Protein AF-A0A2M7KI78-F1 (afdb_monomer_lite)

Structure (mmCIF, N/CA/C/O backbone):
data_AF-A0A2M7KI78-F1
#
_entry.id   AF-A0A2M7KI78-F1
#
loop_
_atom_site.group_PDB
_atom_site.id
_atom_site.type_symbol
_atom_site.label_atom_id
_atom_site.label_alt_id
_atom_site.label_comp_id
_atom_site.label_asym_id
_atom_site.label_entity_id
_atom_site.label_seq_id
_atom_site.pdbx_PDB_ins_code
_atom_site.Cartn_x
_atom_site.Cartn_y
_atom_site.Cartn_z
_atom_site.occupancy
_atom_site.B_iso_or_equiv
_atom_site.auth_seq_id
_atom_site.auth_comp_id
_atom_site.auth_asym_id
_atom_site.auth_atom_id
_atom_site.pdbx_PDB_model_num
ATOM 1 N N . VAL A 1 1 ? -23.558 5.005 12.422 1.00 52.53 1 VAL A N 1
ATOM 2 C CA . VAL A 1 1 ? -23.453 5.993 11.321 1.00 52.53 1 VAL A CA 1
ATOM 3 C C . VAL A 1 1 ? -22.065 6.598 11.396 1.00 52.53 1 VAL A C 1
ATOM 5 O O . VAL A 1 1 ? -21.736 7.137 12.442 1.00 52.53 1 VAL A O 1
ATOM 8 N N . CYS A 1 2 ? -21.240 6.445 10.361 1.00 55.22 2 CYS A N 1
ATOM 9 C CA . CYS A 1 2 ? -19.956 7.143 10.281 1.00 55.22 2 CYS A CA 1
ATOM 10 C C . CYS A 1 2 ? -20.215 8.471 9.561 1.00 55.22 2 CYS A C 1
ATOM 12 O O . CYS A 1 2 ? -20.615 8.455 8.402 1.00 55.22 2 CYS A O 1
ATOM 14 N N . ALA A 1 3 ? -20.082 9.595 10.264 1.00 67.62 3 ALA A N 1
ATOM 15 C CA . ALA A 1 3 ? -20.373 10.934 9.747 1.00 67.62 3 ALA A CA 1
ATOM 16 C C . ALA A 1 3 ? -19.071 11.736 9.584 1.00 67.62 3 ALA A C 1
ATOM 18 O O . ALA A 1 3 ? -18.900 12.788 10.191 1.00 67.62 3 ALA A O 1
ATOM 19 N N . GLY A 1 4 ? -18.119 11.188 8.824 1.00 81.12 4 GLY A N 1
ATOM 20 C CA . GLY A 1 4 ? -16.916 11.926 8.444 1.00 81.12 4 GLY A CA 1
ATOM 21 C C . GLY A 1 4 ? -17.234 12.866 7.285 1.00 81.12 4 GLY A C 1
ATOM 22 O O . GLY A 1 4 ? -17.748 12.405 6.269 1.00 81.12 4 GLY A O 1
ATOM 23 N N . ASP A 1 5 ? -16.932 14.154 7.442 1.00 88.31 5 ASP A N 1
ATOM 24 C CA . ASP A 1 5 ? -17.040 15.155 6.378 1.00 88.31 5 ASP A CA 1
ATOM 25 C C . ASP A 1 5 ? -15.627 15.668 6.028 1.00 88.31 5 ASP A C 1
ATOM 27 O O . ASP A 1 5 ? -14.983 16.320 6.864 1.00 88.31 5 ASP A O 1
ATOM 31 N N . PRO A 1 6 ? -15.071 15.292 4.859 1.00 89.94 6 PRO A N 1
ATOM 32 C CA . PRO A 1 6 ? -13.726 15.690 4.459 1.00 89.94 6 PRO A CA 1
ATOM 33 C C . PRO A 1 6 ? -13.534 17.211 4.472 1.00 89.94 6 PRO A C 1
ATOM 35 O O . PRO A 1 6 ? -14.373 17.972 4.006 1.00 89.94 6 PRO A O 1
ATOM 38 N N . GLY A 1 7 ? -12.388 17.669 4.978 1.00 89.88 7 GLY A N 1
ATOM 39 C CA . GLY A 1 7 ? -12.052 19.099 5.016 1.00 89.88 7 GLY A CA 1
ATOM 40 C C . GLY A 1 7 ? -12.703 19.902 6.152 1.00 89.88 7 GLY A C 1
ATOM 41 O O . GLY A 1 7 ? -12.377 21.077 6.316 1.00 89.88 7 GLY A O 1
ATOM 42 N N . VAL A 1 8 ? -13.564 19.301 6.980 1.00 93.94 8 VAL A N 1
ATOM 43 C CA . VAL A 1 8 ? -14.210 20.016 8.090 1.00 93.94 8 VAL A CA 1
ATOM 44 C C . VAL A 1 8 ? -13.251 20.281 9.260 1.00 93.94 8 VAL A C 1
ATOM 46 O O . VAL A 1 8 ? -12.515 19.396 9.702 1.00 93.94 8 VAL A O 1
ATOM 49 N N . THR A 1 9 ? -13.277 21.520 9.761 1.00 94.56 9 THR A N 1
ATOM 50 C CA . THR A 1 9 ? -12.652 21.972 11.017 1.00 94.56 9 THR A CA 1
ATOM 51 C C . THR A 1 9 ? -13.607 21.809 12.200 1.00 94.56 9 THR A C 1
ATOM 53 O O . THR A 1 9 ? -14.807 21.592 12.012 1.00 94.56 9 THR A O 1
ATOM 56 N N . VAL A 1 10 ? -13.134 21.990 13.434 1.00 95.44 10 VAL A N 1
ATOM 57 C CA . VAL A 1 10 ? -14.013 21.942 14.619 1.00 95.44 10 VAL A CA 1
ATOM 58 C C . VAL A 1 10 ? -15.139 22.978 14.535 1.00 95.44 10 VAL A C 1
ATOM 60 O O . VAL A 1 10 ? -16.306 22.635 14.727 1.00 95.44 10 VAL A O 1
ATOM 63 N N . GLY A 1 11 ? -14.821 24.227 14.182 1.00 95.00 11 GLY A N 1
ATOM 64 C CA . GLY A 1 11 ? -15.822 25.277 13.978 1.00 95.00 11 GLY A CA 1
ATOM 65 C C . GLY A 1 11 ? -16.830 24.959 12.866 1.00 95.00 11 GLY A C 1
ATOM 66 O O . GLY A 1 11 ? -17.989 25.371 12.935 1.00 95.00 11 GLY A O 1
ATOM 67 N N . GLY A 1 12 ? -16.426 24.189 11.850 1.00 94.56 12 GLY A N 1
ATOM 68 C CA . GLY A 1 12 ? -17.341 23.646 10.846 1.00 94.56 12 GLY A CA 1
ATOM 69 C C . GLY A 1 12 ? -18.303 22.617 11.441 1.00 94.56 12 GLY A C 1
ATOM 70 O O . GLY A 1 12 ? -19.514 22.739 11.254 1.00 94.56 12 GLY A O 1
ATOM 71 N N . ALA A 1 13 ? -17.779 21.664 12.214 1.00 94.62 13 ALA A N 1
ATOM 72 C CA . ALA A 1 13 ? -18.561 20.607 12.852 1.00 94.62 13 ALA A CA 1
ATOM 73 C C . ALA A 1 13 ? -19.606 21.141 13.841 1.00 94.62 13 ALA A C 1
ATOM 75 O O . ALA A 1 13 ? -20.739 20.654 13.871 1.00 94.62 13 ALA A O 1
ATOM 76 N N . LEU A 1 14 ? -19.267 22.185 14.605 1.00 95.00 14 LEU A N 1
ATOM 77 C CA . LEU A 1 14 ? -20.177 22.827 15.564 1.00 95.00 14 LEU A CA 1
ATOM 78 C C . LEU A 1 14 ? -21.501 23.292 14.939 1.00 95.00 14 LEU A C 1
ATOM 80 O O . LEU A 1 14 ? -22.508 23.368 15.638 1.00 95.00 14 LEU A O 1
ATOM 84 N N . LYS A 1 15 ? -21.533 23.560 13.629 1.00 94.62 15 LYS A N 1
ATOM 85 C CA . LYS A 1 15 ? -22.739 24.026 12.928 1.00 94.62 15 LYS A CA 1
ATOM 86 C C . LYS A 1 15 ? -23.817 22.955 12.785 1.00 94.62 15 LYS A C 1
ATOM 88 O O . LYS A 1 15 ? -24.976 23.306 12.595 1.00 94.62 15 LYS A O 1
ATOM 93 N N . TYR A 1 16 ? -23.447 21.676 12.826 1.00 91.75 16 TYR A N 1
ATOM 94 C CA . TYR A 1 16 ? -24.367 20.577 12.518 1.00 91.75 16 TYR A CA 1
ATOM 95 C C . TYR A 1 16 ? -24.284 19.395 13.491 1.00 91.75 16 TYR A C 1
ATOM 97 O O . TYR A 1 16 ? -25.165 18.533 13.474 1.00 91.75 16 TYR A O 1
ATOM 105 N N . VAL A 1 17 ? -23.259 19.326 14.350 1.00 89.44 17 VAL A N 1
ATOM 106 C CA . VAL A 1 17 ? -23.060 18.193 15.268 1.00 89.44 17 VAL A CA 1
ATOM 107 C C . VAL A 1 17 ? -24.247 17.995 16.211 1.00 89.44 17 VAL A C 1
ATOM 109 O O . VAL A 1 17 ? -24.638 16.860 16.467 1.00 89.44 17 VAL A O 1
ATOM 112 N N . GLU A 1 18 ? -24.875 19.077 16.680 1.00 88.25 18 GLU A N 1
ATOM 113 C CA . GLU A 1 18 ? -26.038 18.988 17.566 1.00 88.25 18 GLU A CA 1
ATOM 114 C C . GLU A 1 18 ? -27.227 18.306 16.874 1.00 88.25 18 GLU A C 1
ATOM 116 O O . GLU A 1 18 ? -27.842 17.398 17.442 1.00 88.25 18 GLU A O 1
ATOM 121 N N . GLU A 1 19 ? -27.527 18.698 15.633 1.00 87.94 19 GLU A N 1
ATOM 122 C CA . GLU A 1 19 ? -28.587 18.076 14.837 1.00 87.94 19 GLU A CA 1
ATOM 123 C C . GLU A 1 19 ? -28.278 16.593 14.602 1.00 87.94 19 GLU A C 1
ATOM 125 O O . GLU A 1 19 ? -29.149 15.739 14.776 1.00 87.94 19 GLU A O 1
ATOM 130 N N . GLN A 1 20 ? -27.027 16.264 14.266 1.00 88.81 20 GLN A N 1
ATOM 131 C CA . GLN A 1 20 ? -26.611 14.884 14.024 1.00 88.81 20 GLN A CA 1
ATOM 132 C C . GLN A 1 20 ? -26.723 14.009 15.275 1.00 88.81 20 GLN A C 1
ATOM 134 O O . GLN A 1 20 ? -27.283 12.915 15.195 1.00 88.81 20 GLN A O 1
ATOM 139 N N . LEU A 1 21 ? -26.235 14.481 16.424 1.00 87.50 21 LEU A N 1
ATOM 140 C CA . LEU A 1 21 ? -26.330 13.756 17.691 1.00 87.50 21 LEU A CA 1
ATOM 141 C C . LEU A 1 21 ? -27.788 13.549 18.103 1.00 87.50 21 LEU A C 1
ATOM 143 O O . LEU A 1 21 ? -28.148 12.452 18.518 1.00 87.50 21 LEU A O 1
ATOM 147 N N . THR A 1 22 ? -28.637 14.562 17.922 1.00 85.75 22 THR A N 1
ATOM 148 C CA . THR A 1 22 ? -30.075 14.468 18.216 1.00 85.75 22 THR A CA 1
ATOM 149 C C . THR A 1 22 ? -30.766 13.463 17.297 1.00 85.75 22 THR A C 1
ATOM 151 O O . THR A 1 22 ? -31.551 12.634 17.754 1.00 85.75 22 THR A O 1
ATOM 154 N N . ARG A 1 23 ? -30.462 13.510 15.996 1.00 86.75 23 ARG A N 1
ATOM 155 C CA . ARG A 1 23 ? -31.076 12.648 14.981 1.00 86.75 23 ARG A CA 1
ATOM 156 C C . ARG A 1 23 ? -30.660 11.187 15.122 1.00 86.75 23 ARG A C 1
ATOM 158 O O . ARG A 1 23 ? -31.486 10.302 14.926 1.00 86.75 23 ARG A O 1
ATOM 165 N N . VAL A 1 24 ? -29.382 10.932 15.399 1.00 88.50 24 VAL A N 1
ATOM 166 C CA . VAL A 1 24 ? -28.830 9.571 15.494 1.00 88.50 24 VAL A CA 1
ATOM 167 C C . VAL A 1 24 ? -29.044 8.979 16.886 1.00 88.50 24 VAL A C 1
ATOM 169 O O . VAL A 1 24 ? -29.265 7.776 16.989 1.00 88.50 24 VAL A O 1
ATOM 172 N N . ALA A 1 25 ? -28.989 9.809 17.933 1.00 87.56 25 ALA A N 1
ATOM 173 C CA . ALA A 1 25 ? -29.039 9.412 19.340 1.00 87.56 25 ALA A CA 1
ATOM 174 C C . ALA A 1 25 ? -28.111 8.216 19.657 1.00 87.56 25 ALA A C 1
ATOM 176 O O . ALA A 1 25 ? -28.601 7.168 20.081 1.00 87.56 25 ALA A O 1
ATOM 177 N N . PRO A 1 26 ? -26.793 8.339 19.387 1.00 89.81 26 PRO A N 1
ATOM 178 C CA . PRO A 1 26 ? -25.865 7.212 19.451 1.00 89.81 26 PRO A CA 1
ATOM 179 C C . PRO A 1 26 ? -25.575 6.771 20.892 1.00 89.81 26 PRO A C 1
ATOM 181 O O . PRO A 1 26 ? -25.567 7.601 21.791 1.00 89.81 26 PRO A O 1
ATOM 184 N N . ASP A 1 27 ? -25.232 5.494 21.087 1.00 90.31 27 ASP A N 1
ATOM 185 C CA . ASP A 1 27 ? -24.708 4.972 22.365 1.00 90.31 27 ASP A CA 1
ATOM 186 C C . ASP A 1 27 ? -23.192 5.212 22.533 1.00 90.31 27 ASP A C 1
ATOM 188 O O . ASP A 1 27 ? -22.667 5.201 23.646 1.00 90.31 27 ASP A O 1
ATOM 192 N N . LEU A 1 28 ? -22.485 5.461 21.422 1.00 92.06 28 LEU A N 1
ATOM 193 C CA . LEU A 1 28 ? -21.052 5.753 21.362 1.00 92.06 28 LEU A CA 1
ATOM 194 C C . LEU A 1 28 ? -20.790 6.939 20.427 1.00 92.06 28 LEU A C 1
ATOM 196 O O . LEU A 1 28 ? -21.210 6.933 19.268 1.00 92.06 28 LEU A O 1
ATOM 200 N N . VAL A 1 29 ? -20.036 7.921 20.912 1.00 93.88 29 VAL A N 1
ATOM 201 C CA . VAL A 1 29 ? -19.558 9.075 20.147 1.00 93.88 29 VAL A CA 1
ATOM 202 C C . VAL A 1 29 ? -18.034 9.054 20.107 1.00 93.88 29 VAL A C 1
ATOM 204 O O . VAL A 1 29 ? -17.374 9.050 21.142 1.00 93.88 29 VAL A O 1
ATOM 207 N N . THR A 1 30 ? -17.463 9.087 18.906 1.00 95.81 30 THR A N 1
ATOM 208 C CA . THR A 1 30 ? -16.020 9.265 18.698 1.00 95.81 30 THR A CA 1
ATOM 209 C C . THR A 1 30 ? -15.764 10.625 18.066 1.00 95.81 30 THR A C 1
ATOM 211 O O . THR A 1 30 ? -16.312 10.913 17.001 1.00 95.81 30 THR A O 1
ATOM 214 N N . LEU A 1 31 ? -14.934 11.459 18.693 1.00 96.00 31 LEU A N 1
ATOM 215 C CA . LEU A 1 31 ? -14.611 12.799 18.193 1.00 96.00 31 LEU A CA 1
ATOM 216 C C . LEU A 1 31 ? -13.170 12.845 17.679 1.00 96.00 31 LEU A C 1
ATOM 218 O O . LEU A 1 31 ? -12.237 12.892 18.477 1.00 96.00 31 LEU A O 1
ATOM 222 N N . GLN A 1 32 ? -12.997 12.871 16.356 1.00 95.75 32 GLN A N 1
ATOM 223 C CA . GLN A 1 32 ? -11.699 13.013 15.691 1.00 95.75 32 GLN A CA 1
ATOM 224 C C . GLN A 1 32 ? -11.679 14.308 14.870 1.00 95.75 32 GLN A C 1
ATOM 226 O O . GLN A 1 32 ? -12.197 14.349 13.759 1.00 95.75 32 GLN A O 1
ATOM 231 N N . TYR A 1 33 ? -11.063 15.357 15.410 1.00 94.50 33 TYR A N 1
ATOM 232 C CA . TYR A 1 33 ? -10.894 16.652 14.742 1.00 94.50 33 TYR A CA 1
ATOM 233 C C . TYR A 1 33 ? -9.508 17.223 15.040 1.00 94.50 33 TYR A C 1
ATOM 235 O O . TYR A 1 33 ? -8.817 16.733 15.932 1.00 94.50 33 TYR A O 1
ATOM 243 N N . GLY A 1 34 ? -9.105 18.255 14.300 1.00 91.94 34 GLY A N 1
ATOM 244 C CA . GLY A 1 34 ? -7.810 18.913 14.463 1.00 91.94 34 GLY A CA 1
ATOM 245 C C . GLY A 1 34 ? -6.884 18.773 13.260 1.00 91.94 34 GLY A C 1
ATOM 246 O O . GLY A 1 34 ? -6.011 19.611 13.102 1.00 91.94 34 GLY A O 1
ATOM 247 N N . GLY A 1 35 ? -7.086 17.789 12.374 1.00 90.38 35 GLY A N 1
ATOM 248 C CA . GLY A 1 35 ? -6.247 17.624 11.177 1.00 90.38 35 GLY A CA 1
ATOM 249 C C . GLY A 1 35 ? -6.387 18.777 10.170 1.00 90.38 35 GLY A C 1
ATOM 250 O O . GLY A 1 35 ? -5.393 19.317 9.693 1.00 90.38 35 GLY A O 1
ATOM 251 N N . ASN A 1 36 ? -7.618 19.211 9.879 1.00 90.44 36 ASN A N 1
ATOM 252 C CA . ASN A 1 36 ? -7.850 20.350 8.979 1.00 90.44 36 ASN A CA 1
ATOM 253 C C . ASN A 1 36 ? -7.582 21.685 9.669 1.00 90.44 36 ASN A C 1
ATOM 255 O O . ASN A 1 36 ? -6.978 22.567 9.067 1.00 90.44 36 ASN A O 1
ATOM 259 N N . ASP A 1 37 ? -7.976 21.815 10.940 1.00 91.75 37 ASP A N 1
ATOM 260 C CA . ASP A 1 37 ? -7.619 22.964 11.779 1.00 91.75 37 ASP A CA 1
ATOM 261 C C . ASP A 1 37 ? -6.099 23.166 11.778 1.00 91.75 37 ASP A C 1
ATOM 263 O O . ASP A 1 37 ? -5.594 24.287 11.694 1.00 91.75 37 ASP A O 1
ATOM 267 N N . SER A 1 38 ? -5.376 22.044 11.790 1.00 86.94 38 SER A N 1
ATOM 268 C CA . SER A 1 38 ? -3.938 22.017 11.693 1.00 86.94 38 SER A CA 1
ATOM 269 C C . SER A 1 38 ? -3.437 22.563 10.357 1.00 86.94 38 SER A C 1
ATOM 271 O O . SER A 1 38 ? -2.770 23.601 10.295 1.00 86.94 38 SER A O 1
ATOM 273 N N . ARG A 1 39 ? -3.828 21.939 9.253 1.00 84.75 39 ARG A N 1
ATOM 274 C CA . ARG A 1 39 ? -3.401 22.363 7.911 1.00 84.75 39 ARG A CA 1
ATOM 275 C C . ARG A 1 39 ? -3.724 23.826 7.593 1.00 84.75 39 ARG A C 1
ATOM 277 O O . ARG A 1 39 ? -2.970 24.469 6.871 1.00 84.75 39 ARG A O 1
ATOM 284 N N . LEU A 1 40 ? -4.812 24.363 8.146 1.00 86.19 40 LEU A N 1
ATOM 285 C CA . LEU A 1 40 ? -5.228 25.755 7.955 1.00 86.19 40 LEU A CA 1
ATOM 286 C C . LEU A 1 40 ? -4.538 26.750 8.899 1.00 86.19 40 LEU A C 1
ATOM 288 O O . LEU A 1 40 ? -4.789 27.952 8.805 1.00 86.19 40 LEU A O 1
ATOM 292 N N . GLY A 1 41 ? -3.688 26.284 9.815 1.00 82.38 41 GLY A N 1
ATOM 293 C CA . GLY A 1 41 ? -2.996 27.160 10.754 1.00 82.38 41 GLY A CA 1
ATOM 294 C C . GLY A 1 41 ? -3.911 27.761 11.819 1.00 82.38 41 GLY A C 1
ATOM 295 O O . GLY A 1 41 ? -3.550 28.763 12.432 1.00 82.38 41 GLY A O 1
ATOM 296 N N . THR A 1 42 ? -5.091 27.184 12.068 1.00 75.50 42 THR A N 1
ATOM 297 C CA . THR A 1 42 ? -6.065 27.733 13.026 1.00 75.50 42 THR A CA 1
ATOM 298 C C . THR A 1 42 ? -5.772 27.335 14.479 1.00 75.50 42 THR A C 1
ATOM 300 O O . THR A 1 42 ? -6.662 27.407 15.333 1.00 75.50 42 THR A O 1
ATOM 303 N N . TYR A 1 43 ? -4.526 26.959 14.796 1.00 67.25 43 TYR A N 1
ATOM 304 C CA . TYR A 1 43 ? -4.052 26.699 16.161 1.00 67.25 43 TYR A CA 1
ATOM 305 C C . TYR A 1 43 ? -4.048 27.989 16.956 1.00 67.25 43 TYR A C 1
ATOM 307 O O . TYR A 1 43 ? -3.193 28.865 16.840 1.00 67.25 43 TYR A O 1
ATOM 315 N N . SER A 1 44 ? -5.104 28.151 17.721 1.00 75.88 44 SER A N 1
ATOM 316 C CA . SER A 1 44 ? -5.349 29.372 18.445 1.00 75.88 44 SER A CA 1
ATOM 317 C C . SER A 1 44 ? -6.212 29.051 19.643 1.00 75.88 44 SER A C 1
ATOM 319 O O . SER A 1 44 ? -6.759 27.953 19.801 1.00 75.88 44 SER A O 1
ATOM 321 N N . GLN A 1 45 ? -6.404 30.066 20.474 1.00 88.00 45 GLN A N 1
ATOM 322 C CA . GLN A 1 45 ? -7.432 30.028 21.497 1.00 88.00 45 GLN A CA 1
ATOM 323 C C . GLN A 1 45 ? -8.814 29.655 20.917 1.00 88.00 45 GLN A C 1
ATOM 325 O O . GLN A 1 45 ? -9.616 29.065 21.638 1.00 88.00 45 GLN A O 1
ATOM 330 N N . THR A 1 46 ? -9.068 29.925 19.628 1.00 90.56 46 THR A N 1
ATOM 331 C CA . THR A 1 46 ? -10.288 29.529 18.913 1.00 90.56 46 THR A CA 1
ATOM 332 C C . THR A 1 46 ? -10.445 28.013 18.857 1.00 90.56 46 THR A C 1
ATOM 334 O O . THR A 1 46 ? -11.420 27.522 19.412 1.00 90.56 46 THR A O 1
ATOM 337 N N . PHE A 1 47 ? -9.469 27.261 18.326 1.00 93.12 47 PHE A N 1
ATOM 338 C CA . PHE A 1 47 ? -9.539 25.790 18.288 1.00 93.12 47 PHE A CA 1
ATOM 339 C C . PHE A 1 47 ? -9.778 25.198 19.684 1.00 93.12 47 PHE A C 1
ATOM 341 O O . PHE A 1 47 ? -10.635 24.339 19.864 1.00 93.12 47 PHE A O 1
ATOM 348 N N . ARG A 1 48 ? -9.075 25.704 20.707 1.00 94.50 48 ARG A N 1
ATOM 349 C CA . ARG A 1 48 ? -9.245 25.233 22.095 1.00 94.50 48 ARG A CA 1
ATOM 350 C C . ARG A 1 48 ? -10.655 25.466 22.631 1.00 94.50 48 ARG A C 1
ATOM 352 O O . ARG A 1 48 ? -11.191 24.608 23.331 1.00 94.50 48 ARG A O 1
ATOM 359 N N . ASN A 1 49 ? -11.229 26.633 22.347 1.00 95.25 49 ASN A N 1
ATOM 360 C CA . ASN A 1 49 ? -12.583 26.976 22.769 1.00 95.25 49 ASN A CA 1
ATOM 361 C C . ASN A 1 49 ? -13.612 26.136 22.009 1.00 95.25 49 ASN A C 1
ATOM 363 O O . ASN A 1 49 ? -14.429 25.477 22.640 1.00 95.25 49 ASN A O 1
ATOM 367 N N . GLU A 1 50 ? -13.518 26.094 20.682 1.00 95.50 50 GLU A N 1
ATOM 368 C CA . GLU A 1 50 ? -14.443 25.350 19.827 1.00 95.50 50 GLU A CA 1
ATOM 369 C C . GLU A 1 50 ? -14.400 23.847 20.120 1.00 95.50 50 GLU A C 1
ATOM 371 O O . GLU A 1 50 ? -15.444 23.204 20.194 1.00 95.50 50 GLU A O 1
ATOM 376 N N . TYR A 1 51 ? -13.215 23.274 20.360 1.00 96.62 51 TYR A N 1
ATOM 377 C CA . TYR A 1 51 ? -13.084 21.849 20.673 1.00 96.62 51 TYR A CA 1
ATOM 378 C C . TYR A 1 51 ? -13.686 21.519 22.040 1.00 96.62 51 TYR A C 1
ATOM 380 O O . TYR A 1 51 ? -14.368 20.507 22.195 1.00 96.62 51 TYR A O 1
ATOM 388 N N . ARG A 1 52 ? -13.502 22.395 23.036 1.00 96.00 52 ARG A N 1
ATOM 389 C CA . ARG A 1 52 ? -14.193 22.271 24.325 1.00 96.00 52 ARG A CA 1
ATOM 390 C C . ARG A 1 52 ? -15.708 22.325 24.138 1.00 96.00 52 ARG A C 1
ATOM 392 O O . ARG A 1 52 ? -16.403 21.501 24.726 1.00 96.00 52 ARG A O 1
ATOM 399 N N . ASP A 1 53 ? -16.205 23.272 23.351 1.00 94.94 53 ASP A N 1
ATOM 400 C CA . ASP A 1 53 ? -17.640 23.451 23.127 1.00 94.94 53 ASP A CA 1
ATOM 401 C C . ASP A 1 53 ? -18.226 22.230 22.387 1.00 94.94 53 ASP A C 1
ATOM 403 O O . ASP A 1 53 ? -19.291 21.734 22.755 1.00 94.94 53 ASP A O 1
ATOM 407 N N . LEU A 1 54 ? -17.481 21.651 21.438 1.00 95.19 54 LEU A N 1
ATOM 408 C CA . LEU A 1 54 ? -17.831 20.401 20.756 1.00 95.19 54 LEU A CA 1
ATOM 409 C C . LEU A 1 54 ? -17.962 19.229 21.743 1.00 95.19 54 LEU A C 1
ATOM 411 O O . LEU A 1 54 ? -18.949 18.493 21.700 1.00 95.19 54 LEU A O 1
ATOM 415 N N . VAL A 1 55 ? -17.000 19.074 22.658 1.00 95.12 55 VAL A N 1
ATOM 416 C CA . VAL A 1 55 ? -17.052 18.049 23.716 1.00 95.12 55 VAL A CA 1
ATOM 417 C C . VAL A 1 55 ? -18.220 18.304 24.674 1.00 95.12 55 VAL A C 1
ATOM 419 O O . VAL A 1 55 ? -18.907 17.376 25.087 1.00 95.12 55 VAL A O 1
ATOM 422 N N . GLN A 1 56 ? -18.503 19.559 25.023 1.00 92.56 56 GLN A N 1
ATOM 423 C CA . GLN A 1 56 ? -19.653 19.885 25.869 1.00 92.56 56 GLN A CA 1
ATOM 424 C C . GLN A 1 56 ? -20.982 19.543 25.190 1.00 92.56 56 GLN A C 1
ATOM 426 O O . GLN A 1 56 ? -21.874 19.017 25.856 1.00 92.56 56 GLN A O 1
ATOM 431 N N . LEU A 1 57 ? -21.114 19.781 23.882 1.00 89.12 57 LEU A N 1
ATOM 432 C CA . LEU A 1 57 ? -22.301 19.393 23.117 1.00 89.12 57 LEU A CA 1
ATOM 433 C C . LEU A 1 57 ? -22.496 17.874 23.098 1.00 89.12 57 LEU A C 1
ATOM 435 O O . LEU A 1 57 ? -23.624 17.413 23.296 1.00 89.12 57 LEU A O 1
ATOM 439 N N . SER A 1 58 ? -21.419 17.096 22.929 1.00 89.69 58 SER A N 1
ATOM 440 C CA . SER A 1 58 ? -21.512 15.631 22.950 1.00 89.69 58 SER A CA 1
ATOM 441 C C . SER A 1 58 ? -21.927 15.083 24.317 1.00 89.69 58 SER A C 1
ATOM 443 O O . SER A 1 58 ? -22.608 14.066 24.377 1.00 89.69 58 SER A O 1
ATOM 445 N N . LEU A 1 59 ? -21.583 15.768 25.411 1.00 88.75 59 LEU A N 1
ATOM 446 C CA . LEU A 1 59 ? -21.977 15.372 26.768 1.00 88.75 59 LEU A CA 1
ATOM 447 C C . LEU A 1 59 ? -23.379 15.868 27.163 1.00 88.75 59 LEU A C 1
ATOM 449 O O . LEU A 1 59 ? -24.152 15.133 27.776 1.00 88.75 59 LEU A O 1
ATOM 453 N N . GLY A 1 60 ? -23.717 17.117 26.834 1.00 76.69 60 GLY A N 1
ATOM 454 C CA . GLY A 1 60 ? -24.873 17.825 27.395 1.00 76.69 60 GLY A CA 1
ATOM 455 C C . GLY A 1 60 ? -26.232 17.433 26.812 1.00 76.69 60 GLY A C 1
ATOM 456 O O . GLY A 1 60 ? -27.237 17.480 27.519 1.00 76.69 60 GLY A O 1
ATOM 457 N N . LYS A 1 61 ? -26.300 17.029 25.538 1.00 62.16 61 LYS A N 1
ATOM 458 C CA . LYS A 1 61 ? -27.581 16.719 24.868 1.00 62.16 61 LYS A CA 1
ATOM 459 C C . LYS A 1 61 ? -27.993 15.256 24.963 1.00 62.16 61 LYS A C 1
ATOM 461 O O . LYS A 1 61 ? -29.179 14.965 24.847 1.00 62.16 61 LYS A O 1
ATOM 466 N N . ILE A 1 62 ? -27.060 14.357 25.267 1.00 54.31 62 ILE A N 1
ATOM 467 C CA . ILE A 1 62 ? -27.390 12.942 25.478 1.00 54.31 62 ILE A CA 1
ATOM 468 C C . ILE A 1 62 ? -28.019 12.725 26.867 1.00 54.31 62 ILE A C 1
ATOM 470 O O . ILE A 1 62 ? -28.738 11.756 27.069 1.00 54.31 62 ILE A O 1
ATOM 474 N N . GLY A 1 63 ? -27.848 13.677 27.795 1.00 45.47 63 GLY A N 1
ATOM 475 C CA . GLY A 1 63 ? -28.475 13.658 29.124 1.00 45.47 63 GLY A CA 1
ATOM 476 C C . GLY A 1 63 ? -29.745 14.508 29.295 1.00 45.47 63 GLY A C 1
ATOM 477 O O . GLY A 1 63 ? -30.340 14.474 30.369 1.00 45.47 63 GLY A O 1
ATOM 478 N N . ALA A 1 64 ? -30.172 15.293 28.295 1.00 51.69 64 ALA A N 1
ATOM 479 C CA . ALA A 1 64 ? -31.314 16.211 28.450 1.00 51.69 64 ALA A CA 1
ATOM 480 C C . ALA A 1 64 ? -32.684 15.503 28.415 1.00 51.69 64 ALA A C 1
ATOM 482 O O . ALA A 1 64 ? -33.651 16.002 28.992 1.00 51.69 64 ALA A O 1
ATOM 483 N N . ASP A 1 65 ? -32.769 14.325 27.794 1.00 58.06 65 ASP A N 1
ATOM 484 C CA . ASP A 1 65 ? -33.877 13.397 28.016 1.00 58.06 65 ASP A CA 1
ATOM 485 C C . ASP A 1 65 ? -33.448 12.441 29.132 1.00 58.06 65 ASP A C 1
ATOM 487 O O . ASP A 1 65 ? -32.724 11.477 28.892 1.00 58.06 65 ASP A O 1
ATOM 491 N N . ALA A 1 66 ? -33.877 12.720 30.369 1.00 54.72 66 ALA A N 1
ATOM 492 C CA . ALA A 1 66 ? -33.506 11.990 31.593 1.00 54.72 66 ALA A CA 1
ATOM 493 C C . ALA A 1 66 ? -33.795 10.468 31.561 1.00 54.72 66 ALA A C 1
ATOM 495 O O . ALA A 1 66 ? -33.564 9.761 32.539 1.00 54.72 66 ALA A O 1
ATOM 496 N N . ARG A 1 67 ? -34.340 9.962 30.450 1.00 59.09 67 ARG A N 1
ATOM 497 C CA . ARG A 1 67 ? -34.670 8.563 30.190 1.00 59.09 67 ARG A CA 1
ATOM 498 C C . ARG A 1 67 ? -33.602 7.795 29.407 1.00 59.09 67 ARG A C 1
ATOM 500 O O . ARG A 1 67 ? -33.771 6.586 29.257 1.00 59.09 67 ARG A O 1
ATOM 507 N N . ARG A 1 68 ? -32.531 8.431 28.913 1.00 58.97 68 ARG A N 1
ATOM 508 C CA . ARG A 1 68 ? -31.435 7.727 28.222 1.00 58.97 68 ARG A CA 1
ATOM 509 C C . ARG A 1 68 ? -30.095 7.887 28.948 1.00 58.97 68 ARG A C 1
ATOM 511 O O . ARG A 1 68 ? -29.790 8.984 29.410 1.00 58.97 68 ARG A O 1
ATOM 518 N N . PRO A 1 69 ? -29.289 6.814 29.052 1.00 64.06 69 PRO A N 1
ATOM 519 C CA . PRO A 1 69 ? -27.899 6.933 29.473 1.00 64.06 69 PRO A CA 1
ATOM 520 C C . PRO A 1 69 ? -27.149 7.887 28.536 1.00 64.06 69 PRO A C 1
ATOM 522 O O . PRO A 1 69 ? -27.365 7.862 27.325 1.00 64.06 69 PRO A O 1
ATOM 525 N N . SER A 1 70 ? -26.256 8.711 29.086 1.00 75.44 70 SER A N 1
ATOM 526 C CA . SER A 1 70 ? -25.310 9.485 28.281 1.00 75.44 70 SER A CA 1
ATOM 527 C C . SER A 1 70 ? -24.467 8.536 27.429 1.00 75.44 70 SER A C 1
ATOM 529 O O . SER A 1 70 ? -23.952 7.551 27.961 1.00 75.44 70 SER A O 1
ATOM 531 N N . ALA A 1 71 ? -24.286 8.835 26.143 1.00 87.44 71 ALA A N 1
ATOM 532 C CA . ALA A 1 71 ? -23.427 8.029 25.285 1.00 87.44 71 ALA A CA 1
ATOM 533 C C . ALA A 1 71 ? -21.999 8.029 25.816 1.00 87.44 71 ALA A C 1
ATOM 535 O O . ALA A 1 71 ? -21.490 9.055 26.283 1.00 87.44 71 ALA A O 1
ATOM 536 N N . THR A 1 72 ? -21.321 6.900 25.659 1.00 91.62 72 THR A N 1
ATOM 537 C CA . THR A 1 72 ? -19.878 6.839 25.864 1.00 91.62 72 THR A CA 1
ATOM 538 C C . THR A 1 72 ? -19.214 7.762 24.846 1.00 91.62 72 THR A C 1
ATOM 540 O O . THR A 1 72 ? -19.462 7.645 23.649 1.00 91.62 72 THR A O 1
ATOM 543 N N . THR A 1 73 ? -18.384 8.701 25.300 1.00 94.81 73 THR A N 1
ATOM 544 C CA . THR A 1 73 ? -17.650 9.615 24.411 1.00 94.81 73 THR A CA 1
ATOM 545 C C . THR A 1 73 ? -16.161 9.311 24.478 1.00 94.81 73 THR A C 1
ATOM 547 O O . THR A 1 73 ? -15.585 9.343 25.560 1.00 94.81 73 THR A O 1
ATOM 550 N N . ILE A 1 74 ? -15.533 9.060 23.327 1.00 97.56 74 ILE A N 1
ATOM 551 C CA . ILE A 1 74 ? -14.084 8.863 23.191 1.00 97.56 74 ILE A CA 1
ATOM 552 C C . ILE A 1 74 ? -13.500 9.969 22.321 1.00 97.56 74 ILE A C 1
ATOM 554 O O . ILE A 1 74 ? -13.935 10.186 21.186 1.00 97.56 74 ILE A O 1
ATOM 558 N N . LEU A 1 75 ? -12.482 10.655 22.837 1.00 98.00 75 LEU A N 1
ATOM 559 C CA . LEU A 1 75 ? -11.741 11.641 22.057 1.00 98.00 75 LEU A CA 1
ATOM 560 C C . LEU A 1 75 ? -10.635 10.935 21.275 1.00 98.00 75 LEU A C 1
ATOM 562 O O . LEU A 1 75 ? -9.908 10.117 21.828 1.00 98.00 75 LEU A O 1
ATOM 566 N N . CYS A 1 76 ? -10.513 11.229 19.989 1.00 97.81 76 CYS A N 1
ATOM 567 C CA . CYS A 1 76 ? -9.538 10.599 19.110 1.00 97.81 76 CYS A CA 1
ATOM 568 C C . CYS A 1 76 ? -8.521 11.649 18.661 1.00 97.81 76 CYS A C 1
ATOM 570 O O . CYS A 1 76 ? -8.889 12.619 17.995 1.00 97.81 76 CYS A O 1
ATOM 572 N N . VAL A 1 77 ? -7.250 11.460 19.018 1.00 96.00 77 VAL A N 1
ATOM 573 C CA . VAL A 1 77 ? -6.161 12.291 18.483 1.00 96.00 77 VAL A CA 1
ATOM 574 C C . VAL A 1 77 ? -5.978 11.898 17.019 1.00 96.00 77 VAL A C 1
ATOM 576 O O . VAL A 1 77 ? -5.727 10.719 16.773 1.00 96.00 77 VAL A O 1
ATOM 579 N N . PRO A 1 78 ? -6.151 12.807 16.042 1.00 94.06 78 PRO A N 1
ATOM 580 C CA . PRO A 1 78 ? -6.000 12.455 14.636 1.00 94.06 78 PRO A CA 1
ATOM 581 C C . PRO A 1 78 ? -4.533 12.142 14.299 1.00 94.06 78 PRO A C 1
ATOM 583 O O . PRO A 1 78 ? -3.631 12.597 14.999 1.00 94.06 78 PRO A O 1
ATOM 586 N N . PRO A 1 79 ? -4.259 11.418 13.202 1.00 91.44 79 PRO A N 1
ATOM 587 C CA . PRO A 1 79 ? -2.931 11.447 12.605 1.00 91.44 79 PRO A CA 1
ATOM 588 C C . PRO A 1 79 ? -2.589 12.882 12.190 1.00 91.44 79 PRO A C 1
ATOM 590 O O . PRO A 1 79 ? -3.409 13.556 11.564 1.00 91.44 79 PRO A O 1
ATOM 593 N N . LEU A 1 80 ? -1.380 13.331 12.521 1.00 87.62 80 LEU A N 1
ATOM 594 C CA . LEU A 1 80 ? -0.876 14.666 12.201 1.00 87.62 80 LEU A CA 1
ATOM 595 C C . LEU A 1 80 ? 0.440 14.567 11.410 1.00 87.62 80 LEU A C 1
ATOM 597 O O . LEU A 1 80 ? 1.170 13.575 11.506 1.00 87.62 80 LEU A O 1
ATOM 601 N N . GLU A 1 81 ? 0.673 15.556 10.547 1.00 76.50 81 GLU A N 1
ATOM 602 C CA . GLU A 1 81 ? 1.740 15.558 9.536 1.00 76.50 81 GLU A CA 1
ATOM 603 C C . GLU A 1 81 ? 2.956 16.410 9.956 1.00 76.50 81 GLU A C 1
ATOM 605 O O . GLU A 1 81 ? 4.096 16.037 9.670 1.00 76.50 81 GLU A O 1
ATOM 610 N N . ASP A 1 82 ? 2.736 17.524 10.668 1.00 66.69 82 ASP A N 1
ATOM 611 C CA . ASP A 1 82 ? 3.769 18.507 11.024 1.00 66.69 82 ASP A CA 1
ATOM 612 C C . ASP A 1 82 ? 4.104 18.498 12.524 1.00 66.69 82 ASP A C 1
ATOM 614 O O . ASP A 1 82 ? 3.308 18.902 13.373 1.00 66.69 82 ASP A O 1
ATOM 618 N N . LYS A 1 83 ? 5.369 18.179 12.829 1.00 63.66 83 LYS A N 1
ATOM 619 C CA . LYS A 1 83 ? 5.943 18.103 14.182 1.00 63.66 83 LYS A CA 1
ATOM 620 C C . LYS A 1 83 ? 5.651 19.309 15.082 1.00 63.66 83 LYS A C 1
ATOM 622 O O . LYS A 1 83 ? 5.620 19.131 16.299 1.00 63.66 83 LYS A O 1
ATOM 627 N N . PHE A 1 84 ? 5.505 20.521 14.540 1.00 55.50 84 PHE A N 1
ATOM 628 C CA . PHE A 1 84 ? 5.200 21.705 15.358 1.00 55.50 84 PHE A CA 1
ATOM 629 C C . PHE A 1 84 ? 3.717 21.792 15.725 1.00 55.50 84 PHE A C 1
ATOM 631 O O . PHE A 1 84 ? 3.378 22.132 16.859 1.00 55.50 84 PHE A O 1
ATOM 638 N N . SER A 1 85 ? 2.845 21.440 14.786 1.00 60.22 85 SER A N 1
ATOM 639 C CA . SER A 1 85 ? 1.398 21.399 14.978 1.00 60.22 85 SER A CA 1
ATOM 640 C C . SER A 1 85 ? 0.901 20.250 15.848 1.00 60.22 85 SER A C 1
ATOM 642 O O . SER A 1 85 ? -0.100 20.401 16.558 1.00 60.22 85 SER A O 1
ATOM 644 N N . ASP A 1 86 ? 1.644 19.138 15.824 1.00 68.12 86 ASP A N 1
ATOM 645 C CA . ASP A 1 86 ? 1.363 17.904 16.554 1.00 68.12 86 ASP A CA 1
ATOM 646 C C . ASP A 1 86 ? 1.123 18.189 18.041 1.00 68.12 86 ASP A C 1
ATOM 648 O O . ASP A 1 86 ? 0.149 17.740 18.644 1.00 68.12 86 ASP A O 1
ATOM 652 N N . ALA A 1 87 ? 1.989 19.008 18.643 1.00 79.25 87 ALA A N 1
ATOM 653 C CA . ALA A 1 87 ? 1.965 19.232 20.080 1.00 79.25 87 ALA A CA 1
ATOM 654 C C . ALA A 1 87 ? 0.706 19.975 20.547 1.00 79.25 87 ALA A C 1
ATOM 656 O O . ALA A 1 87 ? 0.146 19.619 21.581 1.00 79.25 87 ALA A O 1
ATOM 657 N N . GLU A 1 88 ? 0.239 20.994 19.820 1.00 86.31 88 GLU A N 1
ATOM 658 C CA . GLU A 1 88 ? -0.846 21.851 20.308 1.00 86.31 88 GLU A CA 1
ATOM 659 C C . GLU A 1 88 ? -2.229 21.212 20.145 1.00 86.31 88 GLU A C 1
ATOM 661 O O . GLU A 1 88 ? -3.045 21.268 21.076 1.00 86.31 88 GLU A O 1
ATOM 666 N N . VAL A 1 89 ? -2.492 20.580 18.996 1.00 91.00 89 VAL A N 1
ATOM 667 C CA . VAL A 1 89 ? -3.748 19.850 18.764 1.00 91.00 89 VAL A CA 1
ATOM 668 C C . VAL A 1 89 ? -3.858 18.717 19.775 1.00 91.00 89 VAL A C 1
ATOM 670 O O . VAL A 1 89 ? -4.817 18.678 20.553 1.00 91.00 89 VAL A O 1
ATOM 673 N N . SER A 1 90 ? -2.839 17.860 19.851 1.00 92.69 90 SER A N 1
ATOM 674 C CA . SER A 1 90 ? -2.835 16.713 20.757 1.00 92.69 90 SER A CA 1
ATOM 675 C C . SER A 1 90 ? -2.917 17.167 22.220 1.00 92.69 90 SER A C 1
ATOM 677 O O . SER A 1 90 ? -3.753 16.664 22.975 1.00 92.69 90 SER A O 1
ATOM 679 N N . GLN A 1 91 ? -2.174 18.203 22.634 1.00 93.12 91 GLN A N 1
ATOM 680 C CA . GLN A 1 91 ? -2.264 18.746 23.998 1.00 93.12 91 GLN A CA 1
ATOM 681 C C . GLN A 1 91 ? -3.649 19.318 24.325 1.00 93.12 91 GLN A C 1
ATOM 683 O O . GLN A 1 91 ? -4.122 19.156 25.456 1.00 93.12 91 GLN A O 1
ATOM 688 N N . THR A 1 92 ? -4.314 19.974 23.372 1.00 94.94 92 THR A N 1
ATOM 689 C CA . THR A 1 92 ? -5.679 20.493 23.552 1.00 94.94 92 THR A CA 1
ATOM 690 C C . THR A 1 92 ? -6.667 19.355 23.773 1.00 94.94 92 THR A C 1
ATOM 692 O O . THR A 1 92 ? -7.469 19.422 24.711 1.00 94.94 92 THR A O 1
ATOM 695 N N . ILE A 1 93 ? -6.570 18.291 22.972 1.00 96.38 93 ILE A N 1
ATOM 696 C CA . ILE A 1 93 ? -7.406 17.093 23.104 1.00 96.38 93 ILE A CA 1
ATOM 697 C C . ILE A 1 93 ? -7.177 16.451 24.475 1.00 96.38 93 ILE A C 1
ATOM 699 O O . ILE A 1 93 ? -8.128 16.307 25.242 1.00 96.38 93 ILE A O 1
ATOM 703 N N . PHE A 1 94 ? -5.927 16.172 24.854 1.00 96.81 94 PHE A N 1
ATOM 704 C CA . PHE A 1 94 ? -5.601 15.581 26.159 1.00 96.81 94 PHE A CA 1
ATOM 705 C C . PHE A 1 94 ? -6.027 16.451 27.346 1.00 96.81 94 PHE A C 1
ATOM 707 O O . PHE A 1 94 ? -6.512 15.940 28.360 1.00 96.81 94 PHE A O 1
ATOM 714 N N . THR A 1 95 ? -5.864 17.771 27.246 1.00 96.81 95 THR A N 1
ATOM 715 C CA . THR A 1 95 ? -6.274 18.704 28.306 1.00 96.81 95 THR A CA 1
ATOM 716 C C . THR A 1 95 ? -7.791 18.727 28.457 1.00 96.81 95 THR A C 1
ATOM 718 O O . THR A 1 95 ? -8.294 18.735 29.583 1.00 96.81 95 THR A O 1
ATOM 721 N N . THR A 1 96 ? -8.521 18.723 27.342 1.00 96.81 96 THR A N 1
ATOM 722 C CA . THR A 1 96 ? -9.989 18.692 27.332 1.00 96.81 96 THR A CA 1
ATOM 723 C C . THR A 1 96 ? -10.501 17.361 27.872 1.00 96.81 96 THR A C 1
ATOM 725 O O . THR A 1 96 ? -11.346 17.365 28.765 1.00 96.81 96 THR A O 1
ATOM 728 N N . ALA A 1 97 ? -9.911 16.243 27.435 1.00 97.31 97 ALA A N 1
ATOM 729 C CA . ALA A 1 97 ? -10.214 14.902 27.927 1.00 97.31 97 ALA A CA 1
ATOM 730 C C . ALA A 1 97 ? -10.073 14.819 29.449 1.00 97.31 97 ALA A C 1
ATOM 732 O O . ALA A 1 97 ? -11.008 14.440 30.146 1.00 97.31 97 ALA A O 1
ATOM 733 N N . ARG A 1 98 ? -8.933 15.273 29.987 1.00 97.62 98 ARG A N 1
ATOM 734 C CA . ARG A 1 98 ? -8.665 15.262 31.431 1.00 97.62 98 ARG A CA 1
ATOM 735 C C . ARG A 1 98 ? -9.679 16.092 32.217 1.00 97.62 98 ARG A C 1
ATOM 737 O O . ARG A 1 98 ? -10.116 15.661 33.277 1.00 97.62 98 ARG A O 1
ATOM 744 N N . LYS A 1 99 ? -10.046 17.275 31.715 1.00 96.94 99 LYS A N 1
ATOM 745 C CA . LYS A 1 99 ? -11.041 18.149 32.362 1.00 96.94 99 LYS A CA 1
ATOM 746 C C . LYS A 1 99 ? -12.446 17.548 32.347 1.00 96.94 99 LYS A C 1
ATOM 748 O O . LYS A 1 99 ? -13.188 17.758 33.297 1.00 96.94 99 LYS A O 1
ATOM 753 N N . ALA A 1 100 ? -12.793 16.829 31.284 1.00 95.19 100 ALA A N 1
ATOM 754 C CA . ALA A 1 100 ? -14.085 16.169 31.125 1.00 95.19 100 ALA A CA 1
ATOM 755 C C . ALA A 1 100 ? -14.111 14.730 31.679 1.00 95.19 100 ALA A C 1
ATOM 757 O O . ALA A 1 100 ? -15.148 14.083 31.596 1.00 95.19 100 ALA A O 1
ATOM 758 N N . ALA A 1 101 ? -12.992 14.240 32.230 1.00 95.94 101 ALA A N 1
ATOM 759 C CA . ALA A 1 101 ? -12.793 12.846 32.633 1.00 95.94 101 ALA A CA 1
ATOM 760 C C . ALA A 1 101 ? -13.137 11.840 31.515 1.00 95.94 101 ALA A C 1
ATOM 762 O O . ALA A 1 101 ? -13.768 10.819 31.768 1.00 95.94 101 ALA A O 1
ATOM 763 N N . LEU A 1 102 ? -12.731 12.150 30.278 1.00 96.38 102 LEU A N 1
ATOM 764 C CA . LEU A 1 102 ? -12.995 11.321 29.107 1.00 96.38 102 LEU A CA 1
ATOM 765 C C . LEU A 1 102 ? -11.778 10.490 28.674 1.00 96.38 102 LEU A C 1
ATOM 767 O O . LEU A 1 102 ? -10.641 10.970 28.757 1.00 96.38 102 LEU A O 1
ATOM 771 N N . PRO A 1 103 ? -12.017 9.286 28.133 1.00 97.69 103 PRO A N 1
ATOM 772 C CA . PRO A 1 103 ? -11.012 8.485 27.443 1.00 97.69 103 PRO A CA 1
ATOM 773 C C . PRO A 1 103 ? -10.440 9.162 26.194 1.00 97.69 103 PRO A C 1
ATOM 775 O O . PRO A 1 103 ? -11.137 9.886 25.474 1.00 97.69 103 PRO A O 1
ATOM 778 N N . VAL A 1 104 ? -9.188 8.818 25.874 1.00 98.19 104 VAL A N 1
ATOM 779 C CA . VAL A 1 104 ? -8.522 9.217 24.627 1.00 98.19 104 VAL A CA 1
ATOM 780 C C . VAL A 1 104 ? -8.019 7.990 23.866 1.00 98.19 104 VAL A C 1
ATOM 782 O O . VAL A 1 104 ? -7.350 7.127 24.435 1.00 98.19 104 VAL A O 1
ATOM 785 N N . ALA A 1 105 ? -8.329 7.918 22.575 1.00 97.88 105 ALA A N 1
ATOM 786 C CA . ALA A 1 105 ? -7.682 7.032 21.618 1.00 97.88 105 ALA A CA 1
ATOM 787 C C . ALA A 1 105 ? -6.627 7.835 20.842 1.00 97.88 105 ALA A C 1
ATOM 789 O O . ALA A 1 105 ? -6.955 8.736 20.071 1.00 97.88 105 ALA A O 1
ATOM 790 N N . ASP A 1 106 ? -5.351 7.545 21.083 1.00 96.50 106 ASP A N 1
ATOM 791 C CA . ASP A 1 106 ? -4.242 8.282 20.474 1.00 96.50 106 ASP A CA 1
ATOM 792 C C . ASP A 1 106 ? -3.787 7.605 19.172 1.00 96.50 106 ASP A C 1
ATOM 794 O O . ASP A 1 106 ? -2.959 6.686 19.182 1.00 96.50 106 ASP A O 1
ATOM 798 N N . PHE A 1 107 ? -4.375 8.018 18.043 1.00 94.94 107 PHE A N 1
ATOM 799 C CA . PHE A 1 107 ? -4.030 7.450 16.738 1.00 94.94 107 PHE A CA 1
ATOM 800 C C . PHE A 1 107 ? -2.642 7.876 16.282 1.00 94.94 107 PHE A C 1
ATOM 802 O O . PHE A 1 107 ? -1.940 7.082 15.659 1.00 94.94 107 PHE A O 1
ATOM 809 N N . GLU A 1 108 ? -2.223 9.091 16.623 1.00 91.31 108 GLU A N 1
ATOM 810 C CA . GLU A 1 108 ? -0.913 9.629 16.280 1.00 91.31 108 GLU A CA 1
ATOM 811 C C . GLU A 1 108 ? 0.209 8.759 16.863 1.00 91.31 108 GLU A C 1
ATOM 813 O O . GLU A 1 108 ? 1.081 8.284 16.128 1.00 91.31 108 GLU A O 1
ATOM 818 N N . VAL A 1 109 ? 0.159 8.473 18.167 1.00 91.44 109 VAL A N 1
ATOM 819 C CA . VAL A 1 109 ? 1.142 7.609 18.838 1.00 91.44 109 VAL A CA 1
ATOM 820 C C . VAL A 1 109 ? 1.057 6.173 18.332 1.00 91.44 109 VAL A C 1
ATOM 822 O O . VAL A 1 109 ? 2.097 5.544 18.114 1.00 91.44 109 VAL A O 1
ATOM 825 N N . ALA A 1 110 ? -0.151 5.643 18.118 1.00 92.00 110 ALA A N 1
ATOM 826 C CA . ALA A 1 110 ? -0.325 4.287 17.598 1.00 92.00 110 ALA A CA 1
ATOM 827 C C . ALA A 1 110 ? 0.327 4.124 16.215 1.00 92.00 110 ALA A C 1
ATOM 829 O O . ALA A 1 110 ? 1.097 3.184 16.002 1.00 92.00 110 ALA A O 1
ATOM 830 N N . LEU A 1 111 ? 0.092 5.076 15.310 1.00 89.12 111 LEU A N 1
ATOM 831 C CA . LEU A 1 111 ? 0.671 5.086 13.970 1.00 89.12 111 LEU A CA 1
ATOM 832 C C . LEU A 1 111 ? 2.180 5.310 14.011 1.00 89.12 111 LEU A C 1
ATOM 834 O O . LEU A 1 111 ? 2.908 4.537 13.403 1.00 89.12 111 LEU A O 1
ATOM 838 N N . LYS A 1 112 ? 2.688 6.287 14.772 1.00 85.81 112 LYS A N 1
ATOM 839 C CA . LYS A 1 112 ? 4.141 6.532 14.886 1.00 85.81 112 LYS A CA 1
ATOM 840 C C . LYS A 1 112 ? 4.898 5.325 15.455 1.00 85.81 112 LYS A C 1
ATOM 842 O O . LYS A 1 112 ? 6.052 5.101 15.093 1.00 85.81 112 LYS A O 1
ATOM 847 N N . ARG A 1 113 ? 4.261 4.536 16.327 1.00 86.81 113 ARG A N 1
ATOM 848 C CA . ARG A 1 113 ? 4.839 3.304 16.884 1.00 86.81 113 ARG A CA 1
ATOM 849 C C . ARG A 1 113 ? 4.877 2.163 15.870 1.00 86.81 113 ARG A C 1
ATOM 851 O O . ARG A 1 113 ? 5.847 1.411 15.849 1.00 86.81 113 ARG A O 1
ATOM 858 N N . GLU A 1 114 ? 3.816 1.993 15.088 1.00 81.75 114 GLU A N 1
ATOM 859 C CA . GLU A 1 114 ? 3.659 0.830 14.205 1.00 81.75 114 GLU A CA 1
ATOM 860 C C . GLU A 1 114 ? 4.146 1.096 12.773 1.00 81.75 114 GLU A C 1
ATOM 862 O O . GLU A 1 114 ? 4.526 0.153 12.082 1.00 81.75 114 GLU A O 1
ATOM 867 N N . LEU A 1 115 ? 4.222 2.364 12.356 1.00 73.56 115 LEU A N 1
ATOM 868 C CA . LEU A 1 115 ? 4.569 2.812 11.005 1.00 73.56 115 LEU A CA 1
ATOM 869 C C . LEU A 1 115 ? 5.840 3.678 11.010 1.00 73.56 115 LEU A C 1
ATOM 871 O O . LEU A 1 115 ? 5.779 4.893 10.818 1.00 73.56 115 LEU A O 1
ATOM 875 N N . PRO A 1 116 ? 7.036 3.086 11.178 1.00 63.34 116 PRO A N 1
ATOM 876 C CA . PRO A 1 116 ? 8.299 3.829 11.243 1.00 63.34 116 PRO A CA 1
ATOM 877 C C . PRO A 1 116 ? 8.789 4.344 9.872 1.00 63.34 116 PRO A C 1
ATOM 879 O O . PRO A 1 116 ? 9.970 4.684 9.713 1.00 63.34 116 PRO A O 1
ATOM 882 N N . GLY A 1 117 ? 7.922 4.347 8.852 1.00 69.12 117 GLY A N 1
ATOM 883 C CA . GLY A 1 117 ? 8.241 4.818 7.509 1.00 69.12 117 GLY A CA 1
ATOM 884 C C . GLY A 1 117 ? 8.715 6.270 7.541 1.00 69.12 117 GLY A C 1
ATOM 885 O O . GLY A 1 117 ? 8.159 7.108 8.245 1.00 69.12 117 GLY A O 1
ATOM 886 N N . PHE A 1 118 ? 9.748 6.597 6.760 1.00 71.94 118 PHE A N 1
ATOM 887 C CA . PHE A 1 118 ? 10.307 7.960 6.733 1.00 71.94 118 PHE A CA 1
ATOM 888 C C . PHE A 1 118 ? 9.348 9.002 6.140 1.00 71.94 118 PHE A C 1
ATOM 890 O O . PHE A 1 118 ? 9.611 10.195 6.239 1.00 71.94 118 PHE A O 1
ATOM 897 N N . ARG A 1 119 ? 8.257 8.542 5.521 1.00 73.81 119 ARG A N 1
ATOM 898 C CA . ARG A 1 119 ? 7.203 9.369 4.931 1.00 73.81 119 ARG A CA 1
ATOM 899 C C . ARG A 1 119 ? 6.087 9.723 5.924 1.00 73.81 119 ARG A C 1
ATOM 901 O O . ARG A 1 119 ? 5.223 10.517 5.586 1.00 73.81 119 ARG A O 1
ATOM 908 N N . GLY A 1 120 ? 6.114 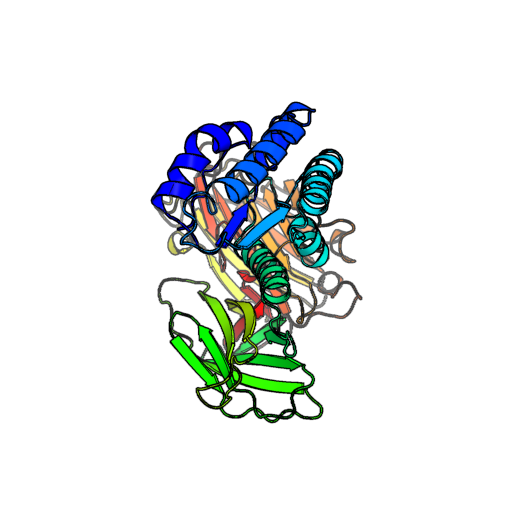9.161 7.137 1.00 77.50 120 GLY A N 1
ATOM 909 C CA . GLY A 1 120 ? 5.079 9.389 8.145 1.00 77.50 120 GLY A CA 1
ATOM 910 C C . GLY A 1 120 ? 3.727 8.744 7.798 1.00 77.50 120 GLY A C 1
ATOM 911 O O . GLY A 1 120 ? 3.655 7.922 6.883 1.00 77.50 120 GLY A O 1
ATOM 912 N N . PRO A 1 121 ? 2.660 9.090 8.542 1.00 79.12 121 PRO A N 1
ATOM 913 C CA . PRO A 1 121 ? 1.314 8.547 8.337 1.00 79.12 121 PRO A CA 1
ATOM 914 C C . PRO A 1 121 ? 0.588 9.123 7.107 1.00 79.12 121 PRO A C 1
ATOM 916 O O . PRO A 1 121 ? -0.462 8.599 6.744 1.00 79.12 121 PRO A O 1
ATOM 919 N N . PHE A 1 122 ? 1.145 10.166 6.477 1.00 82.69 122 PHE A N 1
ATOM 920 C CA . PHE A 1 122 ? 0.642 10.798 5.252 1.00 82.69 122 PHE A CA 1
ATOM 921 C C . PHE A 1 122 ? 1.700 10.721 4.142 1.00 82.69 122 PHE A C 1
ATOM 923 O O . PHE A 1 122 ? 2.350 11.722 3.822 1.00 82.69 122 PHE A O 1
ATOM 930 N N . PRO A 1 123 ? 1.970 9.531 3.583 1.00 74.06 123 PRO A N 1
ATOM 931 C CA . PRO A 1 123 ? 2.971 9.413 2.536 1.00 74.06 123 PRO A CA 1
ATOM 932 C C . PRO A 1 123 ? 2.570 10.269 1.326 1.00 74.06 123 PRO A C 1
ATOM 934 O O . PRO A 1 123 ? 1.494 10.089 0.775 1.00 74.06 123 PRO A O 1
ATOM 937 N N . TRP A 1 124 ? 3.438 11.209 0.930 1.00 74.06 124 TRP A N 1
ATOM 938 C CA . TRP A 1 124 ? 3.184 12.168 -0.163 1.00 74.06 124 TRP A CA 1
ATOM 939 C C . TRP A 1 124 ? 1.962 13.078 0.047 1.00 74.06 124 TRP A C 1
ATOM 941 O O . TRP A 1 124 ? 1.368 13.556 -0.913 1.00 74.06 124 TRP A O 1
ATOM 951 N N . GLY A 1 125 ? 1.587 13.330 1.306 1.00 78.19 125 GLY A N 1
ATOM 952 C CA . GLY A 1 125 ? 0.407 14.130 1.645 1.00 78.19 125 GLY A CA 1
ATOM 953 C C . GLY A 1 125 ? -0.918 13.384 1.453 1.00 78.19 125 GLY A C 1
ATOM 954 O O . GLY A 1 125 ? -1.986 13.958 1.687 1.00 78.19 125 GLY A O 1
ATOM 955 N N . GLU A 1 126 ? -0.872 12.105 1.062 1.00 79.88 126 GLU A N 1
ATOM 956 C CA . GLU A 1 126 ? -2.062 11.272 0.943 1.00 79.88 126 GLU A CA 1
ATOM 957 C C . GLU A 1 126 ? -2.645 10.928 2.312 1.00 79.88 126 GLU A C 1
ATOM 959 O O . GLU A 1 126 ? -1.945 10.838 3.321 1.00 79.88 126 GLU A O 1
ATOM 964 N N . HIS A 1 127 ? -3.961 10.732 2.345 1.00 85.25 127 HIS A N 1
ATOM 965 C CA . HIS A 1 127 ? -4.664 10.314 3.550 1.00 85.25 127 HIS A CA 1
ATOM 966 C C . HIS A 1 127 ? -4.160 8.936 4.030 1.00 85.25 127 HIS A C 1
ATOM 968 O O . HIS A 1 127 ? -3.847 8.093 3.186 1.00 85.25 127 HIS A O 1
ATOM 974 N N . PRO A 1 128 ? -4.137 8.668 5.355 1.00 87.12 128 PRO A N 1
ATOM 975 C CA . PRO A 1 128 ? -3.896 7.344 5.910 1.00 87.12 128 PRO A CA 1
ATOM 976 C C . PRO A 1 128 ? -4.615 6.251 5.118 1.00 87.12 128 PRO A C 1
ATOM 978 O O . PRO A 1 128 ? -5.823 6.346 4.883 1.00 87.12 128 PRO A O 1
ATOM 981 N N . ASP A 1 129 ? -3.866 5.229 4.714 1.00 84.00 129 ASP A N 1
ATOM 982 C CA . ASP A 1 129 ? -4.394 4.099 3.954 1.00 84.00 129 ASP A CA 1
ATOM 983 C C . ASP A 1 129 ? -5.120 3.083 4.857 1.00 84.00 129 ASP A C 1
ATOM 985 O O . ASP A 1 129 ? -5.25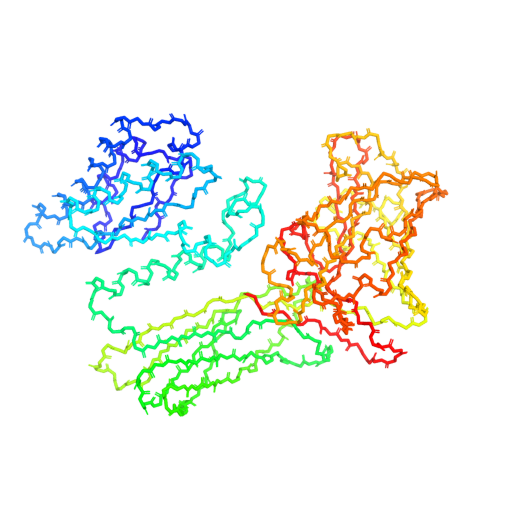8 3.250 6.074 1.00 84.00 129 ASP A O 1
ATOM 989 N N . GLU A 1 130 ? -5.582 1.983 4.263 1.00 83.19 130 GLU A N 1
ATOM 990 C CA . GLU A 1 130 ? -6.301 0.933 4.989 1.00 83.19 130 GLU A CA 1
ATOM 991 C C . GLU A 1 130 ? -5.498 0.342 6.160 1.00 83.19 130 GLU A C 1
ATOM 993 O O . GLU A 1 130 ? -6.079 -0.017 7.190 1.00 83.19 130 GLU A O 1
ATOM 998 N N . HIS A 1 131 ? -4.173 0.255 6.022 1.00 83.69 131 HIS A N 1
ATOM 999 C CA . HIS A 1 131 ? -3.303 -0.276 7.059 1.00 83.69 131 HIS A CA 1
ATOM 1000 C C . HIS A 1 131 ? -3.231 0.669 8.253 1.00 83.69 131 HIS A C 1
ATOM 1002 O O . HIS A 1 131 ? -3.451 0.243 9.394 1.00 83.69 131 HIS A O 1
ATOM 1008 N N . ALA A 1 132 ? -3.023 1.960 8.001 1.00 88.06 132 ALA A N 1
ATOM 1009 C CA . ALA A 1 132 ? -3.110 2.975 9.040 1.00 88.06 132 ALA A CA 1
ATOM 1010 C C . ALA A 1 132 ? -4.491 2.964 9.716 1.00 88.06 132 ALA A C 1
ATOM 1012 O O . ALA A 1 132 ? -4.581 2.974 10.945 1.00 88.06 132 ALA A O 1
ATOM 1013 N N . HIS A 1 133 ? -5.576 2.839 8.951 1.00 89.69 133 HIS A N 1
ATOM 1014 C CA . HIS A 1 133 ? -6.922 2.727 9.515 1.00 89.69 133 HIS A CA 1
ATOM 1015 C C . HIS A 1 133 ? -7.104 1.511 10.434 1.00 89.69 133 HIS A C 1
ATOM 1017 O O . HIS A 1 133 ? -7.767 1.636 11.465 1.00 89.69 133 HIS A O 1
ATOM 1023 N N . ALA A 1 134 ? -6.492 0.360 10.142 1.00 87.31 134 ALA A N 1
ATOM 1024 C CA . ALA A 1 134 ? -6.531 -0.782 11.058 1.00 87.31 134 ALA A CA 1
ATOM 1025 C C . ALA A 1 134 ? -5.754 -0.531 12.359 1.00 87.31 134 ALA A C 1
ATOM 1027 O O . ALA A 1 134 ? -6.214 -0.938 13.428 1.00 87.31 134 ALA A O 1
ATOM 1028 N N . VAL A 1 135 ? -4.614 0.166 12.298 1.00 89.00 135 VAL A N 1
ATOM 1029 C CA . VAL A 1 135 ? -3.874 0.600 13.498 1.00 89.00 135 VAL A CA 1
ATOM 1030 C C . VAL A 1 135 ? -4.751 1.520 14.355 1.00 89.00 135 VAL A C 1
ATOM 1032 O O . VAL A 1 135 ? -4.889 1.297 15.560 1.00 89.00 135 VAL A O 1
ATOM 1035 N N . MET A 1 136 ? -5.411 2.504 13.734 1.00 93.31 136 MET A N 1
ATOM 1036 C CA . MET A 1 136 ? -6.336 3.415 14.421 1.00 93.31 136 MET A CA 1
ATOM 1037 C C . MET A 1 136 ? -7.531 2.669 15.025 1.00 93.31 136 MET A C 1
ATOM 1039 O O . MET A 1 136 ? -7.885 2.900 16.179 1.00 93.31 136 MET A O 1
ATOM 1043 N N . ALA A 1 137 ? -8.111 1.711 14.299 1.00 91.69 137 ALA A N 1
ATOM 1044 C CA . ALA A 1 137 ? -9.209 0.888 14.798 1.00 91.69 137 ALA A CA 1
ATOM 1045 C C . ALA A 1 137 ? -8.801 0.062 16.030 1.00 91.69 137 ALA A C 1
ATOM 1047 O O . ALA A 1 137 ? -9.563 -0.008 16.995 1.00 91.69 137 ALA A O 1
ATOM 1048 N N . ARG A 1 138 ? -7.588 -0.513 16.049 1.00 89.06 138 ARG A N 1
ATOM 1049 C CA . ARG A 1 138 ? -7.053 -1.208 17.236 1.00 89.06 138 ARG A CA 1
ATOM 1050 C C . ARG A 1 138 ? -6.852 -0.259 18.415 1.00 89.06 138 ARG A C 1
ATOM 1052 O O . ARG A 1 138 ? -7.150 -0.641 19.545 1.00 89.06 138 ARG A O 1
ATOM 1059 N N . ALA A 1 139 ? -6.370 0.959 18.168 1.00 93.06 139 ALA A N 1
ATOM 1060 C CA . ALA A 1 139 ? -6.196 1.980 19.202 1.00 93.06 139 ALA A CA 1
ATOM 1061 C C . ALA A 1 139 ? -7.537 2.472 19.772 1.00 93.06 139 ALA A C 1
ATOM 1063 O O . ALA A 1 139 ? -7.654 2.661 20.979 1.00 93.06 139 ALA A O 1
ATOM 1064 N N . LEU A 1 140 ? -8.568 2.610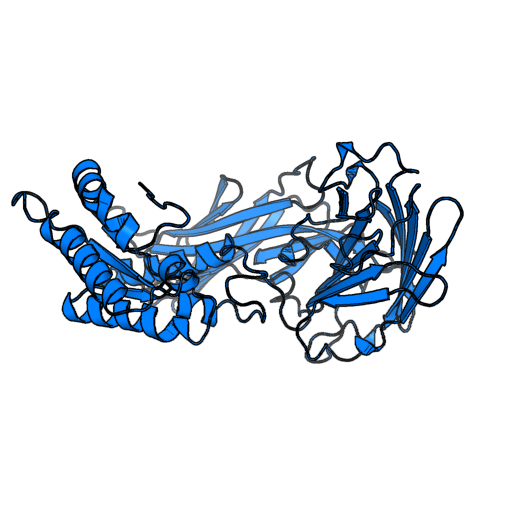 18.935 1.00 94.81 140 LEU A N 1
ATOM 1065 C CA . LEU A 1 140 ? -9.923 2.930 19.382 1.00 94.81 140 LEU A CA 1
ATOM 1066 C C . LEU A 1 140 ? -10.535 1.778 20.189 1.00 94.81 140 LEU A C 1
ATOM 1068 O O . LEU A 1 140 ? -11.109 2.007 21.252 1.00 94.81 140 LEU A O 1
ATOM 1072 N N . TYR A 1 141 ? -10.387 0.542 19.708 1.00 91.19 141 TYR A N 1
ATOM 1073 C CA . TYR A 1 141 ? -10.913 -0.652 20.369 1.00 91.19 141 TYR A CA 1
ATOM 1074 C C . TYR A 1 141 ? -10.266 -0.895 21.739 1.00 91.19 141 TYR A C 1
ATOM 1076 O O . TYR A 1 141 ? -10.976 -1.016 22.735 1.00 91.19 141 TYR A O 1
ATOM 1084 N N . ALA A 1 142 ? -8.928 -0.905 21.774 1.00 89.75 142 ALA A N 1
ATOM 1085 C CA . ALA A 1 142 ? -8.126 -0.139 22.723 1.00 89.75 142 ALA A CA 1
ATOM 1086 C C . ALA A 1 142 ? -8.855 0.478 23.913 1.00 89.75 142 ALA A C 1
ATOM 1088 O O . ALA A 1 142 ? -9.120 -0.131 24.955 1.00 89.75 142 ALA A O 1
ATOM 1089 N N . THR A 1 143 ? -9.111 1.754 23.696 1.00 94.31 143 THR A N 1
ATOM 1090 C CA . THR A 1 143 ? -9.705 2.680 24.632 1.00 94.31 143 THR A CA 1
ATOM 1091 C C . THR A 1 143 ? -11.131 2.278 25.001 1.00 94.31 143 THR A C 1
ATOM 1093 O O . THR A 1 143 ? -11.448 2.223 26.184 1.00 94.31 143 THR A O 1
ATOM 1096 N N . LEU A 1 144 ? -11.970 1.915 24.025 1.00 93.00 144 LEU A N 1
ATOM 1097 C CA . LEU A 1 144 ? -13.363 1.526 24.273 1.00 93.00 144 LEU A CA 1
ATOM 1098 C C . LEU A 1 144 ? -13.475 0.325 25.220 1.00 93.00 144 LEU A C 1
ATOM 1100 O O . LEU A 1 144 ? -14.307 0.324 26.120 1.00 93.00 144 LEU A O 1
ATOM 1104 N N . SER A 1 145 ? -12.626 -0.686 25.043 1.00 88.94 145 SER A N 1
ATOM 1105 C CA . SER A 1 145 ? -12.633 -1.876 25.899 1.00 88.94 145 SER A CA 1
ATOM 1106 C C . SER A 1 145 ? -12.293 -1.529 27.347 1.00 88.94 145 SER A C 1
ATOM 1108 O O . SER A 1 145 ? -12.931 -2.046 28.260 1.00 88.94 145 SER A O 1
ATOM 1110 N N . GLY A 1 146 ? -11.323 -0.630 27.553 1.00 90.06 146 GLY A N 1
ATOM 1111 C CA . GLY A 1 146 ? -10.961 -0.142 28.885 1.00 90.06 146 GLY A CA 1
ATOM 1112 C C . GLY A 1 146 ? -12.116 0.584 29.574 1.00 90.06 146 GLY A C 1
ATOM 1113 O O . GLY A 1 146 ? -12.402 0.313 30.736 1.00 90.06 146 GLY A O 1
ATOM 1114 N N . GLU A 1 147 ? -12.829 1.432 28.835 1.00 91.31 147 GLU A N 1
ATOM 1115 C CA . GLU A 1 147 ? -13.983 2.191 29.339 1.00 91.31 147 GLU A CA 1
ATOM 1116 C C . GLU A 1 147 ? -15.180 1.311 29.689 1.00 91.31 147 GLU A C 1
ATOM 1118 O O . GLU A 1 147 ? -15.896 1.569 30.653 1.00 91.31 147 GLU A O 1
ATOM 1123 N N . LEU A 1 148 ? -15.380 0.237 28.929 1.00 88.94 148 LEU A N 1
ATOM 1124 C CA . LEU A 1 148 ? -16.425 -0.746 29.196 1.00 88.94 148 LEU A CA 1
ATOM 1125 C C . LEU A 1 148 ? -16.029 -1.760 30.284 1.00 88.94 148 LEU A C 1
ATOM 1127 O O . LEU A 1 148 ? -16.815 -2.655 30.592 1.00 88.94 148 LEU A O 1
ATOM 1131 N N . GLY A 1 149 ? -14.820 -1.661 30.852 1.00 87.56 149 GLY A N 1
ATOM 1132 C CA . GLY A 1 149 ? -14.303 -2.625 31.826 1.00 87.56 149 GLY A CA 1
ATOM 1133 C C . GLY A 1 149 ? -14.136 -4.036 31.252 1.00 87.56 149 GLY A C 1
ATOM 1134 O O . GLY A 1 149 ? -14.151 -5.015 31.999 1.00 87.56 149 GLY A O 1
ATOM 1135 N N . LEU A 1 150 ? -14.007 -4.158 29.927 1.00 83.62 150 LEU A N 1
ATOM 1136 C CA . LEU A 1 150 ? -13.823 -5.437 29.255 1.00 83.62 150 LEU A CA 1
ATOM 1137 C C . LEU A 1 150 ? -12.381 -5.905 29.452 1.00 83.62 150 LEU A C 1
ATOM 1139 O O . LEU A 1 150 ? -11.427 -5.221 29.074 1.00 83.62 150 LEU A O 1
ATOM 1143 N N . ALA A 1 151 ? -12.223 -7.097 30.025 1.00 77.88 151 ALA A N 1
ATOM 1144 C CA . ALA A 1 151 ? -10.917 -7.717 30.184 1.00 77.88 151 ALA A CA 1
ATOM 1145 C C . ALA A 1 151 ? -10.290 -7.985 28.806 1.00 77.88 151 ALA A C 1
ATOM 1147 O O . ALA A 1 151 ? -10.827 -8.745 27.999 1.00 77.88 151 ALA A O 1
ATOM 1148 N N . ARG A 1 152 ? -9.129 -7.375 28.537 1.00 75.31 152 ARG A N 1
ATOM 1149 C CA . ARG A 1 152 ? -8.305 -7.651 27.348 1.00 75.31 152 ARG A CA 1
ATOM 1150 C C . ARG A 1 152 ? -7.255 -8.706 27.665 1.00 75.31 152 ARG A C 1
ATOM 1152 O O . ARG A 1 152 ? -6.060 -8.495 27.497 1.00 75.31 152 ARG A O 1
ATOM 1159 N N . ASP A 1 153 ? -7.735 -9.849 28.125 1.00 77.69 153 ASP A N 1
ATOM 1160 C CA . ASP A 1 153 ? -6.913 -10.987 28.534 1.00 77.69 153 ASP A CA 1
ATOM 1161 C C . ASP A 1 153 ? -6.536 -11.887 27.353 1.00 77.69 153 ASP A C 1
ATOM 1163 O O . ASP A 1 153 ? -6.143 -13.041 27.519 1.00 77.69 153 ASP A O 1
ATOM 1167 N N . LEU A 1 154 ? -6.699 -11.389 26.134 1.00 77.62 154 LEU A N 1
ATOM 1168 C CA . LEU A 1 154 ? -6.309 -12.091 24.935 1.00 77.62 154 LEU A CA 1
ATOM 1169 C C . LEU A 1 154 ? -5.811 -11.092 23.904 1.00 77.62 154 LEU A C 1
ATOM 1171 O O . LEU A 1 154 ? -6.445 -10.066 23.665 1.00 77.62 154 LEU A O 1
ATOM 1175 N N . TRP A 1 155 ? -4.698 -11.439 23.278 1.00 82.81 155 TRP A N 1
ATOM 1176 C CA . TRP A 1 155 ? -4.138 -10.733 22.141 1.00 82.81 155 TRP A CA 1
ATOM 1177 C C . TRP A 1 155 ? -4.024 -11.690 20.979 1.00 82.81 155 TRP A C 1
ATOM 1179 O O . TRP A 1 155 ? -3.435 -12.756 21.154 1.00 82.81 155 TRP A O 1
ATOM 1189 N N . VAL A 1 156 ? -4.530 -11.308 19.813 1.00 83.50 156 VAL A N 1
ATOM 1190 C CA . VAL A 1 156 ? -4.339 -12.045 18.564 1.00 83.50 156 VAL A CA 1
ATOM 1191 C C . VAL A 1 156 ? -3.373 -11.337 17.649 1.00 83.50 156 VAL A C 1
ATOM 1193 O O . VAL A 1 156 ? -3.332 -10.111 17.574 1.00 83.50 156 VAL A O 1
ATOM 1196 N N . ARG A 1 157 ? -2.599 -12.127 16.914 1.00 86.00 157 ARG A N 1
ATOM 1197 C CA . ARG A 1 157 ? -1.736 -11.613 15.870 1.00 86.00 157 ARG A CA 1
ATOM 1198 C C . ARG A 1 157 ? -1.679 -12.553 14.682 1.00 86.00 157 ARG A C 1
ATOM 1200 O O . ARG A 1 157 ? -1.350 -13.728 14.833 1.00 86.00 157 ARG A O 1
ATOM 1207 N N . LEU A 1 158 ? -1.915 -12.016 13.492 1.00 86.50 158 LEU A N 1
ATOM 1208 C CA . LEU A 1 158 ? -1.581 -12.691 12.245 1.00 86.50 158 LEU A CA 1
ATOM 1209 C C . LEU A 1 158 ? -0.064 -12.656 12.038 1.00 86.50 158 LEU A C 1
ATOM 1211 O O . LEU A 1 158 ? 0.581 -11.607 12.183 1.00 86.50 158 LEU A O 1
ATOM 1215 N N . GLN A 1 159 ? 0.513 -13.813 11.714 1.00 88.50 159 GLN A N 1
ATOM 1216 C CA . GLN A 1 159 ? 1.920 -13.915 11.354 1.00 88.50 159 GLN A CA 1
ATOM 1217 C C . GLN A 1 159 ? 2.144 -13.204 10.021 1.00 88.50 159 GLN A C 1
ATOM 1219 O O . GLN A 1 159 ? 1.636 -13.622 8.983 1.00 88.50 159 GLN A O 1
ATOM 1224 N N . ARG A 1 160 ? 2.909 -12.116 10.087 1.00 87.25 160 ARG A N 1
ATOM 1225 C CA . ARG A 1 160 ? 3.313 -11.308 8.938 1.00 87.25 160 ARG A CA 1
ATOM 1226 C C . ARG A 1 160 ? 4.582 -11.875 8.309 1.00 87.25 160 ARG A C 1
ATOM 1228 O O . ARG A 1 160 ? 5.354 -12.567 8.975 1.00 87.25 160 ARG A O 1
ATOM 1235 N N . GLY A 1 161 ? 4.792 -11.554 7.041 1.00 88.94 161 GLY A N 1
ATOM 1236 C CA . GLY A 1 161 ? 5.982 -11.912 6.285 1.00 88.94 161 GLY A CA 1
ATOM 1237 C C . GLY A 1 161 ? 5.671 -12.344 4.859 1.00 88.94 161 GLY A C 1
ATOM 1238 O O . GLY A 1 161 ? 4.517 -12.518 4.465 1.00 88.94 161 GLY A O 1
ATOM 1239 N N . SER A 1 162 ? 6.740 -12.528 4.098 1.00 91.19 162 SER A N 1
ATOM 1240 C CA . SER A 1 162 ? 6.733 -12.969 2.709 1.00 91.19 162 SER A CA 1
ATOM 1241 C C . SER A 1 162 ? 7.369 -14.347 2.595 1.00 91.19 162 SER A C 1
ATOM 1243 O O . SER A 1 162 ? 8.373 -14.637 3.253 1.00 91.19 162 SER A O 1
ATOM 1245 N N . ARG A 1 163 ? 6.808 -15.196 1.739 1.00 92.25 163 ARG A N 1
ATOM 1246 C CA . ARG A 1 163 ? 7.407 -16.478 1.358 1.00 92.25 163 ARG A CA 1
ATOM 1247 C C . ARG A 1 163 ? 7.036 -16.859 -0.067 1.00 92.25 163 ARG A C 1
ATOM 1249 O O . ARG A 1 163 ? 6.011 -16.426 -0.589 1.00 92.25 163 ARG A O 1
ATOM 1256 N N . LEU A 1 164 ? 7.858 -17.706 -0.672 1.00 91.00 164 LEU A N 1
ATOM 1257 C CA . LEU A 1 164 ? 7.553 -18.323 -1.958 1.00 91.00 164 LEU A CA 1
ATOM 1258 C C . LEU A 1 164 ? 6.731 -19.598 -1.734 1.00 91.00 164 LEU A C 1
ATOM 1260 O O . LEU A 1 164 ? 7.004 -20.357 -0.802 1.00 91.00 164 LEU A O 1
ATOM 1264 N N . ALA A 1 165 ? 5.731 -19.827 -2.579 1.00 89.50 165 ALA A N 1
ATOM 1265 C CA . ALA A 1 165 ? 4.894 -21.023 -2.582 1.00 89.50 165 ALA A CA 1
ATOM 1266 C C . ALA A 1 165 ? 4.727 -21.555 -4.019 1.00 89.50 165 ALA A C 1
ATOM 1268 O O . ALA A 1 165 ? 4.840 -20.772 -4.966 1.00 89.50 165 ALA A O 1
ATOM 1269 N N . PRO A 1 166 ? 4.452 -22.858 -4.215 1.00 89.56 166 PRO A N 1
ATOM 1270 C CA . PRO A 1 166 ? 4.160 -23.408 -5.539 1.00 89.56 166 PRO A CA 1
ATOM 1271 C C . PRO A 1 166 ? 2.969 -22.698 -6.197 1.00 89.56 166 PRO A C 1
ATOM 1273 O O . PRO A 1 166 ? 1.954 -22.450 -5.539 1.00 89.56 166 PRO A O 1
ATOM 1276 N N . ALA A 1 167 ? 3.065 -22.370 -7.487 1.00 84.19 167 ALA A N 1
ATOM 1277 C CA . ALA A 1 167 ? 2.014 -21.634 -8.197 1.00 84.19 167 ALA A CA 1
ATOM 1278 C C . ALA A 1 167 ? 0.725 -22.440 -8.420 1.00 84.19 167 ALA A C 1
ATOM 1280 O O . ALA A 1 167 ? -0.314 -21.852 -8.719 1.00 84.19 167 ALA A O 1
ATOM 1281 N N . ASP A 1 168 ? 0.765 -23.759 -8.280 1.00 83.06 168 ASP A N 1
ATOM 1282 C CA . ASP A 1 168 ? -0.383 -24.666 -8.340 1.00 83.06 168 ASP A CA 1
ATOM 1283 C C . ASP A 1 168 ? -1.046 -24.888 -6.970 1.00 83.06 168 ASP A C 1
ATOM 1285 O O . ASP A 1 168 ? -2.059 -25.583 -6.887 1.00 83.06 168 ASP A O 1
ATOM 1289 N N . SER A 1 169 ? -0.541 -24.252 -5.905 1.00 83.31 169 SER A N 1
ATOM 1290 C CA . SER A 1 169 ? -1.133 -24.344 -4.568 1.00 83.31 169 SER A CA 1
ATOM 1291 C C . SER A 1 169 ? -2.604 -23.919 -4.591 1.00 83.31 169 SER A C 1
ATOM 1293 O O . SER A 1 169 ? -2.941 -22.775 -4.914 1.00 83.31 169 SER A O 1
ATOM 1295 N N . ALA A 1 170 ? -3.489 -24.842 -4.209 1.00 80.69 170 ALA A N 1
ATOM 1296 C CA . ALA A 1 170 ? -4.925 -24.587 -4.115 1.00 80.69 170 ALA A CA 1
ATOM 1297 C C . ALA A 1 170 ? -5.289 -23.653 -2.945 1.00 80.69 170 ALA A C 1
ATOM 1299 O O . ALA A 1 170 ? -6.361 -23.049 -2.949 1.00 80.69 170 ALA A O 1
ATOM 1300 N N . ALA A 1 171 ? -4.402 -23.519 -1.954 1.00 84.44 171 ALA A N 1
ATOM 1301 C CA . ALA A 1 171 ? -4.608 -22.691 -0.775 1.00 84.44 171 ALA A CA 1
ATOM 1302 C C . ALA A 1 171 ? -3.312 -22.022 -0.299 1.00 84.44 171 ALA A C 1
ATOM 1304 O O . ALA A 1 171 ? -2.207 -22.485 -0.581 1.00 84.44 171 ALA A O 1
ATOM 1305 N N . VAL A 1 172 ? -3.473 -20.940 0.457 1.00 81.56 172 VAL A N 1
ATOM 1306 C CA . VAL A 1 172 ? -2.410 -20.246 1.180 1.00 81.56 172 VAL A CA 1
ATOM 1307 C C . VAL A 1 172 ? -2.578 -20.498 2.673 1.00 81.56 172 VAL A C 1
ATOM 1309 O O . VAL A 1 172 ? -3.636 -20.229 3.234 1.00 81.56 172 VAL A O 1
ATOM 1312 N N . GLU A 1 173 ? -1.519 -20.970 3.329 1.00 85.69 173 GLU A N 1
ATOM 1313 C CA . GLU A 1 173 ? -1.516 -21.148 4.783 1.00 85.69 173 GLU A CA 1
ATOM 1314 C C . GLU A 1 173 ? -1.305 -19.815 5.517 1.00 85.69 173 GLU A C 1
ATOM 1316 O O . GLU A 1 173 ? -0.261 -19.169 5.389 1.00 85.69 173 GLU A O 1
ATOM 1321 N N . LEU A 1 174 ? -2.275 -19.391 6.315 1.00 82.31 174 LEU A N 1
ATOM 1322 C CA . LEU A 1 174 ? -2.120 -18.265 7.233 1.00 82.31 174 LEU A CA 1
ATOM 1323 C C . LEU A 1 174 ? -1.982 -18.782 8.651 1.00 82.31 174 LEU A C 1
ATOM 1325 O O . LEU A 1 174 ? -2.684 -19.708 9.037 1.00 82.31 174 LEU A O 1
ATOM 1329 N N . SER A 1 175 ? -1.119 -18.154 9.437 1.00 85.06 175 SER A N 1
ATOM 1330 C CA . SER A 1 175 ? -0.945 -18.506 10.841 1.00 85.06 175 SER A CA 1
ATOM 1331 C C . SER A 1 175 ? -1.394 -17.349 11.716 1.00 85.06 175 SER A C 1
ATOM 1333 O O . SER A 1 175 ? -0.969 -16.211 11.508 1.00 85.06 175 SER A O 1
ATOM 1335 N N . ALA A 1 176 ? -2.206 -17.638 12.723 1.00 82.25 176 ALA A N 1
ATOM 1336 C CA . ALA A 1 176 ? -2.526 -16.696 13.787 1.00 82.25 176 ALA A CA 1
ATOM 1337 C C . ALA A 1 176 ? -1.964 -17.220 15.105 1.00 82.25 176 ALA A C 1
ATOM 1339 O O . ALA A 1 176 ? -1.987 -18.423 15.359 1.00 82.25 176 ALA A O 1
ATOM 1340 N N . GLN A 1 177 ? -1.463 -16.317 15.937 1.00 85.44 177 GLN A N 1
ATOM 1341 C CA . GLN A 1 177 ? -1.036 -16.597 17.300 1.00 85.44 177 GLN A CA 1
ATOM 1342 C C . GLN A 1 177 ? -1.931 -15.844 18.265 1.00 85.44 177 GLN A C 1
ATOM 1344 O O . GLN A 1 177 ? -2.361 -14.730 17.965 1.00 85.44 177 GLN A O 1
ATOM 1349 N N . PHE A 1 178 ? -2.158 -16.424 19.437 1.00 81.81 178 PHE A N 1
ATOM 1350 C CA . PHE A 1 178 ? -2.736 -15.693 20.548 1.00 81.81 178 PHE A CA 1
ATOM 1351 C C . PHE A 1 178 ? -1.882 -15.799 21.801 1.00 81.81 178 PHE A C 1
ATOM 1353 O O . PHE A 1 178 ? -1.146 -16.770 21.995 1.00 81.81 178 PHE A O 1
ATOM 1360 N N . THR A 1 179 ? -2.000 -14.790 22.656 1.00 82.81 179 THR A N 1
ATOM 1361 C CA . THR A 1 179 ? -1.401 -14.762 23.994 1.00 82.81 179 THR A CA 1
ATOM 1362 C C . THR A 1 179 ? -2.422 -14.237 24.998 1.00 82.81 179 THR A C 1
ATOM 1364 O O . THR A 1 179 ? -3.211 -13.376 24.629 1.00 82.81 179 THR A O 1
ATOM 1367 N N . GLY A 1 180 ? -2.432 -14.724 26.236 1.00 80.38 180 GLY A N 1
ATOM 1368 C CA . GLY A 1 180 ? -3.397 -14.300 27.254 1.00 80.38 180 GLY A CA 1
ATOM 1369 C C . GLY A 1 180 ? -3.369 -15.177 28.509 1.00 80.38 180 GLY A C 1
ATOM 1370 O O . GLY A 1 180 ? -2.942 -16.321 28.414 1.00 80.38 180 GLY A O 1
ATOM 1371 N N . PRO A 1 181 ? -3.805 -14.712 29.695 1.00 77.38 181 PRO A N 1
ATOM 1372 C CA . PRO A 1 181 ? -3.832 -15.543 30.906 1.00 77.38 181 PRO A CA 1
ATOM 1373 C C . PRO A 1 181 ? -4.831 -16.712 30.860 1.00 77.38 181 PRO A C 1
ATOM 1375 O O . PRO A 1 181 ? -4.785 -17.579 31.736 1.00 77.38 181 PRO A O 1
ATOM 1378 N N . THR A 1 182 ? -5.734 -16.756 29.874 1.00 73.06 182 THR A N 1
ATOM 1379 C CA . THR A 1 182 ? -6.714 -17.842 29.755 1.00 73.06 182 THR A CA 1
ATOM 1380 C C . THR A 1 182 ? -6.044 -19.199 29.516 1.00 73.06 182 THR A C 1
ATOM 1382 O O . THR A 1 182 ? -5.105 -19.328 28.732 1.00 73.06 182 THR A O 1
ATOM 1385 N N . ARG A 1 183 ? -6.552 -20.226 30.208 1.00 71.31 183 ARG A N 1
ATOM 1386 C CA . ARG A 1 183 ? -6.207 -21.642 29.984 1.00 71.31 183 ARG A CA 1
ATOM 1387 C C . ARG A 1 183 ? -7.300 -22.403 29.230 1.00 71.31 183 ARG A C 1
ATOM 1389 O O . ARG A 1 183 ? -7.181 -23.608 29.019 1.00 71.31 183 ARG A O 1
ATOM 1396 N N . SER A 1 184 ? -8.389 -21.714 28.898 1.00 73.69 184 SER A N 1
ATOM 1397 C CA . SER A 1 184 ? -9.508 -22.292 28.167 1.00 73.69 184 SER A CA 1
ATOM 1398 C C . SER A 1 184 ? -9.165 -22.392 26.680 1.00 73.69 184 SER A C 1
ATOM 1400 O O . SER A 1 184 ? -8.464 -21.515 26.165 1.00 73.69 184 SER A O 1
ATOM 1402 N N . PRO A 1 185 ? -9.679 -23.412 25.970 1.00 74.38 185 PRO A N 1
ATOM 1403 C CA . PRO A 1 185 ? -9.560 -23.489 24.522 1.00 74.38 185 PRO A CA 1
ATOM 1404 C C . PRO A 1 185 ? -10.050 -22.206 23.847 1.00 74.38 185 PRO A C 1
ATOM 1406 O O . PRO A 1 185 ? -11.068 -21.624 24.231 1.00 74.38 185 PRO A O 1
ATOM 1409 N N . VAL A 1 186 ? -9.316 -21.774 22.826 1.00 75.50 186 VAL A N 1
ATOM 1410 C CA . VAL A 1 186 ? -9.622 -20.567 22.055 1.00 75.50 186 VAL A CA 1
ATOM 1411 C C . VAL A 1 186 ? -10.075 -20.969 20.659 1.00 75.50 186 VAL A C 1
ATOM 1413 O O . VAL A 1 186 ? -9.474 -21.843 20.036 1.00 75.50 186 VAL A O 1
ATOM 1416 N N . ARG A 1 187 ? -11.118 -20.313 20.142 1.00 80.88 187 ARG A N 1
ATOM 1417 C CA . ARG A 1 187 ? -11.549 -20.475 18.753 1.00 80.88 187 ARG A CA 1
ATOM 1418 C C . ARG A 1 187 ? -11.078 -19.284 17.933 1.00 80.88 187 ARG A C 1
ATOM 1420 O O . ARG A 1 187 ? -11.401 -18.139 18.232 1.00 80.88 187 ARG A O 1
ATOM 1427 N N . LEU A 1 188 ? -10.306 -19.553 16.890 1.00 79.06 188 LEU A N 1
ATOM 1428 C CA . LEU A 1 188 ? -9.811 -18.511 15.995 1.00 79.06 188 LEU A CA 1
ATOM 1429 C C . LEU A 1 188 ? -10.681 -18.485 14.740 1.00 79.06 188 LEU A C 1
ATOM 1431 O O . LEU A 1 188 ? -10.899 -19.532 14.124 1.00 79.06 188 LEU A O 1
ATOM 1435 N N . HIS A 1 189 ? -11.163 -17.300 14.369 1.00 80.88 189 HIS A N 1
ATOM 1436 C CA . HIS A 1 189 ? -11.907 -17.066 13.138 1.00 80.88 189 HIS A CA 1
ATOM 1437 C C . HIS A 1 189 ? -11.066 -16.211 12.187 1.00 80.88 189 HIS A C 1
ATOM 1439 O O . HIS A 1 189 ? -10.486 -15.195 12.562 1.00 80.88 189 HIS A O 1
ATOM 1445 N N . LEU A 1 190 ? -10.980 -16.622 10.933 1.00 79.75 190 LEU A N 1
ATOM 1446 C CA . LEU A 1 190 ? -10.328 -15.869 9.875 1.00 79.75 190 LEU A CA 1
ATOM 1447 C C . LEU A 1 190 ? -11.372 -15.573 8.805 1.00 79.75 190 LEU A C 1
ATOM 1449 O O . LEU A 1 190 ? -11.856 -16.485 8.155 1.00 79.75 190 LEU A O 1
ATOM 1453 N N . ASP A 1 191 ? -11.686 -14.306 8.608 1.00 80.88 191 ASP A N 1
ATOM 1454 C CA . ASP A 1 191 ? -12.530 -13.796 7.540 1.00 80.88 191 ASP A CA 1
ATOM 1455 C C . ASP A 1 191 ? -11.656 -13.300 6.378 1.00 80.88 191 ASP A C 1
ATOM 1457 O O . ASP A 1 191 ? -10.996 -12.266 6.460 1.00 80.88 191 ASP A O 1
ATOM 1461 N N . CYS A 1 192 ? -11.634 -14.011 5.255 1.00 76.81 192 CYS A N 1
ATOM 1462 C CA . CYS A 1 192 ? -10.835 -13.640 4.086 1.00 76.81 192 CYS A CA 1
ATOM 1463 C C . CYS A 1 192 ? -11.688 -13.721 2.815 1.00 76.81 192 CYS A C 1
ATOM 1465 O O . CYS A 1 192 ? -12.359 -14.720 2.582 1.00 76.81 192 CYS A O 1
ATOM 1467 N N . SER A 1 193 ? -11.700 -12.665 1.990 1.00 72.56 193 SER A N 1
ATOM 1468 C CA . SER A 1 193 ? -12.589 -12.565 0.807 1.00 72.56 193 SER A CA 1
ATOM 1469 C C . SER A 1 193 ? -14.087 -12.782 1.091 1.00 72.56 193 SER A C 1
ATOM 1471 O O . SER A 1 193 ? -14.808 -13.309 0.243 1.00 72.56 193 SER A O 1
ATOM 1473 N N . GLY A 1 194 ? -14.571 -12.412 2.281 1.00 74.31 194 GLY A N 1
ATOM 1474 C CA . GLY A 1 194 ? -15.968 -12.646 2.671 1.00 74.31 194 GLY A CA 1
ATOM 1475 C C . GLY A 1 194 ? -16.298 -14.101 3.029 1.00 74.31 194 GLY A C 1
ATOM 1476 O O . GLY A 1 194 ? -17.469 -14.421 3.207 1.00 74.31 194 GLY A O 1
ATOM 1477 N N . GLU A 1 195 ? -15.293 -14.972 3.147 1.00 77.06 195 GLU A N 1
ATOM 1478 C CA . GLU A 1 195 ? -15.432 -16.332 3.672 1.00 77.06 195 GLU A CA 1
ATOM 1479 C C . GLU A 1 195 ? -14.829 -16.428 5.074 1.00 77.06 195 GLU A C 1
ATOM 1481 O O . GLU A 1 195 ? -13.749 -15.894 5.318 1.00 77.06 195 GLU A O 1
ATOM 1486 N N . THR A 1 196 ? -15.509 -17.141 5.975 1.00 82.69 196 THR A N 1
ATOM 1487 C CA . THR A 1 196 ? -15.052 -17.373 7.351 1.00 82.69 196 THR A CA 1
ATOM 1488 C C . THR A 1 196 ? -14.467 -18.776 7.496 1.00 82.69 196 THR A C 1
ATOM 1490 O O . THR A 1 196 ? -15.163 -19.780 7.341 1.00 82.69 196 THR A O 1
ATOM 1493 N N . PHE A 1 197 ? -13.200 -18.852 7.885 1.00 82.06 197 PHE A N 1
ATOM 1494 C CA . PHE A 1 197 ? -12.481 -20.064 8.263 1.00 82.06 197 PHE A CA 1
ATOM 1495 C C . PHE A 1 197 ? -12.395 -20.131 9.787 1.00 82.06 197 PHE A C 1
ATOM 1497 O O . PHE A 1 197 ? -12.156 -19.124 10.447 1.00 82.06 197 PHE A O 1
ATOM 1504 N N . SER A 1 198 ? -12.592 -21.310 10.372 1.00 82.12 198 SER A N 1
ATOM 1505 C CA . SER A 1 198 ? -12.537 -21.482 11.828 1.00 82.12 198 SER A CA 1
ATOM 1506 C C . SER A 1 198 ? -11.570 -22.596 12.195 1.00 82.12 198 SER A C 1
ATOM 1508 O O . SER A 1 198 ? -11.694 -23.707 11.685 1.00 82.12 198 SER A O 1
ATOM 1510 N N . ALA A 1 199 ? -10.643 -22.312 13.108 1.00 77.62 199 ALA A N 1
ATOM 1511 C CA . ALA A 1 199 ? -9.829 -23.328 13.762 1.00 77.62 199 ALA A CA 1
ATOM 1512 C C . ALA A 1 199 ? -10.460 -23.651 15.122 1.00 77.62 199 ALA A C 1
ATOM 1514 O O . ALA A 1 199 ? -10.575 -22.774 15.985 1.00 77.62 199 ALA A O 1
ATOM 1515 N N . ALA A 1 200 ? -10.934 -24.888 15.284 1.00 70.69 200 ALA A N 1
ATOM 1516 C CA . ALA A 1 200 ? -11.569 -25.330 16.518 1.00 70.69 200 ALA A CA 1
ATOM 1517 C C . ALA A 1 200 ? -10.526 -25.590 17.616 1.00 70.69 200 ALA A C 1
ATOM 1519 O O . ALA A 1 200 ? -9.493 -26.201 17.356 1.00 70.69 200 ALA A O 1
ATOM 1520 N N . ASP A 1 201 ? -10.850 -25.138 18.829 1.00 67.38 201 ASP A N 1
ATOM 1521 C CA . ASP A 1 201 ? -10.267 -25.562 20.105 1.00 67.38 201 ASP A CA 1
ATOM 1522 C C . ASP A 1 201 ? -8.732 -25.579 20.137 1.00 67.38 201 ASP A C 1
ATOM 1524 O O . ASP A 1 201 ? -8.094 -26.581 20.466 1.00 67.38 201 ASP A O 1
ATOM 1528 N N . VAL A 1 202 ? -8.125 -24.432 19.819 1.00 72.25 202 VAL A N 1
ATOM 1529 C CA . VAL A 1 202 ? -6.676 -24.260 19.912 1.00 72.25 202 VAL A CA 1
ATOM 1530 C C . VAL A 1 202 ? -6.278 -24.324 21.383 1.00 72.25 202 VAL A C 1
ATOM 1532 O O . VAL A 1 202 ? -6.644 -23.452 22.179 1.00 72.25 202 VAL A O 1
ATOM 1535 N N . ALA A 1 203 ? -5.539 -25.372 21.746 1.00 72.69 203 ALA A N 1
ATOM 1536 C CA . ALA A 1 203 ? -5.025 -25.548 23.094 1.00 72.69 203 ALA A CA 1
ATOM 1537 C C . ALA A 1 203 ? -4.115 -24.370 23.469 1.00 72.69 203 ALA A C 1
ATOM 1539 O O . ALA A 1 203 ? -3.214 -23.997 22.715 1.00 72.69 203 ALA A O 1
ATOM 1540 N N . SER A 1 204 ? -4.349 -23.789 24.644 1.00 70.00 204 SER A N 1
ATOM 1541 C CA . SER A 1 204 ? -3.465 -22.778 25.214 1.00 70.00 204 SER A CA 1
ATOM 1542 C C . SER A 1 204 ? -2.369 -23.465 26.034 1.00 70.00 204 SER A C 1
ATOM 1544 O O . SER A 1 204 ? -2.637 -23.952 27.136 1.00 70.00 204 SER A O 1
ATOM 1546 N N . ASP A 1 205 ? -1.135 -23.483 25.539 1.00 75.94 205 ASP A N 1
ATOM 1547 C CA . ASP A 1 205 ? 0.030 -23.853 26.344 1.00 75.94 205 ASP A CA 1
ATOM 1548 C C . ASP A 1 205 ? 0.537 -22.609 27.081 1.00 75.94 205 ASP A C 1
ATOM 1550 O O . ASP A 1 205 ? 0.988 -21.640 26.467 1.00 75.94 205 ASP A O 1
ATOM 1554 N N . ALA A 1 206 ? 0.377 -22.595 28.406 1.00 79.31 206 ALA A N 1
ATOM 1555 C CA . ALA A 1 206 ? 0.719 -21.457 29.264 1.00 79.31 206 ALA A CA 1
ATOM 1556 C C . ALA A 1 206 ? 0.157 -20.106 28.764 1.00 79.31 206 ALA A C 1
ATOM 1558 O O . ALA A 1 206 ? 0.818 -19.070 28.861 1.00 79.31 206 ALA A O 1
ATOM 1559 N N . GLY A 1 207 ? -1.063 -20.121 28.215 1.00 75.3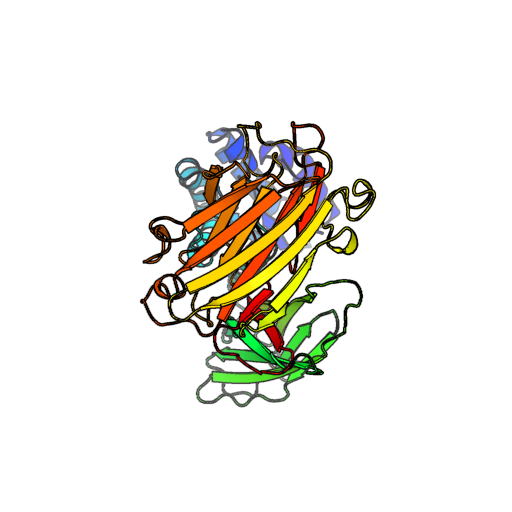8 207 GLY A N 1
ATOM 1560 C CA . GLY A 1 207 ? -1.705 -18.911 27.708 1.00 75.38 207 GLY A CA 1
ATOM 1561 C C . GLY A 1 207 ? -1.260 -18.487 26.309 1.00 75.38 207 GLY A C 1
ATOM 1562 O O . GLY A 1 207 ? -1.509 -17.355 25.905 1.00 75.38 207 GLY A O 1
ATOM 1563 N N . LYS A 1 208 ? -0.580 -19.360 25.559 1.00 83.94 208 LYS A N 1
ATOM 1564 C CA . LYS A 1 208 ? -0.201 -19.130 24.161 1.00 83.94 208 LYS A CA 1
ATOM 1565 C C . LYS A 1 208 ? -0.745 -20.238 23.273 1.00 83.94 208 LYS A C 1
ATOM 1567 O O . LYS A 1 208 ? -0.778 -21.395 23.676 1.00 83.94 208 LYS A O 1
ATOM 1572 N N . GLY A 1 209 ? -1.118 -19.901 22.049 1.00 84.50 209 GLY A N 1
ATOM 1573 C CA . GLY A 1 209 ? -1.512 -20.891 21.051 1.00 84.50 209 GLY A CA 1
ATOM 1574 C C . GLY A 1 209 ? -1.396 -20.344 19.638 1.00 84.50 209 GLY A C 1
ATOM 1575 O O . GLY A 1 209 ? -1.176 -19.147 19.438 1.00 84.50 209 GLY A O 1
ATOM 1576 N N . ALA A 1 210 ? -1.513 -21.231 18.654 1.00 86.56 210 ALA A N 1
ATOM 1577 C CA . ALA A 1 210 ? -1.489 -20.870 17.245 1.00 86.56 210 ALA A CA 1
ATOM 1578 C C . ALA A 1 210 ? -2.413 -21.775 16.428 1.00 86.56 210 ALA A C 1
ATOM 1580 O O . ALA A 1 210 ? -2.572 -22.949 16.757 1.00 86.56 210 ALA A O 1
ATOM 1581 N N . ALA A 1 211 ? -2.976 -21.247 15.344 1.00 85.81 211 ALA A N 1
ATOM 1582 C CA . ALA A 1 211 ? -3.642 -22.055 14.327 1.00 85.81 211 ALA A CA 1
ATOM 1583 C C . ALA A 1 211 ? -3.157 -21.696 12.933 1.00 85.81 211 ALA A C 1
ATOM 1585 O O . ALA A 1 211 ? -2.764 -20.555 12.678 1.00 85.81 211 ALA A O 1
ATOM 1586 N N . GLN A 1 212 ? -3.249 -22.682 12.045 1.00 86.94 212 GLN A N 1
ATOM 1587 C CA . GLN A 1 212 ? -3.056 -22.523 10.615 1.00 86.94 212 GLN A CA 1
ATOM 1588 C C . GLN A 1 212 ? -4.409 -22.574 9.904 1.00 86.94 212 GLN A C 1
ATOM 1590 O O . GLN A 1 212 ? -5.273 -23.383 10.240 1.00 86.94 212 GLN A O 1
ATOM 1595 N N . PHE A 1 213 ? -4.579 -21.719 8.905 1.00 82.69 213 PHE A N 1
ATOM 1596 C CA . PHE A 1 213 ? -5.762 -21.636 8.062 1.00 82.69 213 PHE A CA 1
ATOM 1597 C C . PHE A 1 213 ? -5.350 -21.853 6.615 1.00 82.69 213 PHE A C 1
ATOM 1599 O O . PHE A 1 213 ? -4.512 -21.117 6.105 1.00 82.69 213 PHE A O 1
ATOM 1606 N N . ALA A 1 214 ? -5.960 -22.822 5.941 1.00 87.19 214 ALA A N 1
ATOM 1607 C CA . ALA A 1 214 ? -5.822 -22.976 4.501 1.00 87.19 214 ALA A CA 1
ATOM 1608 C C . ALA A 1 214 ? -6.855 -22.078 3.809 1.00 87.19 214 ALA A C 1
ATOM 1610 O O . ALA A 1 214 ? -8.031 -22.429 3.734 1.00 87.19 214 ALA A O 1
ATOM 1611 N N . VAL A 1 215 ? -6.426 -20.912 3.329 1.00 81.88 215 VAL A N 1
ATOM 1612 C CA . VAL A 1 215 ? -7.288 -19.981 2.589 1.00 81.88 215 VAL A CA 1
ATOM 1613 C C . VAL A 1 215 ? -7.283 -20.384 1.119 1.00 81.88 215 VAL A C 1
ATOM 1615 O O . VAL A 1 215 ? -6.219 -20.307 0.498 1.00 81.88 215 VAL A O 1
ATOM 1618 N N . PRO A 1 216 ? -8.416 -20.810 0.532 1.00 79.50 216 PRO A N 1
ATOM 1619 C CA . PRO A 1 216 ? -8.483 -21.152 -0.877 1.00 79.50 216 PRO A CA 1
ATOM 1620 C C . PRO A 1 216 ? -7.992 -19.986 -1.723 1.00 79.50 216 PRO A C 1
ATOM 1622 O O . PRO A 1 216 ? -8.455 -18.850 -1.587 1.00 79.50 216 PRO A O 1
ATOM 1625 N N . ARG A 1 217 ? -7.068 -20.269 -2.637 1.00 75.81 217 ARG A N 1
ATOM 1626 C CA . ARG A 1 217 ? -6.693 -19.292 -3.646 1.00 75.81 217 ARG A CA 1
ATOM 1627 C C . ARG A 1 217 ? -7.827 -19.256 -4.656 1.00 75.81 217 ARG A C 1
ATOM 1629 O O . ARG A 1 217 ? -7.840 -20.052 -5.590 1.00 75.81 217 ARG A O 1
ATOM 1636 N N . LYS A 1 218 ? -8.787 -18.347 -4.479 1.00 64.94 218 LYS A N 1
ATOM 1637 C CA . LYS A 1 218 ? -9.721 -18.033 -5.561 1.00 64.94 218 LYS A CA 1
ATOM 1638 C C . LYS A 1 218 ? -8.886 -17.421 -6.684 1.00 64.94 218 LYS A C 1
ATOM 1640 O O . LYS A 1 218 ? -8.296 -16.363 -6.459 1.00 64.94 218 LYS A O 1
ATOM 1645 N N . PRO A 1 219 ? -8.759 -18.080 -7.849 1.00 50.66 219 PRO A N 1
ATOM 1646 C CA . PRO A 1 219 ? -8.112 -17.443 -8.977 1.00 50.66 219 PRO A CA 1
ATOM 1647 C C . PRO A 1 219 ? -8.939 -16.198 -9.268 1.00 50.66 219 PRO A C 1
ATOM 1649 O O . PRO A 1 219 ? -10.129 -16.311 -9.551 1.00 50.66 219 PRO A O 1
ATOM 1652 N N . ASN A 1 220 ? -8.347 -15.018 -9.117 1.00 46.84 220 ASN A N 1
ATOM 1653 C CA . ASN A 1 220 ? -8.939 -13.824 -9.680 1.00 46.84 220 ASN A CA 1
ATOM 1654 C C . ASN A 1 220 ? -8.404 -13.734 -11.113 1.00 46.84 220 ASN A C 1
ATOM 1656 O O . ASN A 1 220 ? -7.255 -13.333 -11.291 1.00 46.84 220 ASN A O 1
ATOM 1660 N N . PRO A 1 221 ? -9.174 -14.160 -12.130 1.00 36.97 221 PRO A N 1
ATOM 1661 C CA . PRO A 1 221 ? -8.686 -14.228 -13.504 1.00 36.97 221 PRO A CA 1
ATOM 1662 C C . PRO A 1 221 ? -8.346 -12.849 -14.086 1.00 36.97 221 PRO A C 1
ATOM 1664 O O . PRO A 1 221 ? -7.744 -12.789 -15.152 1.00 36.97 221 PRO A O 1
ATOM 1667 N N . MET A 1 222 ? -8.715 -11.755 -13.406 1.00 32.19 222 MET A N 1
ATOM 1668 C CA . MET A 1 222 ? -8.464 -10.390 -13.868 1.00 32.19 222 MET A CA 1
ATOM 1669 C C . MET A 1 222 ? -7.312 -9.674 -13.166 1.00 32.19 222 MET A C 1
ATOM 1671 O O . MET A 1 222 ? -6.974 -8.570 -13.583 1.00 32.19 222 MET A O 1
ATOM 1675 N N . VAL A 1 223 ? -6.709 -10.243 -12.116 1.00 41.91 223 VAL A N 1
ATOM 1676 C CA . VAL A 1 223 ? -5.662 -9.527 -11.378 1.00 41.91 223 VAL A CA 1
ATOM 1677 C C . VAL A 1 223 ? -4.364 -10.314 -11.409 1.00 41.91 223 VAL A C 1
ATOM 1679 O O . VAL A 1 223 ? -4.252 -11.408 -10.859 1.00 41.91 223 VAL A O 1
ATOM 1682 N N . ARG A 1 224 ? -3.376 -9.718 -12.082 1.00 53.28 224 ARG A N 1
ATOM 1683 C CA . ARG A 1 224 ? -1.981 -10.176 -12.151 1.00 53.28 224 ARG A CA 1
ATOM 1684 C C . ARG A 1 224 ? -1.379 -10.337 -10.749 1.00 53.28 224 ARG A C 1
ATOM 1686 O O . ARG A 1 224 ? -0.536 -11.206 -10.548 1.00 53.28 224 ARG A O 1
ATOM 1693 N N . THR A 1 225 ? -1.899 -9.572 -9.787 1.00 50.03 225 THR A N 1
ATOM 1694 C CA . THR A 1 225 ? -1.708 -9.681 -8.335 1.00 50.03 225 THR A CA 1
ATOM 1695 C C . THR A 1 225 ? -3.040 -9.807 -7.596 1.00 50.03 225 THR A C 1
ATOM 1697 O O . THR A 1 225 ? -3.877 -8.921 -7.610 1.00 50.03 225 THR A O 1
ATOM 1700 N N . GLY A 1 226 ? -3.272 -10.895 -6.870 1.00 48.84 226 GLY A N 1
ATOM 1701 C CA . GLY A 1 226 ? -4.445 -10.984 -6.000 1.00 48.84 226 GLY A CA 1
ATOM 1702 C C . GLY A 1 226 ? -4.147 -10.362 -4.640 1.00 48.84 226 GLY A C 1
ATOM 1703 O O . GLY A 1 226 ? -3.662 -11.081 -3.769 1.00 48.84 226 GLY A O 1
ATOM 1704 N N . THR A 1 227 ? -4.435 -9.075 -4.425 1.00 48.19 227 THR A N 1
ATOM 1705 C CA . THR A 1 227 ? -4.499 -8.532 -3.056 1.00 48.19 227 THR A CA 1
ATOM 1706 C C . THR A 1 227 ? -5.897 -8.751 -2.507 1.00 48.19 227 THR A C 1
ATOM 1708 O O . THR A 1 227 ? -6.886 -8.214 -3.003 1.00 48.19 227 THR A O 1
ATOM 1711 N N . VAL A 1 228 ? -5.981 -9.565 -1.466 1.00 49.50 228 VAL A N 1
ATOM 1712 C CA . VAL A 1 228 ? -7.213 -9.888 -0.763 1.00 49.50 228 VAL A CA 1
ATOM 1713 C C . VAL A 1 228 ? -7.085 -9.411 0.677 1.00 49.50 228 VAL A C 1
ATOM 1715 O O . VAL A 1 228 ? -6.114 -9.708 1.376 1.00 49.50 228 VAL A O 1
ATOM 1718 N N . ARG A 1 229 ? -8.108 -8.709 1.168 1.00 48.25 229 ARG A N 1
ATOM 1719 C CA . ARG A 1 229 ? -8.191 -8.360 2.588 1.00 48.25 229 ARG A CA 1
ATOM 1720 C C . ARG A 1 229 ? -8.419 -9.630 3.421 1.00 48.25 229 ARG A C 1
ATOM 1722 O O . ARG A 1 229 ? -9.357 -10.388 3.154 1.00 48.25 229 ARG A O 1
ATOM 1729 N N . ALA A 1 230 ? -7.571 -9.850 4.425 1.00 45.06 230 ALA A N 1
ATOM 1730 C CA . ALA A 1 230 ? -7.658 -10.972 5.356 1.00 45.06 230 ALA A CA 1
ATOM 1731 C C . ALA A 1 230 ? -7.849 -10.442 6.784 1.00 45.06 230 ALA A C 1
ATOM 1733 O O . ALA A 1 230 ? -6.929 -9.984 7.456 1.00 45.06 230 ALA A O 1
ATOM 1734 N N . TRP A 1 231 ? -9.076 -10.492 7.269 1.00 40.06 231 TRP A N 1
ATOM 1735 C CA . TRP A 1 231 ? -9.414 -10.129 8.633 1.00 40.06 231 TRP A CA 1
ATOM 1736 C C . TRP A 1 231 ? -9.343 -11.372 9.523 1.00 40.06 231 TRP A C 1
ATOM 1738 O O . TRP A 1 231 ? -9.923 -12.392 9.191 1.00 40.06 231 TRP A O 1
ATOM 1748 N N . CYS A 1 232 ? -8.643 -11.334 10.656 1.00 46.91 232 CYS A N 1
ATOM 1749 C CA . CYS A 1 232 ? -8.707 -12.412 11.643 1.00 46.91 232 CYS A CA 1
ATOM 1750 C C . CYS A 1 232 ? -9.268 -11.876 12.953 1.00 46.91 232 CYS A C 1
ATOM 1752 O O . CYS A 1 232 ? -8.758 -10.918 13.532 1.00 46.91 232 CYS A O 1
ATOM 1754 N N . SER A 1 233 ? -10.333 -12.497 13.435 1.00 47.56 233 SER A N 1
ATOM 1755 C CA . SER A 1 233 ? -10.914 -12.185 14.730 1.00 47.56 233 SER A CA 1
ATOM 1756 C C . SER A 1 233 ? -10.793 -13.395 15.644 1.00 47.56 233 SER A C 1
ATOM 1758 O O . SER A 1 233 ? -10.960 -14.544 15.233 1.00 47.56 233 SER A O 1
ATOM 1760 N N . ILE A 1 234 ? -10.504 -13.161 16.918 1.00 51.09 234 ILE A N 1
ATOM 1761 C CA . ILE A 1 234 ? -10.721 -14.195 17.920 1.00 51.09 234 ILE A CA 1
ATOM 1762 C C . ILE A 1 234 ? -12.082 -13.980 18.537 1.00 51.09 234 ILE A C 1
ATOM 1764 O O . ILE A 1 234 ? -12.387 -12.902 19.045 1.00 51.09 234 ILE A O 1
ATOM 1768 N N . ARG A 1 235 ? -12.863 -15.055 18.582 1.00 49.97 235 ARG A N 1
ATOM 1769 C CA . ARG A 1 235 ? -13.945 -15.178 19.552 1.00 49.97 235 ARG A CA 1
ATOM 1770 C C . ARG A 1 235 ? -13.558 -16.289 20.512 1.00 49.97 235 ARG A C 1
ATOM 1772 O O . ARG A 1 235 ? -13.400 -17.430 20.084 1.00 49.97 235 ARG A O 1
ATOM 1779 N N . LEU A 1 236 ? -13.388 -15.992 21.799 1.00 43.66 236 LEU A N 1
ATOM 1780 C CA . LEU A 1 236 ? -13.221 -17.078 22.761 1.00 43.66 236 LEU A CA 1
ATOM 1781 C C . LEU A 1 236 ? -14.522 -17.882 22.800 1.00 43.66 236 LEU A C 1
ATOM 1783 O O . LEU A 1 236 ? -15.612 -17.349 22.999 1.00 43.66 236 LEU A O 1
ATOM 1787 N N . GLY A 1 237 ? -14.399 -19.187 22.573 1.00 34.56 237 GLY A N 1
ATOM 1788 C CA . GLY A 1 237 ? -15.486 -20.126 22.792 1.00 34.56 237 GLY A CA 1
ATOM 1789 C C . GLY A 1 237 ? -15.668 -20.338 24.289 1.00 34.56 237 GLY A C 1
ATOM 1790 O O . GLY A 1 237 ? -15.121 -21.283 24.845 1.00 34.56 237 GLY A O 1
ATOM 1791 N N . GLY A 1 238 ? -16.408 -19.446 24.941 1.00 34.22 238 GLY A N 1
ATOM 1792 C CA . GLY A 1 238 ? -17.074 -19.708 26.216 1.00 34.22 238 GLY A CA 1
ATOM 1793 C C . GLY A 1 238 ? -18.554 -19.999 25.975 1.00 34.22 238 GLY A C 1
ATOM 1794 O O . GLY A 1 238 ? -19.082 -19.652 24.918 1.00 34.22 238 GLY A O 1
ATOM 1795 N N . ALA A 1 239 ? -19.220 -20.657 26.927 1.00 38.16 239 ALA A N 1
ATOM 1796 C CA . ALA A 1 239 ? -20.666 -20.873 26.895 1.00 38.16 239 ALA A CA 1
ATOM 1797 C C . ALA A 1 239 ? -21.421 -19.554 26.600 1.00 38.16 239 ALA A C 1
ATOM 1799 O O . ALA A 1 239 ? -20.914 -18.468 26.879 1.00 38.16 239 ALA A O 1
ATOM 1800 N N . ALA A 1 240 ? -22.595 -19.659 25.967 1.00 45.81 240 ALA A N 1
ATOM 1801 C CA . ALA A 1 240 ? -23.361 -18.578 25.328 1.00 45.81 240 ALA A CA 1
ATOM 1802 C C . ALA A 1 240 ? -23.788 -17.395 26.239 1.00 45.81 240 ALA A C 1
ATOM 1804 O O . ALA A 1 240 ? -24.556 -16.534 25.818 1.00 45.81 240 ALA A O 1
ATOM 1805 N N . ASP A 1 241 ? -23.313 -17.359 27.477 1.00 45.00 241 ASP A N 1
ATOM 1806 C CA . ASP A 1 241 ? -23.821 -16.613 28.616 1.00 45.00 241 ASP A CA 1
ATOM 1807 C C . ASP A 1 241 ? -22.754 -15.787 29.368 1.00 45.00 241 ASP A C 1
ATOM 1809 O O . ASP A 1 241 ? -23.095 -15.114 30.341 1.00 45.00 241 ASP A O 1
ATOM 1813 N N . GLN A 1 242 ? -21.497 -15.733 28.903 1.00 47.62 242 GLN A N 1
ATOM 1814 C CA . GLN A 1 242 ? -20.520 -14.737 29.379 1.00 47.62 242 GLN A CA 1
ATOM 1815 C C . GLN A 1 242 ? -19.994 -13.844 28.247 1.00 47.62 242 GLN A C 1
ATOM 1817 O O . GLN A 1 242 ? -19.762 -14.338 27.141 1.00 47.62 242 GLN A O 1
ATOM 1822 N N . PRO A 1 243 ? -19.769 -12.536 28.496 1.00 54.84 243 PRO A N 1
ATOM 1823 C CA . PRO A 1 243 ? -19.056 -11.679 27.558 1.00 54.84 243 PRO A CA 1
ATOM 1824 C C . PRO A 1 243 ? -17.642 -12.239 27.359 1.00 54.84 243 PRO A C 1
ATOM 1826 O O . PRO A 1 243 ? -16.753 -12.071 28.189 1.00 54.84 243 PRO A O 1
ATOM 1829 N N . SER A 1 244 ? -17.464 -12.969 26.260 1.00 58.50 244 SER A N 1
ATOM 1830 C CA . SER A 1 244 ? -16.181 -13.511 25.833 1.00 58.50 244 SER A CA 1
ATOM 1831 C C . SER A 1 244 ? -15.200 -12.357 25.615 1.00 58.50 244 SER A C 1
ATOM 1833 O O . SER A 1 244 ? -15.546 -11.433 24.872 1.00 58.50 244 SER A O 1
ATOM 1835 N N . PRO A 1 245 ? -13.964 -12.420 26.144 1.00 64.69 245 PRO A N 1
ATOM 1836 C CA . PRO A 1 245 ? -12.912 -11.519 25.697 1.00 64.69 245 PRO A CA 1
ATOM 1837 C C . PRO A 1 245 ? -12.812 -11.593 24.165 1.00 64.69 245 PRO A C 1
ATOM 1839 O O . PRO A 1 245 ? -12.834 -12.677 23.572 1.00 64.69 245 PRO A O 1
ATOM 1842 N N . TYR A 1 246 ? -12.803 -10.430 23.522 1.00 72.38 246 TYR A N 1
ATOM 1843 C CA . TYR A 1 246 ? -12.713 -10.286 22.072 1.00 72.38 246 TYR A CA 1
ATOM 1844 C C . TYR A 1 246 ? -11.417 -9.552 21.751 1.00 72.38 246 TYR A C 1
ATOM 1846 O O . TYR A 1 246 ? -11.073 -8.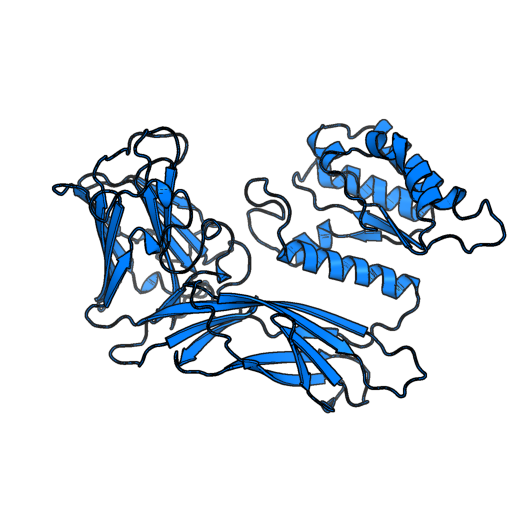559 22.396 1.00 72.38 246 TYR A O 1
ATOM 1854 N N . ASP A 1 247 ? -10.696 -10.040 20.754 1.00 80.94 247 ASP A N 1
ATOM 1855 C CA . ASP A 1 247 ? -9.568 -9.327 20.171 1.00 80.94 247 ASP A CA 1
ATOM 1856 C C . ASP A 1 247 ? -9.504 -9.643 18.679 1.00 80.94 247 ASP A C 1
ATOM 1858 O O . ASP A 1 247 ? -10.040 -10.655 18.215 1.00 80.94 247 ASP A O 1
ATOM 1862 N N . PHE A 1 248 ? -8.881 -8.764 17.905 1.00 85.31 248 PHE A N 1
ATOM 1863 C CA . PHE A 1 248 ? -8.782 -8.924 16.461 1.00 85.31 248 PHE A CA 1
ATOM 1864 C C . PHE A 1 248 ? -7.445 -8.400 15.940 1.00 85.31 248 PHE A C 1
ATOM 1866 O O . PHE A 1 248 ? -6.877 -7.448 16.476 1.00 85.31 248 PHE A O 1
ATOM 1873 N N . ASP A 1 249 ? -6.974 -9.000 14.850 1.00 83.81 249 ASP A N 1
ATOM 1874 C CA . ASP A 1 249 ? -5.876 -8.474 14.047 1.00 83.81 249 ASP A CA 1
ATOM 1875 C C . ASP A 1 249 ? -6.349 -8.379 12.599 1.00 83.81 249 ASP A C 1
ATOM 1877 O O . ASP A 1 249 ? -7.164 -9.165 12.109 1.00 83.81 249 ASP A O 1
ATOM 1881 N N . VAL A 1 250 ? -5.842 -7.379 11.901 1.00 85.25 250 VAL A N 1
ATOM 1882 C CA . VAL A 1 250 ? -6.145 -7.177 10.488 1.00 85.25 250 VAL A CA 1
ATOM 1883 C C . VAL A 1 250 ? -4.824 -7.206 9.756 1.00 85.25 250 VAL A C 1
ATOM 1885 O O . VAL A 1 250 ? -3.877 -6.521 10.153 1.00 85.25 250 VAL A O 1
ATOM 1888 N N . ALA A 1 251 ? -4.781 -8.014 8.707 1.00 84.88 251 ALA A N 1
ATOM 1889 C CA . ALA A 1 251 ? -3.673 -8.053 7.782 1.00 84.88 251 ALA A CA 1
ATOM 1890 C C . ALA A 1 251 ? -4.203 -8.080 6.348 1.00 84.88 251 ALA A C 1
ATOM 1892 O O . ALA A 1 251 ? -5.395 -8.250 6.072 1.00 84.88 251 ALA A O 1
ATOM 1893 N N . TRP A 1 252 ? -3.294 -7.932 5.408 1.00 84.44 252 TRP A N 1
ATOM 1894 C CA . TRP A 1 252 ? -3.595 -8.060 3.995 1.00 84.44 252 TRP A CA 1
ATOM 1895 C C . TRP A 1 252 ? -2.797 -9.225 3.444 1.00 84.44 252 TRP A C 1
ATOM 1897 O O . TRP A 1 252 ? -1.603 -9.368 3.720 1.00 84.44 252 TRP A O 1
ATOM 1907 N N . LEU A 1 253 ? -3.482 -10.078 2.690 1.00 86.31 253 LEU A N 1
ATOM 1908 C CA . LEU A 1 253 ? -2.876 -11.185 1.977 1.00 86.31 253 LEU A CA 1
ATOM 1909 C C . LEU A 1 253 ? -2.687 -10.756 0.524 1.00 86.31 253 LEU A C 1
ATOM 1911 O O . LEU A 1 253 ? -3.661 -10.601 -0.210 1.00 86.31 253 LEU A O 1
ATOM 1915 N N . SER A 1 254 ? -1.438 -10.604 0.107 1.00 86.75 254 SER A N 1
ATOM 1916 C CA . SER A 1 254 ? -1.085 -10.371 -1.291 1.00 86.75 254 SER A CA 1
ATOM 1917 C C . SER A 1 254 ? -0.482 -11.630 -1.888 1.00 86.75 254 SER A C 1
ATOM 1919 O O . SER A 1 254 ? 0.408 -12.251 -1.298 1.00 86.75 254 SER A O 1
ATOM 1921 N N . VAL A 1 255 ? -0.962 -12.001 -3.071 1.00 86.62 255 VAL A N 1
ATOM 1922 C CA . VAL A 1 255 ? -0.376 -13.055 -3.898 1.00 86.62 255 VAL A CA 1
ATOM 1923 C C . VAL A 1 255 ? 0.116 -12.436 -5.196 1.00 86.62 255 VAL A C 1
ATOM 1925 O O . VAL A 1 255 ? -0.670 -11.846 -5.936 1.00 86.62 255 VAL A O 1
ATOM 1928 N N . ALA A 1 256 ? 1.406 -12.590 -5.473 1.00 88.50 256 ALA A N 1
ATOM 1929 C CA . ALA A 1 256 ? 2.073 -11.964 -6.608 1.00 88.50 256 ALA A CA 1
ATOM 1930 C C . ALA A 1 256 ? 2.911 -12.981 -7.408 1.00 88.50 256 ALA A C 1
ATOM 1932 O O . ALA A 1 256 ? 3.318 -14.011 -6.857 1.00 88.50 256 ALA A O 1
ATOM 1933 N N . PRO A 1 257 ? 3.171 -12.735 -8.704 1.00 90.81 257 PRO A N 1
ATOM 1934 C CA . PRO A 1 257 ? 3.996 -13.612 -9.526 1.00 90.81 257 PRO A CA 1
ATOM 1935 C C . PRO A 1 257 ? 5.466 -13.594 -9.085 1.00 90.81 257 PRO A C 1
ATOM 1937 O O . PRO A 1 257 ? 5.954 -12.641 -8.472 1.00 90.81 257 PRO A O 1
ATOM 1940 N N . VAL A 1 258 ? 6.184 -14.665 -9.420 1.00 92.31 258 VAL A N 1
ATOM 1941 C CA . VAL A 1 258 ? 7.624 -14.807 -9.168 1.00 92.31 258 VAL A CA 1
ATOM 1942 C C . VAL A 1 258 ? 8.337 -15.017 -10.492 1.00 92.31 258 VAL A C 1
ATOM 1944 O O . VAL A 1 258 ? 7.927 -15.856 -11.291 1.00 92.31 258 VAL A O 1
ATOM 1947 N N . LEU A 1 259 ? 9.428 -14.287 -10.695 1.00 91.56 259 LEU A N 1
ATOM 1948 C CA . LEU A 1 259 ? 10.350 -14.462 -11.806 1.00 91.56 259 LEU A CA 1
ATOM 1949 C C . LEU A 1 259 ? 11.567 -15.282 -11.326 1.00 91.56 259 LEU A C 1
ATOM 1951 O O . LEU A 1 259 ? 12.392 -14.760 -10.567 1.00 91.56 259 LEU A O 1
ATOM 1955 N N . PRO A 1 260 ? 11.692 -16.567 -11.707 1.00 92.50 260 PRO A N 1
ATOM 1956 C CA . PRO A 1 260 ? 12.788 -17.419 -11.249 1.00 92.50 260 PRO A CA 1
ATOM 1957 C C . PRO A 1 260 ? 14.083 -17.139 -12.019 1.00 92.50 260 PRO A C 1
ATOM 1959 O O . PRO A 1 260 ? 14.180 -17.451 -13.200 1.00 92.50 260 PRO A O 1
ATOM 1962 N N . LEU A 1 261 ? 15.113 -16.580 -11.378 1.00 90.31 261 LEU A N 1
ATOM 1963 C CA . LEU A 1 261 ? 16.318 -16.135 -12.090 1.00 90.31 261 LEU A CA 1
ATOM 1964 C C . LEU A 1 261 ? 17.280 -17.270 -12.487 1.00 90.31 261 LEU A C 1
ATOM 1966 O O . LEU A 1 261 ? 18.262 -17.522 -11.789 1.00 90.31 261 LEU A O 1
ATOM 1970 N N . GLY A 1 262 ? 17.053 -17.872 -13.655 1.00 85.44 262 GLY A N 1
ATOM 1971 C CA . GLY A 1 262 ? 18.003 -18.766 -14.329 1.00 85.44 262 GLY A CA 1
ATOM 1972 C C . GLY A 1 262 ? 18.983 -18.047 -15.272 1.00 85.44 262 GLY A C 1
ATOM 1973 O O . GLY A 1 262 ? 19.374 -16.897 -15.042 1.00 85.44 262 GLY A O 1
ATOM 1974 N N . ASP A 1 263 ? 19.359 -18.733 -16.356 1.00 86.00 263 ASP A N 1
ATOM 1975 C CA . ASP A 1 263 ? 20.251 -18.196 -17.399 1.00 86.00 263 ASP A CA 1
ATOM 1976 C C . ASP A 1 263 ? 19.634 -16.989 -18.117 1.00 86.00 263 ASP A C 1
ATOM 1978 O O . ASP A 1 263 ? 20.312 -15.988 -18.375 1.00 86.00 263 ASP A O 1
ATOM 1982 N N . GLU A 1 264 ? 18.336 -17.096 -18.413 1.00 91.62 264 GLU A N 1
ATOM 1983 C CA . GLU A 1 264 ? 17.520 -16.047 -19.005 1.00 91.62 264 GLU A CA 1
ATOM 1984 C C . GLU A 1 264 ? 16.039 -16.282 -18.708 1.00 91.62 264 GLU A C 1
ATOM 1986 O O . GLU A 1 264 ? 15.534 -17.394 -18.854 1.00 91.62 264 GLU A O 1
ATOM 1991 N N . GLN A 1 265 ? 15.348 -15.235 -18.269 1.00 92.44 265 GLN A N 1
ATOM 1992 C CA . GLN A 1 265 ? 13.896 -15.181 -18.160 1.00 92.44 265 GLN A CA 1
ATOM 1993 C C . GLN A 1 265 ? 13.381 -13.981 -18.927 1.00 92.44 265 GLN A C 1
ATOM 1995 O O . GLN A 1 265 ? 14.004 -12.922 -18.899 1.00 92.44 265 GLN A O 1
ATOM 2000 N N . VAL A 1 266 ? 12.224 -14.137 -19.557 1.00 93.75 266 VAL A N 1
ATOM 2001 C CA . VAL A 1 266 ? 11.576 -13.076 -20.322 1.00 93.75 266 VAL A CA 1
ATOM 2002 C C . VAL A 1 266 ? 10.182 -12.854 -19.763 1.00 93.75 266 VAL A C 1
ATOM 2004 O O . VAL A 1 266 ? 9.413 -13.801 -19.607 1.00 93.75 266 VAL A O 1
ATOM 2007 N N . LEU A 1 267 ? 9.853 -11.596 -19.503 1.00 93.94 267 LEU A N 1
ATOM 2008 C CA . LEU A 1 267 ? 8.492 -11.129 -19.274 1.00 93.94 267 LEU A CA 1
ATOM 2009 C C . LEU A 1 267 ? 8.171 -10.030 -20.293 1.00 93.94 267 LEU A C 1
ATOM 2011 O O . LEU A 1 267 ? 9.070 -9.347 -20.783 1.00 93.94 267 LEU A O 1
ATOM 2015 N N . VAL A 1 268 ? 6.897 -9.895 -20.646 1.00 95.88 268 VAL A N 1
ATOM 2016 C CA . VAL A 1 268 ? 6.421 -8.918 -21.634 1.00 95.88 268 VAL A CA 1
ATOM 2017 C C . VAL A 1 268 ? 5.377 -8.045 -20.963 1.00 95.88 268 VAL A C 1
ATOM 2019 O O . VAL A 1 268 ? 4.428 -8.600 -20.421 1.00 95.88 268 VAL A O 1
ATOM 2022 N N . LEU A 1 269 ? 5.547 -6.724 -21.003 1.00 96.31 269 LEU A N 1
ATOM 2023 C CA . LEU A 1 269 ? 4.543 -5.721 -20.640 1.00 96.31 269 LEU A CA 1
ATOM 2024 C C . LEU A 1 269 ? 3.906 -5.200 -21.927 1.00 96.31 269 LEU A C 1
ATOM 2026 O O . LEU A 1 269 ? 4.595 -5.003 -22.917 1.00 96.31 269 LEU A O 1
ATOM 2030 N N . ASN A 1 270 ? 2.599 -4.982 -21.911 1.00 96.56 270 ASN A N 1
ATOM 2031 C CA . ASN A 1 270 ? 1.821 -4.421 -23.020 1.00 96.56 270 ASN A CA 1
ATOM 2032 C C . ASN A 1 270 ? 0.500 -3.862 -22.479 1.00 96.56 270 ASN A C 1
ATOM 2034 O O . ASN A 1 270 ? 0.273 -3.929 -21.270 1.00 96.56 270 ASN A O 1
ATOM 2038 N N . LYS A 1 271 ? -0.417 -3.414 -23.342 1.00 95.31 271 LYS A N 1
ATOM 2039 C CA . LYS A 1 271 ? -1.732 -2.859 -22.960 1.00 95.31 271 LYS A CA 1
ATOM 2040 C C . LYS A 1 271 ? -2.488 -3.639 -21.878 1.00 95.31 271 LYS A C 1
ATOM 2042 O O . LYS A 1 271 ? -3.134 -3.050 -21.019 1.00 95.31 271 LYS A O 1
ATOM 2047 N N . SER A 1 272 ? -2.393 -4.970 -21.858 1.00 92.38 272 SER A N 1
ATOM 2048 C CA . SER A 1 272 ? -3.070 -5.781 -20.834 1.00 92.38 272 SER A CA 1
ATOM 2049 C C . SER A 1 272 ? -2.498 -5.600 -19.415 1.00 92.38 272 SER A C 1
ATOM 2051 O O . SER A 1 272 ? -3.063 -6.127 -18.455 1.00 92.38 272 SER A O 1
ATOM 2053 N N . HIS A 1 273 ? -1.361 -4.917 -19.281 1.00 93.56 273 HIS A N 1
ATOM 2054 C CA . HIS A 1 273 ? -0.677 -4.543 -18.040 1.00 93.56 273 HIS A CA 1
ATOM 2055 C C . HIS A 1 273 ? -0.967 -3.097 -17.622 1.00 93.56 273 HIS A C 1
ATOM 2057 O O . HIS A 1 273 ? -0.408 -2.635 -16.629 1.00 93.56 273 HIS A O 1
ATOM 2063 N N . ALA A 1 274 ? -1.800 -2.371 -18.372 1.00 94.56 274 ALA A N 1
ATOM 2064 C CA . ALA A 1 274 ? -2.124 -0.995 -18.047 1.00 94.56 274 ALA A CA 1
ATOM 2065 C C . ALA A 1 274 ? -2.896 -0.919 -16.726 1.00 94.56 274 ALA A C 1
ATOM 2067 O O . ALA A 1 274 ? -3.928 -1.570 -16.547 1.00 94.56 274 ALA A O 1
ATOM 2068 N N . CYS A 1 275 ? -2.390 -0.105 -15.806 1.00 93.06 275 CYS A N 1
ATOM 2069 C CA . CYS A 1 275 ? -3.034 0.221 -14.534 1.00 93.06 275 CYS A CA 1
ATOM 2070 C C . CYS A 1 275 ? -3.513 1.683 -14.480 1.00 93.06 275 CYS A C 1
ATOM 2072 O O . CYS A 1 275 ? -4.308 2.041 -13.611 1.00 93.06 275 CYS A O 1
ATOM 2074 N N . LEU A 1 276 ? -3.073 2.497 -15.442 1.00 94.69 276 LEU A N 1
ATOM 2075 C CA . LEU A 1 276 ? -3.498 3.867 -15.705 1.00 94.69 276 LEU A CA 1
ATOM 2076 C C . LEU A 1 276 ? -3.555 4.067 -17.226 1.00 94.69 276 LEU A C 1
ATOM 2078 O O . LEU A 1 276 ? -2.655 3.593 -17.916 1.00 94.69 276 LEU A O 1
ATOM 2082 N N . GLY A 1 277 ? -4.595 4.739 -17.732 1.00 96.06 277 GLY A N 1
ATOM 2083 C CA . GLY A 1 277 ? -4.672 5.197 -19.128 1.00 96.06 277 GLY A CA 1
ATOM 2084 C C . GLY A 1 277 ? -4.663 4.101 -20.199 1.00 96.06 277 GLY A C 1
ATOM 2085 O O . GLY A 1 277 ? -4.291 4.362 -21.334 1.00 96.06 277 GLY A O 1
ATOM 2086 N N . GLY A 1 278 ? -5.036 2.858 -19.879 1.00 93.38 278 GLY A N 1
ATOM 2087 C CA . GLY A 1 278 ? -4.912 1.731 -20.817 1.00 93.38 278 GLY A CA 1
ATOM 2088 C C . GLY A 1 278 ? -5.714 1.876 -22.116 1.00 93.38 278 GLY A C 1
ATOM 2089 O O . GLY A 1 278 ? -5.396 1.235 -23.116 1.00 93.38 278 GLY A O 1
ATOM 2090 N N . GLU A 1 279 ? -6.752 2.706 -22.126 1.00 96.00 279 GLU A N 1
ATOM 2091 C CA . GLU A 1 279 ? -7.499 3.088 -23.324 1.00 96.00 279 GLU A CA 1
ATOM 2092 C C . GLU A 1 279 ? -6.687 3.928 -24.315 1.00 96.00 279 GLU A C 1
ATOM 2094 O O . GLU A 1 279 ? -7.033 3.925 -25.495 1.00 96.00 279 GLU A O 1
ATOM 2099 N N . LEU A 1 280 ? -5.634 4.602 -23.843 1.00 96.06 280 LEU A N 1
ATOM 2100 C CA . LEU A 1 280 ? -4.747 5.441 -24.645 1.00 96.06 280 LEU A CA 1
ATOM 2101 C C . LEU A 1 280 ? -3.682 4.623 -25.375 1.00 96.06 280 LEU A C 1
ATOM 2103 O O . LEU A 1 280 ? -3.266 5.048 -26.440 1.00 96.06 280 LEU A O 1
ATOM 2107 N N . VAL A 1 281 ? -3.332 3.433 -24.867 1.00 96.31 281 VAL A N 1
ATOM 2108 C CA . VAL A 1 281 ? -2.407 2.519 -25.553 1.00 96.31 281 VAL A CA 1
ATOM 2109 C C . VAL A 1 281 ? -3.068 1.980 -26.812 1.00 96.31 281 VAL A C 1
ATOM 2111 O O . VAL A 1 281 ? -4.005 1.175 -26.719 1.00 96.31 281 VAL A O 1
ATOM 2114 N N . GLU A 1 282 ? -2.614 2.389 -27.986 1.00 95.62 282 GLU A N 1
ATOM 2115 C CA . GLU A 1 282 ? -3.219 1.960 -29.251 1.00 95.62 282 GLU A CA 1
ATOM 2116 C C . GLU A 1 282 ? -2.878 0.495 -29.563 1.00 95.62 282 GLU A C 1
ATOM 2118 O O . GLU A 1 282 ? -3.777 -0.327 -29.788 1.00 95.62 282 GLU A O 1
ATOM 2123 N N . ASP A 1 283 ? -1.592 0.153 -29.494 1.00 96.50 283 ASP A N 1
ATOM 2124 C CA . ASP A 1 283 ? -1.044 -1.182 -29.729 1.00 96.50 283 ASP A CA 1
ATOM 2125 C C . ASP A 1 283 ? 0.320 -1.383 -29.028 1.00 96.50 283 ASP A C 1
ATOM 2127 O O . ASP A 1 283 ? 0.741 -0.576 -28.201 1.00 96.50 283 ASP A O 1
ATOM 2131 N N . ASP A 1 284 ? 1.000 -2.500 -29.310 1.00 96.50 284 ASP A N 1
ATOM 2132 C CA . ASP A 1 284 ? 2.295 -2.821 -28.694 1.00 96.50 284 ASP A CA 1
ATOM 2133 C C . ASP A 1 284 ? 3.443 -1.912 -29.187 1.00 96.50 284 ASP A C 1
ATOM 2135 O O . ASP A 1 284 ? 4.477 -1.851 -28.525 1.00 96.50 284 ASP A O 1
ATOM 2139 N N . ALA A 1 285 ? 3.297 -1.225 -30.327 1.00 97.06 285 ALA A N 1
ATOM 2140 C CA . ALA A 1 285 ? 4.290 -0.262 -30.811 1.00 97.06 285 ALA A CA 1
ATOM 2141 C C . ALA A 1 285 ? 4.124 1.115 -30.154 1.00 97.06 285 ALA A C 1
ATOM 2143 O O . ALA A 1 285 ? 5.085 1.881 -30.106 1.00 97.06 285 ALA A O 1
ATOM 2144 N N . ASP A 1 286 ? 2.916 1.415 -29.677 1.00 96.81 286 ASP A N 1
ATOM 2145 C CA . ASP A 1 286 ? 2.623 2.611 -28.899 1.00 96.81 286 ASP A CA 1
ATOM 2146 C C . ASP A 1 286 ? 3.234 2.537 -27.498 1.00 96.81 286 ASP A C 1
ATOM 2148 O O . ASP A 1 286 ? 3.982 3.430 -27.126 1.00 96.81 286 ASP A O 1
ATOM 2152 N N . LEU A 1 287 ? 2.991 1.443 -26.760 1.00 98.44 287 LEU A N 1
ATOM 2153 C CA . LEU A 1 287 ? 3.644 1.197 -25.472 1.00 98.44 287 LEU A CA 1
ATOM 2154 C C . LEU A 1 287 ? 3.697 -0.295 -25.119 1.00 98.44 287 LEU A C 1
ATOM 2156 O O . LEU A 1 287 ? 2.694 -0.923 -24.750 1.00 98.44 287 LEU A O 1
ATOM 2160 N N . SER A 1 288 ? 4.895 -0.872 -25.142 1.00 98.56 288 SER A N 1
ATOM 2161 C CA . SER A 1 288 ? 5.155 -2.218 -24.624 1.00 98.56 288 SER A CA 1
ATOM 2162 C C . SER A 1 288 ? 6.611 -2.383 -24.192 1.00 98.56 288 SER A C 1
ATOM 2164 O O . SER A 1 288 ? 7.466 -1.547 -24.471 1.00 98.56 288 SER A O 1
ATOM 2166 N N . ALA A 1 289 ? 6.926 -3.465 -23.481 1.00 98.62 289 ALA A N 1
ATOM 2167 C CA . ALA A 1 289 ? 8.318 -3.826 -23.248 1.00 98.62 289 ALA A CA 1
ATOM 2168 C C . ALA A 1 289 ? 8.543 -5.326 -23.176 1.00 98.62 289 ALA A C 1
ATOM 2170 O O . ALA A 1 289 ? 7.772 -6.071 -22.569 1.00 98.62 289 ALA A O 1
ATOM 2171 N N . LYS A 1 290 ? 9.698 -5.755 -23.678 1.00 98.56 290 LYS A N 1
ATOM 2172 C CA . LYS A 1 290 ? 10.282 -7.059 -23.377 1.00 98.56 290 LYS A CA 1
ATOM 2173 C C . LYS A 1 290 ? 11.360 -6.888 -22.314 1.00 98.56 290 LYS A C 1
ATOM 2175 O O . LYS A 1 290 ? 12.420 -6.314 -22.559 1.00 98.56 290 LYS A O 1
ATOM 2180 N N . VAL A 1 291 ? 11.122 -7.446 -21.134 1.00 98.25 291 VAL A N 1
ATOM 2181 C CA . VAL A 1 291 ? 12.068 -7.413 -20.018 1.00 98.25 291 VAL A CA 1
ATOM 2182 C C . VAL A 1 291 ? 12.749 -8.769 -19.909 1.00 98.25 291 VAL A C 1
ATOM 2184 O O . VAL A 1 291 ? 12.104 -9.802 -19.741 1.00 98.25 291 VAL A O 1
ATOM 2187 N N . THR A 1 292 ? 14.072 -8.759 -19.991 1.00 97.88 292 THR A N 1
ATOM 2188 C CA . THR A 1 292 ? 14.918 -9.941 -19.859 1.00 97.88 292 THR A CA 1
ATOM 2189 C C . THR A 1 292 ? 15.688 -9.869 -18.549 1.00 97.88 292 THR A C 1
ATOM 2191 O O . THR A 1 292 ? 16.406 -8.901 -18.313 1.00 97.88 292 THR A O 1
ATOM 2194 N N . ALA A 1 293 ? 15.567 -10.890 -17.703 1.00 95.94 293 ALA A N 1
ATOM 2195 C CA . ALA A 1 293 ? 16.284 -10.992 -16.438 1.00 95.94 293 ALA A CA 1
ATOM 2196 C C . ALA A 1 293 ? 17.244 -12.182 -16.457 1.00 95.94 293 ALA A C 1
ATOM 2198 O O . ALA A 1 293 ? 16.857 -13.308 -16.774 1.00 95.94 293 ALA A O 1
ATOM 2199 N N . ARG A 1 294 ? 18.508 -11.936 -16.111 1.00 94.62 294 ARG A N 1
ATOM 2200 C CA . ARG A 1 294 ? 19.575 -12.941 -16.147 1.00 94.62 294 ARG A CA 1
ATOM 2201 C C . ARG A 1 294 ? 20.360 -12.932 -14.854 1.00 94.62 294 ARG A C 1
ATOM 2203 O O . ARG A 1 294 ? 20.798 -11.876 -14.384 1.00 94.62 294 ARG A O 1
ATOM 2210 N N . ARG A 1 295 ? 20.604 -14.116 -14.301 1.00 92.44 295 ARG A N 1
ATOM 2211 C CA . ARG A 1 295 ? 21.522 -14.276 -13.178 1.00 92.44 295 ARG A CA 1
ATOM 2212 C C . ARG A 1 295 ? 22.941 -14.452 -13.696 1.00 92.44 295 ARG A C 1
ATOM 2214 O O . ARG A 1 295 ? 23.250 -15.413 -14.390 1.00 92.44 295 ARG A O 1
ATOM 2221 N N . LEU A 1 296 ? 23.823 -13.543 -13.306 1.00 93.00 296 LEU A N 1
ATOM 2222 C CA . LEU A 1 296 ? 25.264 -13.660 -13.505 1.00 93.00 296 LEU A CA 1
ATOM 2223 C C . LEU A 1 296 ? 25.943 -13.966 -12.154 1.00 93.00 296 LEU A C 1
ATOM 2225 O O . LEU A 1 296 ? 25.319 -13.811 -11.096 1.00 93.00 296 LEU A O 1
ATOM 2229 N N . PRO A 1 297 ? 27.216 -14.410 -12.139 1.00 90.81 297 PRO A N 1
ATOM 2230 C CA . PRO A 1 297 ? 27.902 -14.761 -10.894 1.00 90.81 297 PRO A CA 1
ATOM 2231 C C . PRO A 1 297 ? 27.929 -13.624 -9.858 1.00 90.81 297 PRO A C 1
ATOM 2233 O O . PRO A 1 297 ? 27.708 -13.873 -8.670 1.00 90.81 297 PRO A O 1
ATOM 2236 N N . ASP A 1 298 ? 28.148 -12.386 -10.310 1.00 92.88 298 ASP A N 1
ATOM 2237 C CA . ASP A 1 298 ? 28.348 -11.178 -9.498 1.00 92.88 298 ASP A CA 1
ATOM 2238 C C . ASP A 1 298 ? 27.136 -10.232 -9.456 1.00 92.88 298 ASP A C 1
ATOM 2240 O O . ASP A 1 298 ? 27.076 -9.351 -8.596 1.00 92.88 298 ASP A O 1
ATOM 2244 N N . LYS A 1 299 ? 26.159 -10.398 -10.356 1.00 95.12 299 LYS A N 1
ATOM 2245 C CA . LYS A 1 299 ? 25.027 -9.471 -10.526 1.00 95.12 299 LYS A CA 1
ATOM 2246 C C . LYS A 1 299 ? 23.782 -10.131 -11.108 1.00 95.12 299 LYS A C 1
ATOM 2248 O O . LYS A 1 299 ? 23.839 -11.216 -11.676 1.00 95.12 299 LYS A O 1
ATOM 2253 N N . VAL A 1 300 ? 22.666 -9.432 -10.996 1.00 95.56 300 VAL A N 1
ATOM 2254 C CA . VAL A 1 300 ? 21.481 -9.635 -11.827 1.00 95.56 300 VAL A CA 1
ATOM 2255 C C . VAL A 1 300 ? 21.529 -8.594 -12.942 1.00 95.56 300 VAL A C 1
ATOM 2257 O O . VAL A 1 300 ? 21.738 -7.410 -12.674 1.00 95.56 300 VAL A O 1
ATOM 2260 N N . LEU A 1 301 ? 21.393 -9.039 -14.188 1.00 97.44 301 LEU A N 1
ATOM 2261 C CA . LEU A 1 301 ? 21.255 -8.166 -15.350 1.00 97.44 301 LEU A CA 1
ATOM 2262 C C . LEU A 1 301 ? 19.781 -8.125 -15.746 1.00 97.44 301 LEU A C 1
ATOM 2264 O O . LEU A 1 301 ? 19.193 -9.173 -16.010 1.00 97.44 301 LEU A O 1
ATOM 2268 N N . LEU A 1 302 ? 19.214 -6.925 -15.791 1.00 98.19 302 LEU A N 1
ATOM 2269 C CA . LEU A 1 302 ? 17.898 -6.661 -16.357 1.00 98.19 302 LEU A CA 1
ATOM 2270 C C . LEU A 1 302 ? 18.086 -5.852 -17.639 1.00 98.19 302 LEU A C 1
ATOM 2272 O O . LEU A 1 302 ? 18.766 -4.828 -17.618 1.00 98.19 302 LEU A O 1
ATOM 2276 N N . THR A 1 303 ? 17.479 -6.293 -18.731 1.00 98.44 303 THR A N 1
ATOM 2277 C CA . THR A 1 303 ? 17.400 -5.543 -19.987 1.00 98.44 303 THR A CA 1
ATOM 2278 C C . THR A 1 303 ? 15.934 -5.286 -20.284 1.00 98.44 303 THR A C 1
ATOM 2280 O O . THR A 1 303 ? 15.160 -6.234 -20.362 1.00 98.44 303 THR A O 1
ATOM 2283 N N . VAL A 1 304 ? 15.557 -4.024 -20.434 1.00 98.69 304 VAL A N 1
ATOM 2284 C CA . VAL A 1 304 ? 14.189 -3.573 -20.693 1.00 98.69 304 VAL A CA 1
ATOM 2285 C C . VAL A 1 304 ? 14.179 -2.968 -22.087 1.00 98.69 304 VAL A C 1
ATOM 2287 O O . VAL A 1 304 ? 14.735 -1.893 -22.290 1.00 98.69 304 VAL A O 1
ATOM 2290 N N . ASP A 1 305 ? 13.640 -3.704 -23.049 1.00 98.75 305 ASP A N 1
ATOM 2291 C CA . ASP A 1 305 ? 13.515 -3.291 -24.445 1.00 98.75 305 ASP A CA 1
ATOM 2292 C C . ASP A 1 305 ? 12.103 -2.734 -24.653 1.00 98.75 305 ASP A C 1
ATOM 2294 O O . ASP A 1 305 ? 11.152 -3.514 -24.692 1.00 98.75 305 ASP A O 1
ATOM 2298 N N . VAL A 1 306 ? 11.972 -1.406 -24.673 1.00 98.81 306 VAL A N 1
ATOM 2299 C CA . VAL A 1 306 ? 10.697 -0.669 -24.681 1.00 98.81 306 VAL A CA 1
ATOM 2300 C C . VAL A 1 306 ? 10.356 -0.245 -26.099 1.00 98.81 306 VAL A C 1
ATOM 2302 O O . VAL A 1 306 ? 11.166 0.424 -26.742 1.00 98.81 306 VAL A O 1
ATOM 2305 N N . ASP A 1 307 ? 9.180 -0.630 -26.581 1.00 98.75 307 ASP A N 1
ATOM 2306 C CA . ASP A 1 307 ? 8.559 -0.020 -27.753 1.00 98.75 307 ASP A CA 1
ATOM 2307 C C . ASP A 1 307 ? 7.683 1.148 -27.287 1.00 98.75 307 ASP A C 1
ATOM 2309 O O . ASP A 1 307 ? 6.852 0.981 -26.394 1.00 98.75 307 ASP A O 1
ATOM 2313 N N . ASP A 1 308 ? 7.952 2.321 -27.851 1.00 98.19 308 ASP A N 1
ATOM 2314 C CA . ASP A 1 308 ? 7.291 3.588 -27.555 1.00 98.19 308 ASP A CA 1
ATOM 2315 C C . ASP A 1 308 ? 7.378 4.488 -28.794 1.00 98.19 308 ASP A C 1
ATOM 2317 O O . ASP A 1 308 ? 8.471 4.808 -29.295 1.00 98.19 308 ASP A O 1
ATOM 2321 N N . SER A 1 309 ? 6.215 4.850 -29.331 1.00 96.50 309 SER A N 1
ATOM 2322 C CA . SER A 1 309 ? 6.121 5.560 -30.602 1.00 96.50 309 SER A CA 1
ATOM 2323 C C . SER A 1 309 ? 6.415 7.064 -30.495 1.00 96.50 309 SER A C 1
ATOM 2325 O O . SER A 1 309 ? 6.748 7.678 -31.521 1.00 96.50 309 SER A O 1
ATOM 2327 N N . LYS A 1 310 ? 6.348 7.666 -29.296 1.00 96.38 310 LYS A N 1
ATOM 2328 C CA . LYS A 1 310 ? 6.506 9.116 -29.085 1.00 96.38 310 LYS A CA 1
ATOM 2329 C C . LYS A 1 310 ? 7.216 9.443 -27.767 1.00 96.38 310 LYS A C 1
ATOM 2331 O O . LYS A 1 310 ? 6.621 9.839 -26.776 1.00 96.38 310 LYS A O 1
ATOM 2336 N N . LEU A 1 311 ? 8.541 9.469 -27.857 1.00 96.31 311 LEU A N 1
ATOM 2337 C CA . LEU A 1 311 ? 9.393 9.748 -26.708 1.00 96.31 311 LEU A CA 1
ATOM 2338 C C . LEU A 1 311 ? 9.349 11.200 -26.198 1.00 96.31 311 LEU A C 1
ATOM 2340 O O . LEU A 1 311 ? 9.439 12.168 -26.959 1.00 96.31 311 LEU A O 1
ATOM 2344 N N . SER A 1 312 ? 9.367 11.317 -24.878 1.00 96.38 312 SER A N 1
ATOM 2345 C CA . SER A 1 312 ? 9.094 12.490 -24.071 1.00 96.38 312 SER A CA 1
ATOM 2346 C C . SER A 1 312 ? 9.853 12.397 -22.740 1.00 96.38 312 SER A C 1
ATOM 2348 O O . SER A 1 312 ? 9.413 11.813 -21.751 1.00 96.38 312 SER A O 1
ATOM 2350 N N . VAL A 1 313 ? 11.061 12.969 -22.721 1.00 96.19 313 VAL A N 1
ATOM 2351 C CA . VAL A 1 313 ? 12.049 12.768 -21.637 1.00 96.19 313 VAL A CA 1
ATOM 2352 C C . VAL A 1 313 ? 12.547 14.054 -20.972 1.00 96.19 313 VAL A C 1
ATOM 2354 O O . VAL A 1 313 ? 13.421 14.018 -20.100 1.00 96.19 313 VAL A O 1
ATOM 2357 N N . ASP A 1 314 ? 11.990 15.199 -21.367 1.00 92.38 314 ASP A N 1
ATOM 2358 C CA . ASP A 1 314 ? 12.492 16.522 -20.984 1.00 92.38 314 ASP A CA 1
ATOM 2359 C C . ASP A 1 314 ? 11.765 17.151 -19.783 1.00 92.38 314 ASP A C 1
ATOM 2361 O O . ASP A 1 314 ? 12.205 18.194 -19.282 1.00 92.38 314 ASP A O 1
ATOM 2365 N N . ASN A 1 315 ? 10.699 16.529 -19.266 1.00 90.94 315 ASN A N 1
ATOM 2366 C CA . ASN A 1 315 ? 9.965 17.034 -18.107 1.00 90.94 315 ASN A CA 1
ATOM 2367 C C . ASN A 1 315 ? 10.852 16.985 -16.847 1.00 90.94 315 ASN A C 1
ATOM 2369 O O . ASN A 1 315 ? 11.466 15.961 -16.524 1.00 90.94 315 ASN A O 1
ATOM 2373 N N . GLN A 1 316 ? 10.970 18.121 -16.157 1.00 84.75 316 GLN A N 1
ATOM 2374 C CA . GLN A 1 316 ? 11.824 18.295 -14.977 1.00 84.75 316 GLN A CA 1
ATOM 2375 C C . GLN A 1 316 ? 11.049 18.269 -13.652 1.00 84.75 316 GLN A C 1
ATOM 2377 O O . GLN A 1 316 ? 11.687 18.148 -12.606 1.00 84.75 316 GLN A O 1
ATOM 2382 N N . ASP A 1 317 ? 9.717 18.374 -13.679 1.00 85.94 317 ASP A N 1
ATOM 2383 C CA . ASP A 1 317 ? 8.894 18.483 -12.468 1.00 85.94 317 ASP A CA 1
ATOM 2384 C C . ASP A 1 317 ? 8.814 17.141 -11.723 1.00 85.94 317 ASP A C 1
ATOM 2386 O O . ASP A 1 317 ? 8.886 17.094 -10.491 1.00 85.94 317 ASP A O 1
ATOM 2390 N N . GLY A 1 318 ? 8.765 16.032 -12.466 1.00 88.75 318 GLY A N 1
ATOM 2391 C CA . GLY A 1 318 ? 8.796 14.681 -11.919 1.00 88.75 318 GLY A CA 1
ATOM 2392 C C . GLY A 1 318 ? 9.319 13.671 -12.939 1.00 88.75 318 GLY A C 1
ATOM 2393 O O . GLY A 1 318 ? 8.921 13.716 -14.100 1.00 88.75 318 GLY A O 1
ATOM 2394 N N . PRO A 1 319 ? 10.201 12.729 -12.550 1.00 94.38 319 PRO A N 1
ATOM 2395 C CA . PRO A 1 319 ? 10.700 11.724 -13.485 1.00 94.38 319 PRO A CA 1
ATOM 2396 C C . PRO A 1 319 ? 9.593 10.782 -13.987 1.00 94.38 319 PRO A C 1
ATOM 2398 O O . PRO A 1 319 ? 9.712 10.300 -15.103 1.00 94.38 319 PRO A O 1
ATOM 2401 N N . TYR A 1 320 ? 8.523 10.590 -13.206 1.00 93.94 320 TYR A N 1
ATOM 2402 C CA . TYR A 1 320 ? 7.337 9.804 -13.571 1.00 93.94 320 TYR A CA 1
ATOM 2403 C C . TYR A 1 320 ? 6.461 10.454 -14.649 1.00 93.94 320 TYR A C 1
ATOM 2405 O O . TYR A 1 320 ? 5.672 9.767 -15.277 1.00 93.94 320 TYR A O 1
ATOM 2413 N N . ASP A 1 321 ? 6.581 11.767 -14.876 1.00 96.38 321 ASP A N 1
ATOM 2414 C CA . ASP A 1 321 ? 5.854 12.480 -15.939 1.00 96.38 321 ASP A CA 1
ATOM 2415 C C . ASP A 1 321 ? 6.615 12.482 -17.278 1.00 96.38 321 ASP A C 1
ATOM 2417 O O . ASP A 1 321 ? 6.316 13.272 -18.178 1.00 96.38 321 ASP A O 1
ATOM 2421 N N . ASN A 1 322 ? 7.628 11.624 -17.393 1.00 97.56 322 ASN A N 1
ATOM 2422 C CA . ASN A 1 322 ? 8.380 11.344 -18.612 1.00 97.56 322 ASN A CA 1
ATOM 2423 C C . ASN A 1 322 ? 8.147 9.892 -19.014 1.00 97.56 322 ASN A C 1
ATOM 2425 O O . ASN A 1 322 ? 7.783 9.078 -18.163 1.00 97.56 322 ASN A O 1
ATOM 2429 N N . ASP A 1 323 ? 8.511 9.547 -20.244 1.00 98.12 323 ASP A N 1
ATOM 2430 C CA . ASP A 1 323 ? 8.658 8.142 -20.604 1.00 98.12 323 ASP A CA 1
ATOM 2431 C C . ASP A 1 323 ? 9.824 7.569 -19.825 1.00 98.12 323 ASP A C 1
ATOM 2433 O O . ASP A 1 323 ? 10.972 8.029 -19.923 1.00 98.12 323 ASP A O 1
ATOM 2437 N N . CYS A 1 324 ? 9.526 6.604 -18.968 1.00 98.12 324 CYS A N 1
ATOM 2438 C CA . CYS A 1 324 ? 10.529 6.083 -18.066 1.00 98.12 324 CYS A CA 1
ATOM 2439 C C . CYS A 1 324 ? 10.249 4.646 -17.653 1.00 98.12 324 CYS A C 1
ATOM 2441 O O . CYS A 1 324 ? 9.125 4.148 -17.696 1.00 98.12 324 CYS A O 1
ATOM 2443 N N . VAL A 1 325 ? 11.317 3.983 -17.218 1.00 98.62 325 VAL A N 1
ATOM 2444 C CA . VAL A 1 325 ? 11.222 2.698 -16.533 1.00 98.62 325 VAL A CA 1
ATOM 2445 C C . VAL A 1 325 ? 11.257 2.953 -15.035 1.00 98.62 325 VAL A C 1
ATOM 2447 O O . VAL A 1 325 ? 12.224 3.518 -14.515 1.00 98.62 325 VAL A O 1
ATOM 2450 N N . GLU A 1 326 ? 10.242 2.471 -14.331 1.00 98.31 326 GLU A N 1
ATOM 2451 C CA . GLU A 1 326 ? 10.243 2.391 -12.877 1.00 98.31 326 GLU A CA 1
ATOM 2452 C C . GLU A 1 326 ? 10.711 1.002 -12.426 1.00 98.31 326 GLU A C 1
ATOM 2454 O O . GLU A 1 326 ? 10.147 -0.016 -12.826 1.00 98.31 326 GLU A O 1
ATOM 2459 N N . LEU A 1 327 ? 11.718 0.941 -11.554 1.00 97.44 327 LEU A N 1
ATOM 2460 C CA . LEU A 1 327 ? 12.191 -0.298 -10.938 1.00 97.44 327 LEU A CA 1
ATOM 2461 C C . LEU A 1 327 ? 11.939 -0.281 -9.431 1.00 97.44 327 LEU A C 1
ATOM 2463 O O . LEU A 1 327 ? 12.487 0.549 -8.702 1.00 97.44 327 LEU A O 1
ATOM 2467 N N . TYR A 1 328 ? 11.176 -1.260 -8.960 1.00 96.44 328 TYR A N 1
ATOM 2468 C CA . TYR A 1 328 ? 10.803 -1.422 -7.562 1.00 96.44 328 TYR A CA 1
ATOM 2469 C C . TYR A 1 328 ? 11.583 -2.562 -6.918 1.00 96.44 328 TYR A C 1
ATOM 2471 O O . TYR A 1 328 ? 11.623 -3.673 -7.446 1.00 96.44 328 TYR A O 1
ATOM 2479 N N . LEU A 1 329 ? 12.193 -2.299 -5.762 1.00 94.69 329 LEU A N 1
ATOM 2480 C CA . LEU A 1 329 ? 13.008 -3.267 -5.032 1.00 94.69 329 LEU A CA 1
ATOM 2481 C C . LEU A 1 329 ? 12.632 -3.288 -3.554 1.00 94.69 329 LEU A C 1
ATOM 2483 O O . LEU A 1 329 ? 12.615 -2.251 -2.894 1.00 94.69 329 LEU A O 1
ATOM 2487 N N . ASP A 1 330 ? 12.412 -4.484 -3.020 1.00 93.81 330 ASP A N 1
ATOM 2488 C CA . ASP A 1 330 ? 12.211 -4.754 -1.601 1.00 93.81 330 ASP A CA 1
ATOM 2489 C C . ASP A 1 330 ? 13.189 -5.839 -1.122 1.00 93.81 330 ASP A C 1
ATOM 2491 O O . ASP A 1 330 ? 12.936 -7.047 -1.192 1.00 93.81 330 ASP A O 1
ATOM 2495 N N . ALA A 1 331 ? 14.333 -5.376 -0.629 1.00 92.06 331 ALA A N 1
ATOM 2496 C CA . ALA A 1 331 ? 15.416 -6.159 -0.044 1.00 92.06 331 ALA A CA 1
ATOM 2497 C C . ALA A 1 331 ? 15.276 -6.339 1.480 1.00 92.06 331 ALA A C 1
ATOM 2499 O O . ALA A 1 331 ? 16.234 -6.700 2.172 1.00 92.06 331 ALA A O 1
ATOM 2500 N N . ARG A 1 332 ? 14.091 -6.090 2.045 1.00 90.62 332 ARG A N 1
ATOM 2501 C CA . ARG A 1 332 ? 13.829 -6.424 3.447 1.00 90.62 332 ARG A CA 1
ATOM 2502 C C . ARG A 1 332 ? 13.899 -7.940 3.665 1.00 90.62 332 ARG A C 1
ATOM 2504 O O . ARG A 1 332 ? 13.595 -8.710 2.753 1.00 90.62 332 ARG A O 1
ATOM 2511 N N . PRO A 1 333 ? 14.271 -8.396 4.875 1.00 89.56 333 PRO A N 1
ATOM 2512 C CA . PRO A 1 333 ? 14.274 -9.819 5.182 1.00 89.56 333 PRO A CA 1
ATOM 2513 C C . PRO A 1 333 ? 12.842 -10.385 5.161 1.00 89.56 333 PRO A C 1
ATOM 2515 O O . PRO A 1 333 ? 11.901 -9.651 5.480 1.00 89.56 333 PRO A O 1
ATOM 2518 N N . PRO A 1 334 ? 12.659 -11.691 4.879 1.00 88.56 334 PRO A N 1
ATOM 2519 C CA . PRO A 1 334 ? 11.341 -12.307 4.693 1.00 88.56 334 PRO A CA 1
ATOM 2520 C C . PRO A 1 334 ? 10.273 -11.965 5.749 1.00 88.56 334 PRO A C 1
ATOM 2522 O O . PRO A 1 334 ? 9.142 -11.698 5.350 1.00 88.56 334 PRO A O 1
ATOM 2525 N N . PRO A 1 335 ? 10.575 -11.875 7.065 1.00 89.56 335 PRO A N 1
ATOM 2526 C CA . PRO A 1 335 ? 9.562 -11.548 8.076 1.00 89.56 335 PRO A CA 1
ATOM 2527 C C . PRO A 1 335 ? 8.909 -10.166 7.929 1.00 89.56 335 PRO A C 1
ATOM 2529 O O . PRO A 1 335 ? 7.841 -9.941 8.490 1.00 89.56 335 PRO A O 1
ATOM 2532 N N . VAL A 1 336 ? 9.549 -9.231 7.217 1.00 89.56 336 VAL A N 1
ATOM 2533 C CA . VAL A 1 336 ? 9.043 -7.859 7.012 1.00 89.56 336 VAL A CA 1
ATOM 2534 C C . VAL A 1 336 ? 9.081 -7.422 5.543 1.00 89.56 336 VAL A C 1
ATOM 2536 O O . VAL A 1 336 ? 8.797 -6.268 5.229 1.00 89.56 336 VAL A O 1
ATOM 2539 N N . GLN A 1 337 ? 9.422 -8.330 4.628 1.00 90.62 337 GLN A N 1
ATOM 2540 C CA . GLN A 1 337 ? 9.356 -8.081 3.193 1.00 90.62 337 GLN A CA 1
ATOM 2541 C C . GLN A 1 337 ? 7.892 -8.005 2.762 1.00 90.62 337 GLN A C 1
ATOM 2543 O O . GLN A 1 337 ? 7.073 -8.840 3.137 1.00 90.62 337 GLN A O 1
ATOM 2548 N N . GLY A 1 338 ? 7.560 -6.990 1.975 1.00 89.56 338 GLY A N 1
ATOM 2549 C CA . GLY A 1 338 ? 6.191 -6.639 1.624 1.00 89.56 338 GLY A CA 1
ATOM 2550 C C . GLY A 1 338 ? 5.399 -6.017 2.774 1.00 89.56 338 GLY A C 1
ATOM 2551 O O . GLY A 1 338 ? 4.200 -5.843 2.630 1.00 89.56 338 GLY A O 1
ATOM 2552 N N . ALA A 1 339 ? 6.023 -5.650 3.901 1.00 88.62 339 ALA A N 1
ATOM 2553 C CA . ALA A 1 339 ? 5.343 -4.821 4.894 1.00 88.62 339 ALA A CA 1
ATOM 2554 C C . ALA A 1 339 ? 4.901 -3.481 4.263 1.00 88.62 339 ALA A C 1
ATOM 2556 O O . ALA A 1 339 ? 5.567 -3.002 3.328 1.00 88.62 339 ALA A O 1
ATOM 2557 N N . PRO A 1 340 ? 3.810 -2.865 4.756 1.00 78.06 340 PRO A N 1
ATOM 2558 C CA . PRO A 1 340 ? 3.316 -1.613 4.206 1.00 78.06 340 PRO A CA 1
ATOM 2559 C C . PRO A 1 340 ? 4.350 -0.499 4.399 1.00 78.06 340 PRO A C 1
ATOM 2561 O O . PRO A 1 340 ? 5.146 -0.518 5.343 1.00 78.06 340 PRO A O 1
ATOM 2564 N N . TYR A 1 341 ? 4.307 0.473 3.490 1.00 79.81 341 TYR A N 1
ATOM 2565 C CA . TYR A 1 341 ? 5.209 1.619 3.407 1.00 79.81 341 TYR A CA 1
ATOM 2566 C C . TYR A 1 341 ? 6.678 1.289 3.129 1.00 79.81 341 TYR A C 1
ATOM 2568 O O . TYR A 1 341 ? 7.206 0.198 3.354 1.00 79.81 341 TYR A O 1
ATOM 2576 N N . TYR A 1 342 ? 7.368 2.314 2.642 1.00 85.75 342 TYR A N 1
ATOM 2577 C CA . TYR A 1 342 ? 8.791 2.253 2.366 1.00 85.75 342 TYR A CA 1
ATOM 2578 C C . TYR A 1 342 ? 9.583 2.443 3.661 1.00 85.75 342 TYR A C 1
ATOM 2580 O O . TYR A 1 342 ? 9.473 3.459 4.356 1.00 85.75 342 TYR A O 1
ATOM 2588 N N . SER A 1 343 ? 10.439 1.472 3.951 1.00 85.06 343 SER A N 1
ATOM 2589 C CA . SER A 1 343 ? 11.434 1.534 5.016 1.00 85.06 343 SER A CA 1
ATOM 2590 C C . SER A 1 343 ? 12.833 1.310 4.443 1.00 85.06 343 SER A C 1
ATOM 2592 O O . SER A 1 343 ? 13.027 1.258 3.230 1.00 85.06 343 SER A O 1
ATOM 2594 N N . GLU A 1 344 ? 13.827 1.177 5.318 1.00 85.75 344 GLU A N 1
ATOM 2595 C CA . GLU A 1 344 ? 15.144 0.700 4.902 1.00 85.75 344 GLU A CA 1
ATOM 2596 C C . GLU A 1 344 ? 15.013 -0.651 4.178 1.00 85.75 344 GLU A C 1
ATOM 2598 O O . GLU A 1 344 ? 14.212 -1.498 4.585 1.00 85.75 344 GLU A O 1
ATOM 2603 N N . GLY A 1 345 ? 15.752 -0.816 3.079 1.00 88.12 345 GLY A N 1
ATOM 2604 C CA . GLY A 1 345 ? 15.660 -1.985 2.202 1.00 88.12 345 GLY A CA 1
ATOM 2605 C C . GLY A 1 345 ? 14.632 -1.875 1.072 1.00 88.12 345 GLY A C 1
ATOM 2606 O O . GLY A 1 345 ? 14.581 -2.786 0.256 1.00 88.12 345 GLY A O 1
ATOM 2607 N N . VAL A 1 346 ? 13.848 -0.793 0.981 1.00 90.75 346 VAL A N 1
ATOM 2608 C CA . VAL A 1 346 ? 12.897 -0.572 -0.124 1.00 90.75 346 VAL A CA 1
ATOM 2609 C C . VAL A 1 346 ? 13.314 0.637 -0.966 1.00 90.75 346 VAL A C 1
ATOM 2611 O O . VAL A 1 346 ? 13.556 1.715 -0.414 1.00 90.75 346 VAL A O 1
ATOM 2614 N N . ALA A 1 347 ? 13.367 0.482 -2.291 1.00 91.94 347 ALA A N 1
ATOM 2615 C CA . ALA A 1 347 ? 13.535 1.586 -3.239 1.00 91.94 347 ALA A CA 1
ATOM 2616 C C . ALA A 1 347 ? 12.580 1.502 -4.417 1.00 91.94 347 ALA A C 1
ATOM 2618 O O . ALA A 1 347 ? 12.143 0.433 -4.835 1.00 91.94 347 ALA A O 1
ATOM 2619 N N . LEU A 1 348 ? 12.373 2.681 -4.983 1.00 93.94 348 LEU A N 1
ATOM 2620 C CA . LEU A 1 348 ? 11.963 2.903 -6.352 1.00 93.94 348 LEU A CA 1
ATOM 2621 C C . LEU A 1 348 ? 13.097 3.644 -7.073 1.00 93.94 348 LEU A C 1
ATOM 2623 O O . LEU A 1 348 ? 13.667 4.593 -6.523 1.00 93.94 348 LEU A O 1
ATOM 2627 N N . LEU A 1 349 ? 13.437 3.199 -8.277 1.00 95.31 349 LEU A N 1
ATOM 2628 C CA . LEU A 1 349 ? 14.293 3.913 -9.212 1.00 95.31 349 LEU A CA 1
ATOM 2629 C C . LEU A 1 349 ? 13.443 4.341 -10.402 1.00 95.31 349 LEU A C 1
ATOM 2631 O O . LEU A 1 349 ? 12.885 3.486 -11.079 1.00 95.31 349 LEU A O 1
ATOM 2635 N N . PHE A 1 350 ? 13.417 5.634 -10.688 1.00 97.50 350 PHE A N 1
ATOM 2636 C CA . PHE A 1 350 ? 12.973 6.128 -11.986 1.00 97.50 350 PHE A CA 1
ATOM 2637 C C . PHE A 1 350 ? 14.163 6.197 -12.929 1.00 97.50 350 PHE A C 1
ATOM 2639 O O . PHE A 1 350 ? 15.211 6.729 -12.545 1.00 97.50 350 PHE A O 1
ATOM 2646 N N . ILE A 1 351 ? 14.005 5.686 -14.144 1.00 98.19 351 ILE A N 1
ATOM 2647 C CA . ILE A 1 351 ? 15.037 5.668 -15.177 1.00 98.19 351 ILE A CA 1
ATOM 2648 C C . ILE A 1 351 ? 14.456 6.316 -16.429 1.00 98.19 351 ILE A C 1
ATOM 2650 O O . ILE A 1 351 ? 13.813 5.654 -17.241 1.00 98.19 351 ILE A O 1
ATOM 2654 N N . VAL A 1 352 ? 14.698 7.617 -16.580 1.00 98.19 352 VAL A N 1
ATOM 2655 C CA . VAL A 1 352 ? 14.361 8.342 -17.809 1.00 98.19 352 VAL A CA 1
ATOM 2656 C C . VAL A 1 352 ? 15.496 8.094 -18.813 1.00 98.19 352 VAL A C 1
ATOM 2658 O O . VAL A 1 352 ? 16.655 8.407 -18.496 1.00 98.19 352 VAL A O 1
ATOM 2661 N N . PRO A 1 353 ? 15.221 7.487 -19.980 1.00 97.81 353 PRO A N 1
ATOM 2662 C CA . PRO A 1 353 ? 16.253 7.027 -20.896 1.00 97.81 353 PRO A CA 1
ATOM 2663 C C . PRO A 1 353 ? 17.007 8.196 -21.538 1.00 97.81 353 PRO A C 1
ATOM 2665 O O . PRO A 1 353 ? 16.438 9.225 -21.890 1.00 97.81 353 PRO A O 1
ATOM 2668 N N . ALA A 1 354 ? 18.316 8.017 -21.707 1.00 95.81 354 ALA A N 1
ATOM 2669 C CA . ALA A 1 354 ? 19.181 8.866 -22.520 1.00 95.81 354 ALA A CA 1
ATOM 2670 C C . ALA A 1 354 ? 20.438 8.077 -22.948 1.00 95.81 354 ALA A C 1
ATOM 2672 O O . ALA A 1 354 ? 20.978 7.310 -22.143 1.00 95.81 354 ALA A O 1
ATOM 2673 N N . PRO A 1 355 ? 20.959 8.249 -24.179 1.00 91.94 355 PRO A N 1
ATOM 2674 C CA . PRO A 1 355 ? 22.085 7.460 -24.677 1.00 91.94 355 PRO A CA 1
ATOM 2675 C C . PRO A 1 355 ? 23.320 7.556 -23.776 1.00 91.94 355 PRO A C 1
ATOM 2677 O O . PRO A 1 355 ? 23.885 8.635 -23.607 1.00 91.94 355 PRO A O 1
ATOM 2680 N N . GLY A 1 356 ? 23.745 6.429 -23.205 1.00 88.19 356 GLY A N 1
ATOM 2681 C CA . GLY A 1 356 ? 24.939 6.315 -22.364 1.00 88.19 356 GLY A CA 1
ATOM 2682 C C . GLY A 1 356 ? 24.822 6.898 -20.951 1.00 88.19 356 GLY A C 1
ATOM 2683 O O . GLY A 1 356 ? 25.688 6.633 -20.120 1.00 88.19 356 GLY A O 1
ATOM 2684 N N . ASN A 1 357 ? 23.807 7.720 -20.665 1.00 91.88 357 ASN A N 1
ATOM 2685 C CA . ASN A 1 357 ? 23.685 8.419 -19.384 1.00 91.88 357 ASN A CA 1
ATOM 2686 C C . ASN A 1 357 ? 22.220 8.753 -19.038 1.00 91.88 357 ASN A C 1
ATOM 2688 O O . ASN A 1 357 ? 21.841 9.928 -19.072 1.00 91.88 357 ASN A O 1
ATOM 2692 N N . PRO A 1 358 ? 21.384 7.745 -18.727 1.00 95.25 358 PRO A N 1
ATOM 2693 C CA . PRO A 1 358 ? 20.001 7.974 -18.324 1.00 95.25 358 PRO A CA 1
ATOM 2694 C C . PRO A 1 358 ? 19.912 8.837 -17.064 1.00 95.25 358 PRO A C 1
ATOM 2696 O O . PRO A 1 358 ? 20.757 8.761 -16.166 1.00 95.25 358 PRO A O 1
ATOM 2699 N N . ARG A 1 359 ? 18.837 9.620 -16.953 1.00 95.94 359 ARG A N 1
ATOM 2700 C CA . ARG A 1 359 ? 18.532 10.358 -15.725 1.00 95.94 359 ARG A CA 1
ATOM 2701 C C . ARG A 1 359 ? 17.876 9.399 -14.735 1.00 95.94 359 ARG A C 1
ATOM 2703 O O . ARG A 1 359 ? 16.739 8.975 -14.925 1.00 95.94 359 ARG A O 1
ATOM 2710 N N . VAL A 1 360 ? 18.601 9.083 -13.663 1.00 95.19 360 VAL A N 1
ATOM 2711 C CA . VAL A 1 360 ? 18.158 8.147 -12.623 1.00 95.19 360 VAL A CA 1
ATOM 2712 C C . VAL A 1 360 ? 17.793 8.895 -11.349 1.00 95.19 360 VAL A C 1
ATOM 2714 O O . VAL A 1 360 ? 18.609 9.645 -10.812 1.00 95.19 360 VAL A O 1
ATOM 2717 N N . THR A 1 361 ? 16.594 8.655 -10.822 1.00 94.44 361 THR A N 1
ATOM 2718 C CA . THR A 1 361 ? 16.151 9.219 -9.538 1.00 94.44 361 THR A CA 1
ATOM 2719 C C . THR A 1 361 ? 15.784 8.116 -8.561 1.00 94.44 361 THR A C 1
ATOM 2721 O O . THR A 1 361 ? 14.916 7.291 -8.825 1.00 94.44 361 THR A O 1
ATOM 2724 N N . TRP A 1 362 ? 16.439 8.128 -7.402 1.00 91.62 362 TRP A N 1
ATOM 2725 C CA . TRP A 1 362 ? 16.166 7.196 -6.317 1.00 91.62 362 TRP A CA 1
ATOM 2726 C C . TRP A 1 362 ? 15.141 7.763 -5.344 1.00 91.62 362 TRP A C 1
ATOM 2728 O O . TRP A 1 362 ? 15.360 8.816 -4.740 1.00 91.62 362 TRP A O 1
ATOM 2738 N N . VAL A 1 363 ? 14.090 6.993 -5.093 1.00 88.69 363 VAL A N 1
ATOM 2739 C CA . VAL A 1 363 ? 13.127 7.230 -4.022 1.00 88.69 363 VAL A CA 1
ATOM 2740 C C . VAL A 1 363 ? 13.266 6.113 -2.992 1.00 88.69 363 VAL A C 1
ATOM 2742 O O . VAL A 1 363 ? 12.686 5.035 -3.115 1.00 88.69 363 VAL A O 1
ATOM 2745 N N . ALA A 1 364 ? 14.059 6.374 -1.954 1.00 82.44 364 ALA A N 1
ATOM 2746 C CA . ALA A 1 364 ? 14.334 5.425 -0.879 1.00 82.44 364 ALA A CA 1
ATOM 2747 C C . ALA A 1 364 ? 14.626 6.142 0.442 1.00 82.44 364 ALA A C 1
ATOM 2749 O O . ALA A 1 364 ? 14.984 7.324 0.464 1.00 82.44 364 ALA A O 1
ATOM 2750 N N . LYS A 1 365 ? 14.549 5.398 1.549 1.00 78.88 365 LYS A N 1
ATOM 2751 C CA . LYS A 1 365 ? 15.088 5.867 2.827 1.00 78.88 365 LYS A CA 1
ATOM 2752 C C . LYS A 1 365 ? 16.616 5.886 2.741 1.00 78.88 365 LYS A C 1
ATOM 2754 O O . LYS A 1 365 ? 17.210 4.883 2.358 1.00 78.88 365 LYS A O 1
ATOM 2759 N N . LYS A 1 366 ? 17.246 7.004 3.111 1.00 77.62 366 LYS A N 1
ATOM 2760 C CA . LYS A 1 366 ? 18.709 7.103 3.238 1.00 77.62 366 LYS A CA 1
ATOM 2761 C C . LYS A 1 366 ? 19.161 6.826 4.685 1.00 77.62 366 LYS A C 1
ATOM 2763 O O . LYS A 1 366 ? 18.424 7.190 5.605 1.00 77.62 366 LYS A O 1
ATOM 2768 N N . PRO A 1 367 ? 20.368 6.260 4.896 1.00 77.06 367 PRO A N 1
ATOM 2769 C CA . PRO A 1 367 ? 21.301 5.766 3.873 1.00 77.06 367 PRO A CA 1
ATOM 2770 C C . PRO A 1 367 ? 20.764 4.521 3.149 1.00 77.06 367 PRO A C 1
ATOM 2772 O O . PRO A 1 367 ? 19.906 3.820 3.675 1.00 77.06 367 PRO A O 1
ATOM 2775 N N . PHE A 1 368 ? 21.244 4.275 1.927 1.00 75.06 368 PHE A N 1
ATOM 2776 C CA . PHE A 1 368 ? 20.897 3.053 1.202 1.00 75.06 368 PHE A CA 1
ATOM 2777 C C . PHE A 1 368 ? 21.492 1.814 1.887 1.00 75.06 368 PHE A C 1
ATOM 2779 O O . PHE A 1 368 ? 22.547 1.926 2.521 1.00 75.06 368 PHE A O 1
ATOM 2786 N N . PRO A 1 369 ? 20.893 0.625 1.687 1.00 75.12 369 PRO A N 1
ATOM 2787 C CA . PRO A 1 369 ? 21.580 -0.627 1.968 1.00 75.12 369 PRO A CA 1
ATOM 2788 C C . PRO A 1 369 ? 22.934 -0.699 1.232 1.00 75.12 369 PRO A C 1
ATOM 2790 O O . PRO A 1 369 ? 23.069 -0.152 0.128 1.00 75.12 369 PRO A O 1
ATOM 2793 N N . PRO A 1 370 ? 23.946 -1.378 1.802 1.00 81.56 370 PRO A N 1
ATOM 2794 C CA . PRO A 1 370 ? 25.260 -1.500 1.178 1.00 81.56 370 PRO A CA 1
ATOM 2795 C C . PRO A 1 370 ? 25.196 -2.023 -0.266 1.00 81.56 370 PRO A C 1
ATOM 2797 O O . PRO A 1 370 ? 24.529 -3.013 -0.557 1.00 81.56 370 PRO A O 1
ATOM 2800 N N . GLY A 1 371 ? 25.927 -1.378 -1.179 1.00 85.06 371 GLY A N 1
ATOM 2801 C CA . GLY A 1 371 ? 26.065 -1.810 -2.572 1.00 85.06 371 GLY A CA 1
ATOM 2802 C C . GLY A 1 371 ? 24.996 -1.284 -3.533 1.00 85.06 371 GLY A C 1
ATOM 2803 O O . GLY A 1 371 ? 25.157 -1.453 -4.740 1.00 85.06 371 GLY A O 1
ATOM 2804 N N . TRP A 1 372 ? 23.938 -0.629 -3.046 1.00 86.62 372 TRP A N 1
ATOM 2805 C CA . TRP A 1 372 ? 22.914 -0.005 -3.901 1.00 86.62 372 TRP A CA 1
ATOM 2806 C C . TRP A 1 372 ? 23.455 1.195 -4.688 1.00 86.62 372 TRP A C 1
ATOM 2808 O O . TRP A 1 372 ? 23.022 1.462 -5.803 1.00 86.62 372 TRP A O 1
ATOM 2818 N N . ASP A 1 373 ? 24.479 1.854 -4.155 1.00 87.06 373 ASP A N 1
ATOM 2819 C CA . ASP A 1 373 ? 25.283 2.877 -4.828 1.00 87.06 373 ASP A CA 1
ATOM 2820 C C . ASP A 1 373 ? 26.058 2.348 -6.050 1.00 87.06 373 ASP A C 1
ATOM 2822 O O . ASP A 1 373 ? 26.531 3.131 -6.869 1.00 87.06 373 ASP A O 1
ATOM 2826 N N . ARG A 1 374 ? 26.185 1.022 -6.187 1.00 91.38 374 ARG A N 1
ATOM 2827 C CA . ARG A 1 374 ? 26.892 0.350 -7.289 1.00 91.38 374 ARG A CA 1
ATOM 2828 C C . ARG A 1 374 ? 25.956 -0.206 -8.359 1.00 91.38 374 ARG A C 1
ATOM 2830 O O . ARG A 1 374 ? 26.424 -0.908 -9.257 1.00 91.38 374 ARG A O 1
ATOM 2837 N N . VAL A 1 375 ? 24.651 0.050 -8.259 1.00 93.62 375 VAL A N 1
ATOM 2838 C CA . VAL A 1 375 ? 23.712 -0.275 -9.337 1.00 93.62 375 VAL A CA 1
ATOM 2839 C C . VAL A 1 375 ? 24.085 0.568 -10.549 1.00 93.62 375 VAL A C 1
ATOM 2841 O O . VAL A 1 375 ? 24.004 1.793 -10.509 1.00 93.62 375 VAL A O 1
ATOM 2844 N N . ALA A 1 376 ? 24.533 -0.095 -11.613 1.00 95.81 376 ALA A N 1
ATOM 2845 C CA . ALA A 1 376 ? 24.918 0.569 -12.850 1.00 95.81 376 ALA A CA 1
ATOM 2846 C C . ALA A 1 376 ? 23.768 0.488 -13.850 1.00 95.81 376 ALA A C 1
ATOM 2848 O O . ALA A 1 376 ? 23.219 -0.592 -14.078 1.00 95.81 376 ALA A O 1
ATOM 2849 N N . ILE A 1 377 ? 23.423 1.626 -14.441 1.00 97.31 377 ILE A N 1
ATOM 2850 C CA . ILE A 1 377 ? 22.308 1.765 -15.372 1.00 97.31 377 ILE A CA 1
ATOM 2851 C C . ILE A 1 377 ? 22.851 2.407 -16.641 1.00 97.31 377 ILE A C 1
ATOM 2853 O O . ILE A 1 377 ? 23.588 3.387 -16.571 1.00 97.31 377 ILE A O 1
ATOM 2857 N N . ASP A 1 378 ? 22.507 1.827 -17.781 1.00 97.88 378 ASP A N 1
ATOM 2858 C CA . ASP A 1 378 ? 22.807 2.366 -19.103 1.00 97.88 378 ASP A CA 1
ATOM 2859 C C . ASP A 1 378 ? 21.525 2.368 -19.938 1.00 97.88 378 ASP A C 1
ATOM 2861 O O . ASP A 1 378 ? 20.598 1.601 -19.662 1.00 97.88 378 ASP A O 1
ATOM 2865 N N . SER A 1 379 ? 21.453 3.225 -20.949 1.00 98.19 379 SER A N 1
ATOM 2866 C CA . SER A 1 379 ? 20.348 3.193 -21.898 1.00 98.19 379 SER A CA 1
ATOM 2867 C C . SER A 1 379 ? 20.753 3.678 -23.279 1.00 98.19 379 SER A C 1
ATOM 2869 O O . SER A 1 379 ? 21.732 4.406 -23.441 1.00 98.19 379 SER A O 1
ATOM 2871 N N . ARG A 1 380 ? 19.994 3.280 -24.296 1.00 97.88 380 ARG A N 1
ATOM 2872 C CA . ARG A 1 380 ? 20.193 3.710 -25.684 1.00 97.88 380 ARG A CA 1
ATOM 2873 C C . ARG A 1 380 ? 18.866 3.816 -26.415 1.00 97.88 380 ARG A C 1
ATOM 2875 O O . ARG A 1 380 ? 17.950 3.045 -26.146 1.00 97.88 380 ARG A O 1
ATOM 2882 N N . TRP A 1 381 ? 18.808 4.711 -27.393 1.00 97.56 381 TRP A N 1
ATOM 2883 C CA . TRP A 1 381 ? 17.704 4.745 -28.343 1.00 97.56 381 TRP A CA 1
ATOM 2884 C C . TRP A 1 381 ? 17.736 3.532 -29.269 1.00 97.56 381 TRP A C 1
ATOM 2886 O O . TRP A 1 381 ? 18.807 3.017 -29.614 1.00 97.56 381 TRP A O 1
ATOM 2896 N N . LYS A 1 382 ? 16.555 3.127 -29.718 1.00 97.25 382 LYS A N 1
ATOM 2897 C CA . LYS A 1 382 ? 16.359 2.256 -30.875 1.00 97.25 382 LYS A CA 1
ATOM 2898 C C . LYS A 1 382 ? 15.280 2.863 -31.771 1.00 97.25 382 LYS A C 1
ATOM 2900 O O . LYS A 1 382 ? 14.637 3.849 -31.423 1.00 97.25 382 LYS A O 1
ATOM 2905 N N . THR A 1 383 ? 15.087 2.289 -32.950 1.00 97.19 383 THR A N 1
ATOM 2906 C CA . THR A 1 383 ? 13.916 2.627 -33.762 1.00 97.19 383 THR A CA 1
ATOM 2907 C C . THR A 1 383 ? 12.652 2.239 -32.995 1.00 97.19 383 THR A C 1
ATOM 2909 O O . THR A 1 383 ? 12.534 1.083 -32.602 1.00 97.19 383 THR A O 1
ATOM 2912 N N . GLY A 1 384 ? 11.745 3.200 -32.793 1.00 96.56 384 GLY A N 1
ATOM 2913 C CA . GLY A 1 384 ? 10.468 2.976 -32.108 1.00 96.56 384 GLY A CA 1
ATOM 2914 C C . GLY A 1 384 ? 10.578 2.773 -30.597 1.00 96.56 384 GLY A C 1
ATOM 2915 O O . GLY A 1 384 ? 9.765 2.048 -30.051 1.00 96.56 384 GLY A O 1
ATOM 2916 N N . GLY A 1 385 ? 11.604 3.322 -29.935 1.00 98.06 385 GLY A N 1
ATOM 2917 C CA . GLY A 1 385 ? 11.676 3.322 -28.472 1.00 98.06 385 GLY A CA 1
ATOM 2918 C C . GLY A 1 385 ? 13.104 3.323 -27.934 1.00 98.06 385 GLY A C 1
ATOM 2919 O O . GLY A 1 385 ? 14.011 3.964 -28.481 1.00 98.06 385 GLY A O 1
ATOM 2920 N N . TYR A 1 386 ? 13.334 2.588 -26.849 1.00 98.62 386 TYR A N 1
ATOM 2921 C CA . TYR A 1 386 ? 14.613 2.594 -26.140 1.00 98.62 386 TYR A CA 1
ATOM 2922 C C . TYR A 1 386 ? 14.914 1.275 -25.435 1.00 98.62 386 TYR A C 1
ATOM 2924 O O . TYR A 1 386 ? 14.059 0.417 -25.256 1.00 98.62 386 TYR A O 1
ATOM 2932 N N . VAL A 1 387 ? 16.173 1.107 -25.037 1.00 98.69 387 VAL A N 1
ATOM 2933 C CA . VAL A 1 387 ? 16.623 -0.026 -24.228 1.00 98.69 387 VAL A CA 1
ATOM 2934 C C . VAL A 1 387 ? 17.275 0.501 -22.963 1.00 98.69 387 VAL A C 1
ATOM 2936 O O . VAL A 1 387 ? 18.173 1.338 -23.052 1.00 98.69 387 VAL A O 1
ATOM 2939 N N . VAL A 1 388 ? 16.874 -0.025 -21.807 1.00 98.62 388 VAL A N 1
ATOM 2940 C CA . VAL A 1 388 ? 17.527 0.199 -20.509 1.00 98.62 388 VAL A CA 1
ATOM 2941 C C . VAL A 1 388 ? 18.218 -1.084 -20.058 1.00 98.62 388 VAL A C 1
ATOM 2943 O O . VAL A 1 388 ? 17.633 -2.164 -20.095 1.00 98.62 388 VAL A O 1
ATOM 2946 N N . GLU A 1 389 ? 19.457 -0.978 -19.586 1.00 98.38 389 GLU A N 1
ATOM 2947 C CA . GLU A 1 389 ? 20.186 -2.070 -18.944 1.00 98.38 389 GLU A CA 1
ATOM 2948 C C . GLU A 1 389 ? 20.485 -1.727 -17.485 1.00 98.38 389 GLU A C 1
ATOM 2950 O O . GLU A 1 389 ? 21.237 -0.796 -17.200 1.00 98.38 389 GLU A O 1
ATOM 2955 N N . VAL A 1 390 ? 19.961 -2.524 -16.554 1.00 98.06 390 VAL A N 1
ATOM 2956 C CA . VAL A 1 390 ? 20.231 -2.405 -15.118 1.00 98.06 390 VAL A CA 1
ATOM 2957 C C . VAL A 1 390 ? 21.116 -3.560 -14.669 1.00 98.06 390 VAL A C 1
ATOM 2959 O O . VAL A 1 390 ? 20.783 -4.736 -14.820 1.00 98.06 390 VAL A O 1
ATOM 2962 N N . ARG A 1 391 ? 22.258 -3.229 -14.073 1.00 97.56 391 ARG A N 1
ATOM 2963 C CA . ARG A 1 391 ? 23.211 -4.180 -13.495 1.00 97.56 391 ARG A CA 1
ATOM 2964 C C . ARG A 1 391 ? 23.145 -4.057 -11.981 1.00 97.56 391 ARG A C 1
ATOM 2966 O O . ARG A 1 391 ? 23.785 -3.182 -11.401 1.00 97.56 391 ARG A O 1
ATOM 2973 N N . LEU A 1 392 ? 22.373 -4.939 -11.354 1.00 95.62 392 LEU A N 1
ATOM 2974 C CA . LEU A 1 392 ? 22.155 -4.982 -9.911 1.00 95.62 392 LEU A CA 1
ATOM 2975 C C . LEU A 1 392 ? 23.183 -5.918 -9.258 1.00 95.62 392 LEU A C 1
ATOM 2977 O O . LEU A 1 392 ? 23.089 -7.136 -9.434 1.00 95.62 392 LEU A O 1
ATOM 2981 N N . PRO A 1 393 ? 24.182 -5.406 -8.518 1.00 94.25 393 PRO A N 1
ATOM 2982 C CA . PRO A 1 393 ? 25.194 -6.257 -7.903 1.00 94.25 393 PRO A CA 1
ATOM 2983 C C . PRO A 1 393 ? 24.548 -7.233 -6.921 1.00 94.25 393 PRO A C 1
ATOM 2985 O O . PRO A 1 393 ? 23.710 -6.837 -6.116 1.00 94.25 393 PRO A O 1
ATOM 2988 N N . ARG A 1 394 ? 24.975 -8.499 -6.892 1.00 90.19 394 ARG A N 1
ATOM 2989 C CA . ARG A 1 394 ? 24.449 -9.461 -5.905 1.00 90.19 394 ARG A CA 1
ATOM 2990 C C . ARG A 1 394 ? 24.733 -9.032 -4.467 1.00 90.19 394 ARG A C 1
ATOM 2992 O O . ARG A 1 394 ? 23.951 -9.349 -3.582 1.00 90.19 394 ARG A O 1
ATOM 2999 N N . ALA A 1 395 ? 25.803 -8.269 -4.245 1.00 87.56 395 ALA A N 1
ATOM 3000 C CA . ALA A 1 395 ? 26.106 -7.669 -2.946 1.00 87.56 395 ALA A CA 1
ATOM 3001 C C . ALA A 1 395 ? 25.037 -6.657 -2.480 1.00 87.56 395 ALA A C 1
ATOM 3003 O O . ALA A 1 395 ? 24.837 -6.506 -1.279 1.00 87.56 395 ALA A O 1
ATOM 3004 N N . ALA A 1 396 ? 24.325 -6.015 -3.415 1.00 87.50 396 ALA A N 1
ATOM 3005 C CA . ALA A 1 396 ? 23.193 -5.135 -3.123 1.00 87.50 396 ALA A CA 1
ATOM 3006 C C . ALA A 1 396 ? 21.918 -5.919 -2.753 1.00 87.50 396 ALA A C 1
ATOM 3008 O O . ALA A 1 396 ? 20.993 -5.365 -2.167 1.00 87.50 396 ALA A O 1
ATOM 3009 N N . LEU A 1 397 ? 21.862 -7.217 -3.069 1.00 89.19 397 LEU A N 1
ATOM 3010 C CA . LEU A 1 397 ? 20.734 -8.105 -2.777 1.00 89.19 397 LEU A CA 1
ATOM 3011 C C . LEU A 1 397 ? 20.938 -8.831 -1.446 1.00 89.19 397 LEU A C 1
ATOM 3013 O O . LEU A 1 397 ? 20.886 -10.061 -1.352 1.00 89.19 397 LEU A O 1
ATOM 3017 N N . THR A 1 398 ? 21.206 -8.038 -0.416 1.00 86.44 398 THR A N 1
ATOM 3018 C CA . THR A 1 398 ? 21.375 -8.487 0.961 1.00 86.44 398 THR A CA 1
ATOM 3019 C C . THR A 1 398 ? 20.346 -7.813 1.865 1.00 86.44 398 THR A C 1
ATOM 3021 O O . THR A 1 398 ? 19.791 -6.766 1.531 1.00 86.44 398 THR A O 1
ATOM 3024 N N . THR A 1 399 ? 20.059 -8.419 3.015 1.00 80.50 399 THR A N 1
ATOM 3025 C CA . THR A 1 399 ? 19.298 -7.767 4.084 1.00 80.50 399 THR A CA 1
ATOM 3026 C C . THR A 1 399 ? 20.049 -6.520 4.573 1.00 80.50 399 THR A C 1
ATOM 3028 O O . THR A 1 399 ? 21.261 -6.423 4.378 1.00 80.50 399 THR A O 1
ATOM 3031 N N . PRO A 1 400 ? 19.408 -5.604 5.323 1.00 73.88 400 PRO A N 1
ATOM 3032 C CA . PRO A 1 400 ? 20.124 -4.503 5.979 1.00 73.88 400 PRO A CA 1
ATOM 3033 C C . PRO A 1 400 ? 21.288 -4.960 6.884 1.00 73.88 400 PRO A C 1
ATOM 3035 O O . PRO A 1 400 ? 22.240 -4.221 7.106 1.00 73.88 400 PRO A O 1
ATOM 3038 N N . THR A 1 401 ? 21.248 -6.205 7.376 1.00 76.12 401 THR A N 1
ATOM 3039 C CA . THR A 1 401 ? 22.326 -6.838 8.158 1.00 76.12 401 THR A CA 1
ATOM 3040 C C . THR A 1 401 ? 23.421 -7.501 7.308 1.00 76.12 401 THR A C 1
ATOM 3042 O O . THR A 1 401 ? 24.358 -8.066 7.867 1.00 76.12 401 THR A O 1
ATOM 3045 N N . GLY A 1 402 ? 23.321 -7.457 5.976 1.00 79.00 402 GLY A N 1
ATOM 3046 C CA . GLY A 1 402 ? 24.300 -8.003 5.031 1.00 79.00 402 GLY A CA 1
ATOM 3047 C C . GLY A 1 402 ? 24.130 -9.488 4.686 1.00 79.00 402 GLY A C 1
ATOM 3048 O O . GLY A 1 402 ? 24.967 -10.041 3.972 1.00 79.00 402 GLY A O 1
ATOM 3049 N N . ALA A 1 403 ? 23.071 -10.157 5.154 1.00 84.56 403 ALA A N 1
ATOM 3050 C CA . ALA A 1 403 ? 22.815 -11.555 4.806 1.00 84.56 403 ALA A CA 1
ATOM 3051 C C . ALA A 1 403 ? 22.283 -11.666 3.365 1.00 84.56 403 ALA A C 1
ATOM 3053 O O . ALA A 1 403 ? 21.452 -10.848 2.974 1.00 84.56 403 ALA A O 1
ATOM 3054 N N . PRO A 1 404 ? 22.713 -12.656 2.562 1.00 87.94 404 PRO A N 1
ATOM 3055 C CA . PRO A 1 404 ? 22.216 -12.820 1.199 1.00 87.94 404 PRO A CA 1
ATOM 3056 C C . PRO A 1 404 ? 20.717 -13.126 1.199 1.00 87.94 404 PRO A C 1
ATOM 3058 O O . PRO A 1 404 ? 20.242 -13.949 1.981 1.00 87.94 404 PRO A O 1
ATOM 3061 N N . LEU A 1 405 ? 19.978 -12.479 0.300 1.00 90.38 405 LEU A N 1
ATOM 3062 C CA . LEU A 1 405 ? 18.562 -12.762 0.105 1.00 90.38 405 LEU A CA 1
ATOM 3063 C C . LEU A 1 405 ? 18.374 -13.993 -0.787 1.00 90.38 405 LEU A C 1
ATOM 3065 O O . LEU A 1 405 ? 19.096 -14.198 -1.763 1.00 90.38 405 LEU A O 1
ATOM 3069 N N . GLU A 1 406 ? 17.363 -14.793 -0.466 1.00 90.31 406 GLU A N 1
ATOM 3070 C CA . GLU A 1 406 ? 16.876 -15.862 -1.345 1.00 90.31 406 GLU A CA 1
ATOM 3071 C C . GLU A 1 406 ? 15.911 -15.329 -2.408 1.00 90.31 406 GLU A C 1
ATOM 3073 O O . GLU A 1 406 ? 15.864 -15.842 -3.523 1.00 90.31 406 GLU A O 1
ATOM 3078 N N . SER A 1 407 ? 15.171 -14.273 -2.074 1.00 93.06 407 SER A N 1
ATOM 3079 C CA . SER A 1 407 ? 14.261 -13.578 -2.973 1.00 93.06 407 SER A CA 1
ATOM 3080 C C . SER A 1 407 ? 14.201 -12.092 -2.649 1.00 93.06 407 SER A C 1
ATOM 3082 O O . SER A 1 407 ? 14.311 -11.687 -1.489 1.00 93.06 407 SER A O 1
ATOM 3084 N N . VAL A 1 408 ? 13.969 -11.281 -3.672 1.00 93.88 408 VAL A N 1
ATOM 3085 C CA . VAL A 1 408 ? 13.799 -9.827 -3.555 1.00 93.88 408 VAL A CA 1
ATOM 3086 C C . VAL A 1 408 ? 12.407 -9.493 -4.056 1.00 93.88 408 VAL A C 1
ATOM 3088 O O . VAL A 1 408 ? 12.031 -9.962 -5.130 1.00 93.88 408 VAL A O 1
ATOM 3091 N N . GLY A 1 409 ? 11.640 -8.713 -3.293 1.00 95.19 409 GLY A N 1
ATOM 3092 C CA . GLY A 1 409 ? 10.390 -8.171 -3.813 1.00 95.19 409 GLY A CA 1
ATOM 3093 C C . GLY A 1 409 ? 10.709 -7.249 -4.982 1.00 95.19 409 GLY A C 1
ATOM 3094 O O . GLY A 1 409 ? 11.603 -6.413 -4.871 1.00 95.19 409 GLY A O 1
ATOM 3095 N N . PHE A 1 410 ? 10.050 -7.455 -6.110 1.00 95.94 410 PHE A N 1
ATOM 3096 C CA . PHE A 1 410 ? 10.429 -6.830 -7.368 1.00 95.94 410 PHE A CA 1
ATOM 3097 C C . PHE A 1 410 ? 9.203 -6.491 -8.184 1.00 95.94 410 PHE A C 1
ATOM 3099 O O . PHE A 1 410 ? 8.277 -7.298 -8.285 1.00 95.94 410 PHE A O 1
ATOM 3106 N N . ASP A 1 411 ? 9.242 -5.319 -8.794 1.00 97.31 411 ASP A N 1
ATOM 3107 C CA . ASP A 1 411 ? 8.300 -4.942 -9.827 1.00 97.31 411 ASP A CA 1
ATOM 3108 C C . ASP A 1 411 ? 8.963 -4.018 -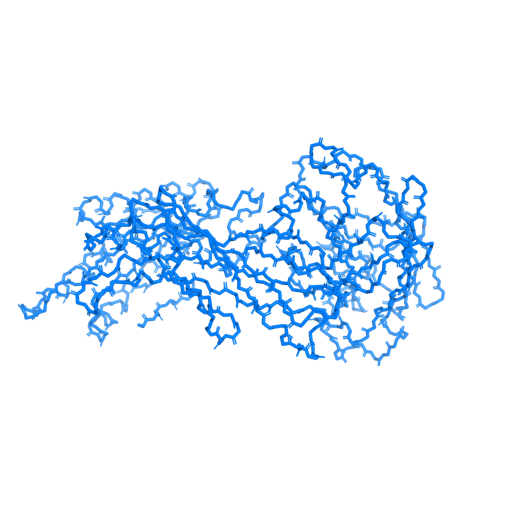10.844 1.00 97.31 411 ASP A C 1
ATOM 3110 O O . ASP A 1 411 ? 10.006 -3.414 -10.572 1.00 97.31 411 ASP A O 1
ATOM 3114 N N . ILE A 1 412 ? 8.339 -3.909 -12.006 1.00 98.00 412 ILE A N 1
ATOM 3115 C CA . ILE A 1 412 ? 8.748 -2.999 -13.066 1.00 98.00 412 ILE A CA 1
ATOM 3116 C C . ILE A 1 412 ? 7.514 -2.328 -13.657 1.00 98.00 412 ILE A C 1
ATOM 3118 O O . ILE A 1 412 ? 6.500 -2.993 -13.890 1.00 98.00 412 ILE A O 1
ATOM 3122 N N . ALA A 1 413 ? 7.612 -1.022 -13.888 1.00 98.06 413 ALA A N 1
ATOM 3123 C CA . ALA A 1 413 ? 6.593 -0.260 -14.590 1.00 98.06 413 ALA A CA 1
ATOM 3124 C C . ALA A 1 413 ? 7.180 0.532 -15.760 1.00 98.06 413 ALA A C 1
ATOM 3126 O O . ALA A 1 413 ? 8.377 0.833 -15.772 1.00 98.06 413 ALA A O 1
ATOM 3127 N N . LEU A 1 414 ? 6.325 0.839 -16.731 1.00 98.44 414 LEU A N 1
ATOM 3128 C CA . LEU A 1 414 ? 6.591 1.784 -17.809 1.00 98.44 414 LEU A CA 1
ATOM 3129 C C . LEU A 1 414 ? 5.634 2.951 -17.651 1.00 98.44 414 LEU A C 1
ATOM 3131 O O . LEU A 1 414 ? 4.421 2.734 -17.603 1.00 98.44 414 LEU A O 1
ATOM 3135 N N . ASP A 1 415 ? 6.191 4.146 -17.595 1.00 98.38 415 ASP A N 1
ATOM 3136 C CA . ASP A 1 415 ? 5.442 5.388 -17.680 1.00 98.38 415 ASP A CA 1
ATOM 3137 C C . ASP A 1 415 ? 5.477 5.889 -19.119 1.00 98.38 415 ASP A C 1
ATOM 3139 O O . ASP A 1 415 ? 6.516 5.770 -19.768 1.00 98.38 415 ASP A O 1
ATOM 3143 N N . ASP A 1 416 ? 4.352 6.431 -19.582 1.00 98.00 416 ASP A N 1
ATOM 3144 C CA . ASP A 1 416 ? 4.203 7.051 -20.901 1.00 98.00 416 ASP A CA 1
ATOM 3145 C C . ASP A 1 416 ? 3.575 8.451 -20.771 1.00 98.00 416 ASP A C 1
ATOM 3147 O O . ASP A 1 416 ? 2.606 8.671 -20.026 1.00 98.00 416 ASP A O 1
ATOM 3151 N N . SER A 1 417 ? 4.181 9.405 -21.470 1.00 96.69 417 SER A N 1
ATOM 3152 C CA . SER A 1 417 ? 3.941 10.842 -21.464 1.00 96.69 417 SER A CA 1
ATOM 3153 C C . SER A 1 417 ? 4.055 11.418 -22.880 1.00 96.69 417 SER A C 1
ATOM 3155 O O . SER A 1 417 ? 4.710 12.442 -23.105 1.00 96.69 417 SER A O 1
ATOM 3157 N N . ASP A 1 418 ? 3.335 10.817 -23.821 1.00 94.94 418 ASP A N 1
ATOM 3158 C CA . ASP A 1 418 ? 3.047 11.296 -25.183 1.00 94.94 418 ASP A CA 1
ATOM 3159 C C . ASP A 1 418 ? 2.926 12.838 -25.343 1.00 94.94 418 ASP A C 1
ATOM 3161 O O . ASP A 1 418 ? 3.317 13.425 -26.358 1.00 94.94 418 ASP A O 1
ATOM 3165 N N . ASN A 1 419 ? 2.343 13.529 -24.352 1.00 92.44 419 ASN A N 1
ATOM 3166 C CA . ASN A 1 419 ? 2.105 14.979 -24.367 1.00 92.44 419 ASN A CA 1
ATOM 3167 C C . ASN A 1 419 ? 3.212 15.839 -23.719 1.00 92.44 419 ASN A C 1
ATOM 3169 O O . ASN A 1 419 ? 3.146 17.074 -23.797 1.00 92.44 419 ASN A O 1
ATOM 3173 N N . GLY A 1 420 ? 4.180 15.214 -23.047 1.00 89.50 420 GLY A N 1
ATOM 3174 C CA . GLY A 1 420 ? 5.311 15.847 -22.360 1.00 89.50 420 GLY A CA 1
ATOM 3175 C C . GLY A 1 420 ? 4.981 16.732 -21.168 1.00 89.50 420 GLY A C 1
ATOM 3176 O O . GLY A 1 420 ? 5.795 17.575 -20.788 1.00 89.50 420 GLY A O 1
ATOM 3177 N N . ARG A 1 421 ? 3.799 16.573 -20.571 1.00 90.19 421 ARG A N 1
ATOM 3178 C CA . ARG A 1 421 ? 3.344 17.358 -19.412 1.00 90.19 421 ARG A CA 1
ATOM 3179 C C . ARG A 1 421 ? 3.096 16.510 -18.181 1.00 90.19 421 ARG A C 1
ATOM 3181 O O . ARG A 1 421 ? 3.457 16.935 -17.092 1.00 90.19 421 ARG A O 1
ATOM 3188 N N . PHE A 1 422 ? 2.429 15.378 -18.344 1.00 94.12 422 PHE A N 1
ATOM 3189 C CA . PHE A 1 422 ? 2.076 14.486 -17.248 1.00 94.12 422 PHE A CA 1
ATOM 3190 C C . PHE A 1 422 ? 1.925 13.067 -17.771 1.00 94.12 422 PHE A C 1
ATOM 3192 O O . PHE A 1 422 ? 1.523 12.874 -18.921 1.00 94.12 422 PHE A O 1
ATOM 3199 N N . ARG A 1 423 ? 2.173 12.088 -16.902 1.00 96.31 423 ARG A N 1
ATOM 3200 C CA . ARG A 1 423 ? 1.970 10.675 -17.224 1.00 96.31 423 ARG A CA 1
ATOM 3201 C C . ARG A 1 423 ? 0.531 10.401 -17.647 1.00 96.31 423 ARG A C 1
ATOM 3203 O O . ARG A 1 423 ? -0.404 10.600 -16.866 1.00 96.31 423 ARG A O 1
ATOM 3210 N N . GLN A 1 424 ? 0.357 9.910 -18.866 1.00 96.50 424 GLN A N 1
ATOM 3211 C CA . GLN A 1 424 ? -0.941 9.531 -19.417 1.00 96.50 424 GLN A CA 1
ATOM 3212 C C . GLN A 1 424 ? -1.252 8.069 -19.125 1.00 96.50 424 GLN A C 1
ATOM 3214 O O . GLN A 1 424 ? -2.371 7.745 -18.719 1.00 96.50 424 GLN A O 1
ATOM 3219 N N . THR A 1 425 ? -0.241 7.216 -19.261 1.00 97.56 425 THR A N 1
ATOM 3220 C CA . THR A 1 425 ? -0.381 5.767 -19.160 1.00 97.56 425 THR A CA 1
ATOM 3221 C C . THR A 1 425 ? 0.665 5.199 -18.212 1.00 97.56 425 THR A C 1
ATOM 3223 O O . THR A 1 425 ? 1.770 5.725 -18.088 1.00 97.56 425 THR A O 1
ATOM 3226 N N . GLN A 1 426 ? 0.319 4.102 -17.538 1.00 97.62 426 GLN A N 1
ATOM 3227 C CA . GLN A 1 426 ? 1.298 3.294 -16.821 1.00 97.62 426 GLN A CA 1
ATOM 3228 C C . GLN A 1 426 ? 1.035 1.797 -17.001 1.00 97.62 426 GLN A C 1
ATOM 3230 O O . GLN A 1 426 ? -0.056 1.310 -16.676 1.00 97.62 426 GLN A O 1
ATOM 3235 N N . LEU A 1 427 ? 2.049 1.053 -17.445 1.00 97.56 427 LEU A N 1
ATOM 3236 C CA . LEU A 1 427 ? 2.046 -0.413 -17.457 1.00 97.56 427 LEU A CA 1
ATOM 3237 C C . LEU A 1 427 ? 2.801 -0.942 -16.241 1.00 97.56 427 LEU A C 1
ATOM 3239 O O . LEU A 1 427 ? 3.909 -0.489 -15.995 1.00 97.56 427 LEU A O 1
ATOM 3243 N N . VAL A 1 428 ? 2.266 -1.928 -15.519 1.00 96.19 428 VAL A N 1
ATOM 3244 C CA . VAL A 1 428 ? 2.935 -2.537 -14.350 1.00 96.19 428 VAL A CA 1
ATOM 3245 C C . VAL A 1 428 ? 2.944 -4.056 -14.487 1.00 96.19 428 VAL A C 1
ATOM 3247 O O . VAL A 1 428 ? 1.939 -4.658 -14.870 1.00 96.19 428 VAL A O 1
ATOM 3250 N N . TRP A 1 429 ? 4.074 -4.703 -14.183 1.00 95.06 429 TRP A N 1
ATOM 3251 C CA . TRP A 1 429 ? 4.185 -6.159 -14.304 1.00 95.06 429 TRP A CA 1
ATOM 3252 C C . TRP A 1 429 ? 3.278 -6.902 -13.316 1.00 95.06 429 TRP A C 1
ATOM 3254 O O . TRP A 1 429 ? 2.417 -7.682 -13.744 1.00 95.06 429 TRP A O 1
ATOM 3264 N N . ALA A 1 430 ? 3.487 -6.695 -12.014 1.00 91.38 430 ALA A N 1
ATOM 3265 C CA . ALA A 1 430 ? 2.766 -7.411 -10.968 1.00 91.38 430 ALA A CA 1
ATOM 3266 C C . ALA A 1 430 ? 1.710 -6.531 -10.289 1.00 91.38 430 ALA A C 1
ATOM 3268 O O . ALA A 1 430 ? 0.528 -6.878 -10.305 1.00 91.38 430 ALA A O 1
ATOM 3269 N N . GLY A 1 431 ? 2.139 -5.439 -9.667 1.00 91.06 431 GLY A N 1
ATOM 3270 C CA . GLY A 1 431 ? 1.356 -4.616 -8.755 1.00 91.06 431 GLY A CA 1
ATOM 3271 C C . GLY A 1 431 ? 0.414 -3.626 -9.437 1.00 91.06 431 GLY A C 1
ATOM 3272 O O . GLY A 1 431 ? -0.326 -3.981 -10.354 1.00 91.06 431 GLY A O 1
ATOM 3273 N N . SER A 1 432 ? 0.388 -2.389 -8.943 1.00 90.56 432 SER A N 1
ATOM 3274 C CA . SER A 1 432 ? -0.574 -1.363 -9.366 1.00 90.56 432 SER A CA 1
ATOM 3275 C C . SER A 1 432 ? 0.048 0.035 -9.436 1.00 90.56 432 SER A C 1
ATOM 3277 O O . SER A 1 432 ? 1.222 0.224 -9.112 1.00 90.56 432 SER A O 1
ATOM 3279 N N . THR A 1 433 ? -0.767 1.048 -9.757 1.00 90.38 433 THR A N 1
ATOM 3280 C CA . THR A 1 433 ? -0.386 2.472 -9.662 1.00 90.38 433 THR A CA 1
ATOM 3281 C C . THR A 1 433 ? 0.105 2.870 -8.266 1.00 90.38 433 THR A C 1
ATOM 3283 O O . THR A 1 433 ? 0.767 3.893 -8.098 1.00 90.38 433 THR A O 1
ATOM 3286 N N . ARG A 1 434 ? -0.179 2.053 -7.243 1.00 88.88 434 ARG A N 1
ATOM 3287 C CA . ARG A 1 434 ? 0.228 2.269 -5.851 1.00 88.88 434 ARG A CA 1
ATOM 3288 C C . ARG A 1 434 ? 1.561 1.625 -5.493 1.00 88.88 434 ARG A C 1
ATOM 3290 O O . ARG A 1 434 ? 1.931 1.652 -4.320 1.00 88.88 434 ARG A O 1
ATOM 3297 N N . ASN A 1 435 ? 2.310 1.074 -6.446 1.00 90.81 435 ASN A N 1
ATOM 3298 C CA . ASN A 1 435 ? 3.607 0.455 -6.165 1.00 90.81 435 ASN A CA 1
ATOM 3299 C C . ASN A 1 435 ? 4.572 1.400 -5.432 1.00 90.81 435 ASN A C 1
ATOM 3301 O O . ASN A 1 435 ? 5.287 0.984 -4.522 1.00 90.81 435 ASN A O 1
ATOM 3305 N N . HIS A 1 436 ? 4.514 2.697 -5.740 1.00 88.69 436 HIS A N 1
ATOM 3306 C CA . HIS A 1 436 ? 5.280 3.735 -5.051 1.00 88.69 436 HIS A CA 1
ATOM 3307 C C . HIS A 1 436 ? 4.934 3.891 -3.554 1.00 88.69 436 HIS A C 1
ATOM 3309 O O . HIS A 1 436 ? 5.696 4.530 -2.821 1.00 88.69 436 HIS A O 1
ATOM 3315 N N . LEU A 1 437 ? 3.840 3.289 -3.075 1.00 84.94 437 LEU A N 1
ATOM 3316 C CA . LEU A 1 437 ? 3.349 3.303 -1.690 1.00 84.94 437 LEU A CA 1
ATOM 3317 C C . LEU A 1 437 ? 3.350 1.917 -1.033 1.00 84.94 437 LEU A C 1
ATOM 3319 O O . LEU A 1 437 ? 3.654 1.820 0.161 1.00 84.94 437 LEU A O 1
ATOM 3323 N N . VAL A 1 438 ? 3.022 0.862 -1.789 1.00 86.56 438 VAL A N 1
ATOM 3324 C CA . VAL A 1 438 ? 2.611 -0.448 -1.259 1.00 86.56 438 VAL A CA 1
ATOM 3325 C C . VAL A 1 438 ? 3.509 -1.587 -1.784 1.00 86.56 438 VAL A C 1
ATOM 3327 O O . VAL A 1 438 ? 3.157 -2.273 -2.742 1.00 86.56 438 VAL A O 1
ATOM 3330 N N . PRO A 1 439 ? 4.652 -1.880 -1.127 1.00 91.75 439 PRO A N 1
ATOM 3331 C CA . PRO A 1 439 ? 5.565 -2.948 -1.561 1.00 91.75 439 PRO A CA 1
ATOM 3332 C C . PRO A 1 439 ? 5.015 -4.378 -1.456 1.00 91.75 439 PRO A C 1
ATOM 3334 O O . PRO A 1 439 ? 5.656 -5.329 -1.913 1.00 91.75 439 PRO A O 1
ATOM 3337 N N . SER A 1 440 ? 3.875 -4.564 -0.788 1.00 88.94 440 SER A N 1
ATOM 3338 C CA . SER A 1 440 ? 3.232 -5.873 -0.652 1.00 88.94 440 SER A CA 1
ATOM 3339 C C . SER A 1 440 ? 2.669 -6.398 -1.970 1.00 88.94 440 SER A C 1
ATOM 3341 O O . SER A 1 440 ? 2.499 -7.609 -2.111 1.00 88.94 440 SER A O 1
ATOM 3343 N N . GLU A 1 441 ? 2.406 -5.499 -2.922 1.00 88.50 441 GLU A N 1
ATOM 3344 C CA . GLU A 1 441 ? 1.887 -5.811 -4.254 1.00 88.50 441 GLU A CA 1
ATOM 3345 C C . GLU A 1 441 ? 2.992 -6.216 -5.232 1.00 88.50 441 GLU A C 1
ATOM 3347 O O . GLU A 1 441 ? 2.699 -6.792 -6.275 1.00 88.50 441 GLU A O 1
ATOM 3352 N N . PHE A 1 442 ? 4.263 -5.983 -4.892 1.00 94.12 442 PHE A N 1
ATOM 3353 C CA . PHE A 1 442 ? 5.367 -6.378 -5.759 1.00 94.12 442 PHE A CA 1
ATOM 3354 C C . PHE A 1 442 ? 5.375 -7.896 -5.953 1.00 94.12 442 PHE A C 1
ATOM 3356 O O . PHE A 1 442 ? 5.184 -8.668 -5.002 1.00 94.12 442 PHE A O 1
ATOM 3363 N N . GLY A 1 443 ? 5.734 -8.324 -7.161 1.00 93.69 443 GLY A N 1
ATOM 3364 C CA . GLY A 1 443 ? 6.182 -9.686 -7.414 1.00 93.69 443 GLY A CA 1
ATOM 3365 C C . GLY A 1 443 ? 7.470 -10.016 -6.654 1.00 93.69 443 GLY A C 1
ATOM 3366 O O . GLY A 1 443 ? 7.840 -9.386 -5.653 1.00 93.69 443 GLY A O 1
ATOM 3367 N N . ALA A 1 444 ? 8.188 -11.031 -7.117 1.00 94.62 444 ALA A N 1
ATOM 3368 C CA . ALA A 1 444 ? 9.530 -11.312 -6.621 1.00 94.62 444 ALA A CA 1
ATOM 3369 C C . ALA A 1 444 ? 10.467 -11.815 -7.711 1.00 94.62 444 ALA A C 1
ATOM 3371 O O . ALA A 1 444 ? 10.049 -12.509 -8.633 1.00 94.62 444 ALA A O 1
ATOM 3372 N N . LEU A 1 445 ? 11.757 -11.537 -7.532 1.00 93.94 445 LEU A N 1
ATOM 3373 C CA . LEU A 1 445 ? 12.836 -12.296 -8.154 1.00 93.94 445 LEU A CA 1
ATOM 3374 C C . LEU A 1 445 ? 13.221 -13.441 -7.210 1.00 93.94 445 LEU A C 1
ATOM 3376 O O . LEU A 1 445 ? 13.625 -13.172 -6.075 1.00 93.94 445 LEU A O 1
ATOM 3380 N N . ASP A 1 446 ? 13.133 -14.700 -7.652 1.00 93.62 446 ASP A N 1
ATOM 3381 C CA . ASP A 1 446 ? 13.750 -15.823 -6.922 1.00 93.62 446 ASP A CA 1
ATOM 3382 C C . ASP A 1 446 ? 15.226 -15.908 -7.323 1.00 93.62 446 ASP A C 1
ATOM 3384 O O . ASP A 1 446 ? 15.560 -16.229 -8.465 1.00 93.62 446 ASP A O 1
ATOM 3388 N N . LEU A 1 447 ? 16.115 -15.600 -6.377 1.00 91.44 447 LEU A N 1
ATOM 3389 C CA . LEU A 1 447 ? 17.560 -15.540 -6.597 1.00 91.44 447 LEU A CA 1
ATOM 3390 C C . LEU A 1 447 ? 18.233 -16.916 -6.503 1.00 91.44 447 LEU A C 1
ATOM 3392 O O . LEU A 1 447 ? 19.439 -17.020 -6.749 1.00 91.44 447 LEU A O 1
ATOM 3396 N N . ARG A 1 448 ? 17.501 -17.966 -6.113 1.00 87.00 448 ARG A N 1
ATOM 3397 C CA . ARG A 1 448 ? 18.035 -19.326 -5.943 1.00 87.00 448 ARG A CA 1
ATOM 3398 C C . ARG A 1 448 ? 17.970 -20.128 -7.232 1.00 87.00 448 ARG A C 1
ATOM 3400 O O . ARG A 1 448 ? 18.902 -20.882 -7.512 1.00 87.00 448 ARG A O 1
ATOM 3407 N N . ALA A 1 449 ? 16.877 -19.988 -7.975 1.00 70.75 449 ALA A N 1
ATOM 3408 C CA . ALA A 1 449 ? 16.450 -20.956 -8.974 1.00 70.75 449 ALA A CA 1
ATOM 3409 C C . ALA A 1 449 ? 17.326 -20.974 -10.234 1.00 70.75 449 ALA A C 1
ATOM 3411 O O . ALA A 1 449 ? 17.598 -19.942 -10.818 1.00 70.75 449 ALA A O 1
ATOM 3412 N N . THR A 1 450 ? 17.687 -22.165 -10.710 1.00 63.81 450 THR A N 1
ATOM 3413 C CA . THR A 1 450 ? 18.025 -22.412 -12.127 1.00 63.81 450 THR A CA 1
ATOM 3414 C C . THR A 1 450 ? 16.998 -23.324 -12.813 1.00 63.81 450 THR A C 1
ATOM 3416 O O . THR A 1 450 ? 17.086 -23.531 -14.017 1.00 63.81 450 THR A O 1
ATOM 3419 N N . SER A 1 451 ? 16.021 -23.879 -12.072 1.00 57.62 451 SER A N 1
ATOM 3420 C CA . SER A 1 451 ? 15.029 -24.847 -12.591 1.00 57.62 451 SER A CA 1
ATOM 3421 C C . SER A 1 451 ? 13.806 -25.099 -11.681 1.00 57.62 451 SER A C 1
ATOM 3423 O O . SER A 1 451 ? 13.120 -26.108 -11.837 1.00 57.62 451 SER A O 1
ATOM 3425 N N . ALA A 1 452 ? 13.510 -24.224 -10.711 1.00 62.91 452 ALA A N 1
ATOM 3426 C CA . ALA A 1 452 ? 12.309 -24.399 -9.888 1.00 62.91 452 ALA A CA 1
ATOM 3427 C C . ALA A 1 452 ? 11.042 -24.216 -10.746 1.00 62.91 452 ALA A C 1
ATOM 3429 O O . ALA A 1 452 ? 11.011 -23.354 -11.625 1.00 62.91 452 ALA A O 1
ATOM 3430 N N . GLY A 1 453 ? 10.011 -25.032 -10.497 1.00 72.19 453 GLY A N 1
ATOM 3431 C CA . GLY A 1 453 ? 8.695 -24.863 -11.118 1.00 72.19 453 GLY A CA 1
ATOM 3432 C C . GLY A 1 453 ? 8.084 -23.485 -10.818 1.00 72.19 453 GLY A C 1
ATOM 3433 O O . GLY A 1 453 ? 8.610 -22.745 -9.982 1.00 72.19 453 GLY A O 1
ATOM 3434 N N . PRO A 1 454 ? 6.976 -23.119 -11.483 1.00 81.94 454 PRO A N 1
ATOM 3435 C CA . PRO A 1 454 ? 6.357 -21.813 -11.295 1.00 81.94 454 PRO A CA 1
ATOM 3436 C C . PRO A 1 454 ? 6.014 -21.592 -9.816 1.00 81.94 454 PRO A C 1
ATOM 3438 O O . PRO A 1 454 ? 5.445 -22.463 -9.153 1.00 81.94 454 PRO A O 1
ATOM 3441 N N . ALA A 1 455 ? 6.365 -20.415 -9.305 1.00 89.62 455 ALA A N 1
ATOM 3442 C CA . ALA A 1 455 ? 6.138 -20.021 -7.923 1.00 89.62 455 ALA A CA 1
ATOM 3443 C C . ALA A 1 455 ? 5.294 -18.745 -7.854 1.00 89.62 455 ALA A C 1
ATOM 3445 O O . ALA A 1 455 ? 5.222 -17.958 -8.798 1.00 89.62 455 ALA A O 1
ATOM 3446 N N . ILE A 1 456 ? 4.669 -18.547 -6.703 1.00 90.25 456 ILE A N 1
ATOM 3447 C CA . ILE A 1 456 ? 4.009 -17.308 -6.308 1.00 90.25 456 ILE A CA 1
ATOM 3448 C C . ILE A 1 456 ? 4.657 -16.786 -5.033 1.00 90.25 456 ILE A C 1
ATOM 3450 O O . ILE A 1 456 ? 5.147 -17.552 -4.199 1.00 90.25 456 ILE A O 1
ATOM 3454 N N . ARG A 1 457 ? 4.640 -15.472 -4.868 1.00 90.94 457 ARG A N 1
ATOM 3455 C CA . ARG A 1 457 ? 4.981 -14.805 -3.623 1.00 90.94 457 ARG A CA 1
ATOM 3456 C C . ARG A 1 457 ? 3.700 -14.624 -2.829 1.00 90.94 457 ARG A C 1
ATOM 3458 O O . ARG A 1 457 ? 2.730 -14.075 -3.338 1.00 90.94 457 ARG A O 1
ATOM 3465 N N . VAL A 1 458 ? 3.717 -15.074 -1.585 1.00 90.31 458 VAL A N 1
ATOM 3466 C CA . VAL A 1 458 ? 2.652 -14.864 -0.608 1.00 90.31 458 VAL A CA 1
ATOM 3467 C C . VAL A 1 458 ? 3.164 -13.883 0.432 1.00 90.31 458 VAL A C 1
ATOM 3469 O O . VAL A 1 458 ? 4.142 -14.188 1.115 1.00 90.31 458 VAL A O 1
ATOM 3472 N N . THR A 1 459 ? 2.483 -12.753 0.586 1.00 89.62 459 THR A N 1
ATOM 3473 C CA . THR A 1 459 ? 2.809 -11.718 1.572 1.00 89.62 459 THR A CA 1
ATOM 3474 C C . THR A 1 459 ? 1.629 -11.506 2.513 1.00 89.62 459 THR A C 1
ATOM 3476 O O . THR A 1 459 ? 0.526 -11.209 2.062 1.00 89.62 459 THR A O 1
ATOM 3479 N N . VAL A 1 460 ? 1.869 -11.603 3.819 1.00 88.62 460 VAL A N 1
ATOM 3480 C CA . VAL A 1 460 ? 0.926 -11.194 4.872 1.00 88.62 460 VAL A CA 1
ATOM 3481 C C . VAL A 1 460 ? 1.491 -9.952 5.550 1.00 88.62 460 VAL A C 1
ATOM 3483 O O . VAL A 1 460 ? 2.606 -10.011 6.074 1.00 88.62 460 VAL A O 1
ATOM 3486 N N . HIS A 1 461 ? 0.761 -8.839 5.542 1.00 84.50 461 HIS A N 1
ATOM 3487 C CA . HIS A 1 461 ? 1.272 -7.547 6.018 1.00 84.50 461 HIS A CA 1
ATOM 3488 C C . HIS A 1 461 ? 0.291 -6.798 6.917 1.00 84.50 461 HIS A C 1
ATOM 3490 O O . HIS A 1 461 ? -0.928 -6.932 6.680 1.00 84.50 461 HIS A O 1
#

Radius of gyration: 25.58 Å; chains: 1; bounding box: 63×56×66 Å

pLDDT: mean 85.37, std 13.68, range [32.19, 98.81]

Sequence (461 aa):
VCAGDPGVTVGGALKYVEEQLTRVAPDLVTLQYGGNDSRLGTYSQTFRNEYRDLVQLSLGKIGADARRPSATTILCVPPLEDKFSDAEVSQTIFTTARKAALPVADFEVALKRELPGFRGPFPWGEHPDEHAHAVMARALYATLSGELGLARDLWVRLQRGSRLAPADSAAVELSAQFTGPTRSPVRLHLDCSGETFSAADVASDAGKGAAQFAVPRKPNPMVRTGTVRAWCSIRLGGAADQPSPYDFDVAWLSVAPVLPLGDEQVLVLNKSHACLGGELVEDDADLSAKVTARRLPDKVLLTVDVDDSKLSVDNQDGPYDNDCVELYLDARPPPVQGAPYYSEGVALLFIVPAPGNPRVTWVAKKPFPPGWDRVAIDSRWKTGGYVVEVRLPRAALTTPTGAPLESVGFDIALDDSDNGRFRQTQLVWAGSTRNHLVPSEFGALDLRATSAGPAIRVTVH

Secondary structure (DSSP, 8-state):
-----TT--HHHHTTTHHHHHHHH--SEEEEE--HHHHHTT-TTHHHHHHHHHHHHHHHHTTSSSTTSPPPEEEEEEPP-S-HHHHHHHHHHHHHHHHHHT--EEEHHHHHHHH---TTTTSGGG----HHHHHHHHHHHHHHHHHHTT-----EEEE--EEEEEETT-SEEEEEEEEE-S--S-EEEEEEETTEEEEEEEE--BTTEEEEEEEEE----TT-SSEEEEEEEEEE----TTS---EEEEEEEEEEEEEEE-SS-EEEEE-GGGEEE-TTT--STTTEEEEEEEEE-SSEEEEEEEEEESS------S-GGGSSEEEEEEE-S-GGGTT-SS--TTEEEEEEE--TT--EEEEEEPSSPPTTGGG-EEEEEEETTEEEEEEEEEGGGSB-TTSPBPSEEEEEEEEEE-TTSSS--EEEESSS-TTTTT-GGG-EEEESS-SSPPPEEEEEE-

Foldseek 3Di:
DDDDDPLDALVRCVVCVLVVCVVVVDLEAEAEHQQNCLVVVVLDVVSLVSVLVSVCSLQPVNPPPVPGDRHQYEYEYDAHQDPVSSCRSVVSSVVSCVVVVHHYQYLNVLQVVPPVFPCGQQNVPHHRDPVSVQSSVQSVVVRVCVVVVHDLQKEKDKQFFKDKDFPPQQFDKIKMKMAGQDQFFWKKWKQKPNDIDIDPGFGQDNRMGMDIDTHGPPPPVLAQKDKIWMWIKIFGPDPPPDPTNIYIDTKIKMKHFEDEAAQKDKDKWWLSQWQFQSVVRPGQLQWMWIWMWHDDPFWIKIKIHIFHQAFAQPDDPDLLLGFWKKKWKALAAGSCQQPFFADARTWIWTWRADAQDTDIDIDHDPPHQPCPVVWDKGKDDDVRGIMIMTTGTQQSSHHSVSHGDQKIFIKMKTFDNNPNPGTRIMGINFAHPCVNGGSNRGWMYRNPDNDDHTIMMIGID